Protein AF-0000000080744464 (afdb_homodimer)

Secondary structure (DSSP, 8-state):
----------------------GGGTTTT-SS------EEEEEEETTTEEEEES--HHHHHHHHHHHHHH-TT-EEEEEE-SSEEEEEESS-TTS--TT--HHHHHHHHHHHHHHHHTTEEEEEEE-----SSEE-EEEEEE-SSPPPPEEEEEEEEETTTEEEEES---HHHHHHHHHHTGGGEEEEEEETTEEEEEESS-TTS--GGGHHHHHHHHHHHHHHHHHTT-EEEEEE-EE-TTS-BPPPEEEEEEETT--TT--SSTT-/----------------------GGGTTTT-SS------EEEEEEETTTEEEEES--HHHHHHHHHHHHHH-TT-EEEEEE-SSEEEEEESS-TTS--TT--HHHHHHHHHHHHHHHHTTEEEEEEE-----SSEE-EEEEEE-SSPPPPEEEEEEEEETTTEEEEES---HHHHHHHHHHTTTTEEEEEEETTEEEEEESS-TTS--GGGHHHHHHHHHHHHHHHHHTT-EEEEEE-EE-TTS-BPPPEEEEEEETT--TT--SSTT-

Structure (mmCIF, N/CA/C/O backbone):
data_AF-0000000080744464-model_v1
#
loop_
_entity.id
_entity.type
_entity.pdbx_description
1 polymer 'Uncharacterized protein'
#
loop_
_atom_site.group_PDB
_atom_site.id
_atom_site.type_symbol
_atom_site.label_atom_id
_atom_site.label_alt_id
_atom_site.label_comp_id
_atom_site.label_asym_id
_atom_site.label_entity_id
_atom_site.label_seq_id
_atom_site.pdbx_PDB_ins_code
_atom_site.Cartn_x
_atom_site.Cartn_y
_atom_site.Cartn_z
_atom_site.occupancy
_atom_site.B_iso_or_equiv
_atom_site.auth_seq_id
_atom_site.auth_comp_id
_atom_site.auth_asym_id
_atom_site.auth_atom_id
_atom_site.pdbx_PDB_model_num
ATOM 1 N N . MET A 1 1 ? 51.344 -54.594 0.151 1 25.28 1 MET A N 1
ATOM 2 C CA . MET A 1 1 ? 50.781 -54.812 -1.177 1 25.28 1 MET A CA 1
ATOM 3 C C . MET A 1 1 ? 49.375 -54.25 -1.278 1 25.28 1 MET A C 1
ATOM 5 O O . MET A 1 1 ? 48.406 -54.938 -0.924 1 25.28 1 MET A O 1
ATOM 9 N N . SER A 1 2 ? 49.125 -52.969 -0.901 1 31.73 2 SER A N 1
ATOM 10 C CA . SER A 1 2 ? 47.969 -52.156 -0.573 1 31.73 2 SER A CA 1
ATOM 11 C C . SER A 1 2 ? 47.062 -51.969 -1.785 1 31.73 2 SER A C 1
ATOM 13 O O . SER A 1 2 ? 47.5 -51.469 -2.822 1 31.73 2 SER A O 1
ATOM 15 N N . GLU A 1 3 ? 46.062 -52.844 -2.012 1 27.36 3 GLU A N 1
ATOM 16 C CA . GLU A 1 3 ? 45.156 -53.031 -3.145 1 27.36 3 GLU A CA 1
ATOM 17 C C . GLU A 1 3 ? 44.438 -51.719 -3.475 1 27.36 3 GLU A C 1
ATOM 19 O O . GLU A 1 3 ? 44.062 -50.969 -2.574 1 27.36 3 GLU A O 1
ATOM 24 N N . LYS A 1 4 ? 44.438 -51.25 -4.785 1 28.06 4 LYS A N 1
ATOM 25 C CA . LYS A 1 4 ? 44.094 -50.219 -5.754 1 28.06 4 LYS A CA 1
ATOM 26 C C . LYS A 1 4 ? 42.594 -50.031 -5.855 1 28.06 4 LYS A C 1
ATOM 28 O O . LYS A 1 4 ? 41.969 -50.5 -6.797 1 28.06 4 LYS A O 1
ATOM 33 N N . THR A 1 5 ? 41.719 -50.219 -4.809 1 29.59 5 THR A N 1
ATOM 34 C CA . THR A 1 5 ? 40.375 -50.312 -5.312 1 29.59 5 THR A CA 1
ATOM 35 C C . THR A 1 5 ? 39.969 -49.094 -6.102 1 29.59 5 THR A C 1
ATOM 37 O O . THR A 1 5 ? 40 -47.969 -5.559 1 29.59 5 THR A O 1
ATOM 40 N N . LYS A 1 6 ? 40.062 -49.094 -7.434 1 27.17 6 LYS A N 1
ATOM 41 C CA . LYS A 1 6 ? 39.719 -48.188 -8.516 1 27.17 6 LYS A CA 1
ATOM 42 C C . LYS A 1 6 ? 38.281 -47.719 -8.414 1 27.17 6 LYS A C 1
ATOM 44 O O . LYS A 1 6 ? 37.344 -48.531 -8.539 1 27.17 6 LYS A O 1
ATOM 49 N N . SER A 1 7 ? 37.969 -46.812 -7.508 1 25.84 7 SER A N 1
ATOM 50 C CA . SER A 1 7 ? 36.594 -46.344 -7.375 1 25.84 7 SER A CA 1
ATOM 51 C C . SER A 1 7 ? 36.031 -45.844 -8.711 1 25.84 7 SER A C 1
ATOM 53 O O . SER A 1 7 ? 36.656 -45.031 -9.383 1 25.84 7 SER A O 1
ATOM 55 N N . ALA A 1 8 ? 35.344 -46.656 -9.438 1 26.19 8 ALA A N 1
ATOM 56 C CA . ALA A 1 8 ? 34.656 -46.469 -10.711 1 26.19 8 ALA A CA 1
ATOM 57 C C . ALA A 1 8 ? 33.875 -45.156 -10.719 1 26.19 8 ALA A C 1
ATOM 59 O O . ALA A 1 8 ? 33.031 -44.938 -9.859 1 26.19 8 ALA A O 1
ATOM 60 N N . PHE A 1 9 ? 34.469 -44.062 -11.164 1 24.28 9 PHE A N 1
ATOM 61 C CA . PHE A 1 9 ? 33.938 -42.719 -11.445 1 24.28 9 PHE A CA 1
ATOM 62 C C . PHE A 1 9 ? 32.719 -42.812 -12.367 1 24.28 9 PHE A C 1
ATOM 64 O O . PHE A 1 9 ? 32.844 -43.219 -13.523 1 24.28 9 PHE A O 1
ATOM 71 N N . PHE A 1 10 ? 31.594 -43.438 -11.914 1 23.58 10 PHE A N 1
ATOM 72 C CA . PHE A 1 10 ? 30.422 -43.469 -12.773 1 23.58 10 PHE A CA 1
ATOM 73 C C . PHE A 1 10 ? 30.156 -42.125 -13.422 1 23.58 10 PHE A C 1
ATOM 75 O O . PHE A 1 10 ? 30.172 -41.094 -12.75 1 23.58 10 PHE A O 1
ATOM 82 N N . ASP A 1 11 ? 30.484 -41.938 -14.633 1 24.39 11 ASP A N 1
ATOM 83 C CA . ASP A 1 11 ? 30.203 -40.875 -15.586 1 24.39 11 ASP A CA 1
ATOM 84 C C . ASP A 1 11 ? 28.719 -40.531 -15.609 1 24.39 11 ASP A C 1
ATOM 86 O O . ASP A 1 11 ? 27.922 -41.281 -16.156 1 24.39 11 ASP A O 1
ATOM 90 N N . TYR A 1 12 ? 28.078 -40.156 -14.508 1 24.08 12 TYR A N 1
ATOM 91 C CA . TYR A 1 12 ? 26.688 -39.75 -14.602 1 24.08 12 TYR A CA 1
ATOM 92 C C . TYR A 1 12 ? 26.484 -38.75 -15.734 1 24.08 12 TYR A C 1
ATOM 94 O O . TYR A 1 12 ? 27.109 -37.688 -15.758 1 24.08 12 TYR A O 1
ATOM 102 N N . THR A 1 13 ? 26.375 -39.188 -16.969 1 27.34 13 THR A N 1
ATOM 103 C CA . THR A 1 13 ? 25.922 -38.406 -18.109 1 27.34 13 THR A CA 1
ATOM 104 C C . THR A 1 13 ? 24.719 -37.531 -17.75 1 27.34 13 THR A C 1
ATOM 106 O O . THR A 1 13 ? 23.703 -38.062 -17.297 1 27.34 13 THR A O 1
ATOM 109 N N . GLU A 1 14 ? 24.984 -36.344 -17.406 1 28.06 14 GLU A N 1
ATOM 110 C CA . GLU A 1 14 ? 24.078 -35.25 -17.078 1 28.06 14 GLU A CA 1
ATOM 111 C C . GLU A 1 14 ? 22.969 -35.125 -18.125 1 28.06 14 GLU A C 1
ATOM 113 O O . GLU A 1 14 ? 23.234 -34.812 -19.281 1 28.06 14 GLU A O 1
ATOM 118 N N . ALA A 1 15 ? 22.031 -35.969 -18.141 1 30.44 15 ALA A N 1
ATOM 119 C CA . ALA A 1 15 ? 20.891 -35.844 -19.047 1 30.44 15 ALA A CA 1
ATOM 120 C C . ALA A 1 15 ? 20.406 -34.406 -19.125 1 30.44 15 ALA A C 1
ATOM 122 O O . ALA A 1 15 ? 20.328 -33.719 -18.094 1 30.44 15 ALA A O 1
ATOM 123 N N . SER A 1 16 ? 20.578 -33.719 -20.203 1 28.8 16 SER A N 1
ATOM 124 C CA . SER A 1 16 ? 20.203 -32.375 -20.656 1 28.8 16 SER A CA 1
ATOM 125 C C . SER A 1 16 ? 18.75 -32.094 -20.328 1 28.8 16 SER A C 1
ATOM 127 O O . SER A 1 16 ? 17.844 -32.562 -21.016 1 28.8 16 SER A O 1
ATOM 129 N N . SER A 1 17 ? 18.344 -32.25 -19.156 1 29.8 17 SER A N 1
ATOM 130 C CA . SER A 1 17 ? 16.953 -32.031 -18.844 1 29.8 17 SER A CA 1
ATOM 131 C C . SER A 1 17 ? 16.453 -30.719 -19.469 1 29.8 17 SER A C 1
ATOM 133 O O . SER A 1 17 ? 17.047 -29.672 -19.281 1 29.8 17 SER A O 1
ATOM 135 N N . ALA A 1 18 ? 15.758 -30.766 -20.609 1 32.41 18 ALA A N 1
ATOM 136 C CA . ALA A 1 18 ? 15.047 -29.75 -21.375 1 32.41 18 ALA A CA 1
ATOM 137 C C . ALA A 1 18 ? 14.352 -28.75 -20.453 1 32.41 18 ALA A C 1
ATOM 139 O O . ALA A 1 18 ? 13.617 -29.156 -19.531 1 32.41 18 ALA A O 1
ATOM 140 N N . ALA A 1 19 ? 14.984 -27.672 -20.25 1 34.78 19 ALA A N 1
ATOM 141 C CA . ALA A 1 19 ? 14.445 -26.531 -19.516 1 34.78 19 ALA A CA 1
ATOM 142 C C . ALA A 1 19 ? 12.969 -26.312 -19.828 1 34.78 19 ALA A C 1
ATOM 144 O O . ALA A 1 19 ? 12.562 -26.391 -21 1 34.78 19 ALA A O 1
ATOM 145 N N . PRO A 1 20 ? 12.078 -26.672 -18.938 1 34.06 20 PRO A N 1
ATOM 146 C CA . PRO A 1 20 ? 10.672 -26.469 -19.297 1 34.06 20 PRO A CA 1
ATOM 147 C C . PRO A 1 20 ? 10.438 -25.141 -20.031 1 34.06 20 PRO A C 1
ATOM 149 O O . PRO A 1 20 ? 11.219 -24.203 -19.891 1 34.06 20 PRO A O 1
ATOM 152 N N . PRO A 1 21 ? 9.812 -25.125 -21.266 1 32.78 21 PRO A N 1
ATOM 153 C CA . PRO A 1 21 ? 9.586 -23.938 -22.094 1 32.78 21 PRO A CA 1
ATOM 154 C C . PRO A 1 21 ? 9.172 -22.719 -21.266 1 32.78 21 PRO A C 1
ATOM 156 O O . PRO A 1 21 ? 8.648 -22.859 -20.156 1 32.78 21 PRO A O 1
ATOM 159 N N . PRO A 1 22 ? 9.82 -21.609 -21.484 1 32.72 22 PRO A N 1
ATOM 160 C CA . PRO A 1 22 ? 9.5 -20.344 -20.797 1 32.72 22 PRO A CA 1
ATOM 161 C C . PRO A 1 22 ? 7.996 -20.141 -20.641 1 32.72 22 PRO A C 1
ATOM 163 O O . PRO A 1 22 ? 7.203 -20.672 -21.406 1 32.72 22 PRO A O 1
ATOM 166 N N . PHE A 1 23 ? 7.527 -19.812 -19.5 1 33.34 23 PHE A N 1
ATOM 167 C CA . PHE A 1 23 ? 6.141 -19.516 -19.141 1 33.34 23 PHE A CA 1
ATOM 168 C C . PHE A 1 23 ? 5.438 -18.781 -20.281 1 33.34 23 PHE A C 1
ATOM 170 O O . PHE A 1 23 ? 4.227 -18.922 -20.453 1 33.34 23 PHE A O 1
ATOM 177 N N . SER A 1 24 ? 6.133 -18.062 -21.125 1 36.38 24 SER A N 1
ATOM 178 C CA . SER A 1 24 ? 5.559 -17.359 -22.281 1 36.38 24 SER A CA 1
ATOM 179 C C . SER A 1 24 ? 4.914 -18.328 -23.25 1 36.38 24 SER A C 1
ATOM 181 O O . SER A 1 24 ? 4.09 -17.938 -24.078 1 36.38 24 SER A O 1
ATOM 183 N N . GLN A 1 25 ? 5.457 -19.469 -23.406 1 34.09 25 GLN A N 1
ATOM 184 C CA . GLN A 1 25 ? 5.023 -20.328 -24.5 1 34.09 25 GLN A CA 1
ATOM 185 C C . GLN A 1 25 ? 3.674 -20.969 -24.203 1 34.09 25 GLN A C 1
ATOM 187 O O . GLN A 1 25 ? 3.008 -21.484 -25.094 1 34.09 25 GLN A O 1
ATOM 192 N N . ALA A 1 26 ? 3.365 -21.25 -22.969 1 34.28 26 ALA A N 1
ATOM 193 C CA . ALA A 1 26 ? 2.117 -21.984 -22.766 1 34.28 26 ALA A CA 1
ATOM 194 C C . ALA A 1 26 ? 0.91 -21.109 -23.078 1 34.28 26 ALA A C 1
ATOM 196 O O . ALA A 1 26 ? -0.233 -21.562 -23.016 1 34.28 26 ALA A O 1
ATOM 197 N N . VAL A 1 27 ? 1.039 -19.766 -23.016 1 37.69 27 VAL A N 1
ATOM 198 C CA . VAL A 1 27 ? -0.116 -18.891 -23.234 1 37.69 27 VAL A CA 1
ATOM 199 C C . VAL A 1 27 ? -0.489 -18.891 -24.703 1 37.69 27 VAL A C 1
ATOM 201 O O . VAL A 1 27 ? -1.327 -18.094 -25.141 1 37.69 27 VAL A O 1
ATOM 204 N N . SER A 1 28 ? 0.146 -19.578 -25.562 1 34.25 28 SER A N 1
ATOM 205 C CA . SER A 1 28 ? -0.151 -19.438 -26.984 1 34.25 28 SER A CA 1
ATOM 206 C C . SER A 1 28 ? -1.597 -19.812 -27.281 1 34.25 28 SER A C 1
ATOM 208 O O . SER A 1 28 ? -2.15 -19.406 -28.312 1 34.25 28 SER A O 1
ATOM 210 N N . ASN A 1 29 ? -2.023 -21 -26.953 1 35.06 29 ASN A N 1
ATOM 211 C CA . ASN A 1 29 ? -3.141 -21.578 -27.688 1 35.06 29 ASN A CA 1
ATOM 212 C C . ASN A 1 29 ? -4.469 -20.953 -27.281 1 35.06 29 ASN A C 1
ATOM 214 O O . ASN A 1 29 ? -5.531 -21.547 -27.5 1 35.06 29 ASN A O 1
ATOM 218 N N . ALA A 1 30 ? -4.574 -20.203 -26.172 1 37.25 30 ALA A N 1
ATOM 219 C CA . ALA A 1 30 ? -5.957 -19.875 -25.828 1 37.25 30 ALA A CA 1
ATOM 220 C C . ALA A 1 30 ? -6.582 -18.953 -26.859 1 37.25 30 ALA A C 1
ATOM 222 O O . ALA A 1 30 ? -5.875 -18.188 -27.531 1 37.25 30 ALA A O 1
ATOM 223 N N . GLY A 1 31 ? -7.773 -19.016 -27.344 1 38.12 31 GLY A N 1
ATOM 224 C CA . GLY A 1 31 ? -8.688 -18.297 -28.219 1 38.12 31 GLY A CA 1
ATOM 225 C C . GLY 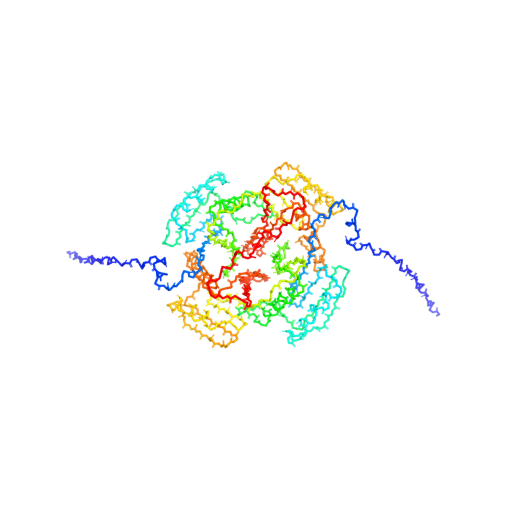A 1 31 ? -8.492 -16.797 -28.172 1 38.12 31 GLY A C 1
ATOM 226 O O . GLY A 1 31 ? -7.539 -16.312 -27.562 1 38.12 31 GLY A O 1
ATOM 227 N N . PRO A 1 32 ? -9.508 -15.922 -28.547 1 41.28 32 PRO A N 1
ATOM 228 C CA . PRO A 1 32 ? -9.43 -14.461 -28.688 1 41.28 32 PRO A CA 1
ATOM 229 C C . PRO A 1 32 ? -8.586 -13.805 -27.609 1 41.28 32 PRO A C 1
ATOM 231 O O . PRO A 1 32 ? -8.43 -14.359 -26.516 1 41.28 32 PRO A O 1
ATOM 234 N N . SER A 1 33 ? -7.59 -12.828 -28 1 45.28 33 SER A N 1
ATOM 235 C CA . SER A 1 33 ? -6.5 -12.094 -27.359 1 45.28 33 SER A CA 1
ATOM 236 C C . SER A 1 33 ? -6.898 -11.609 -25.984 1 45.28 33 SER A C 1
ATOM 238 O O . SER A 1 33 ? -7.648 -10.633 -25.844 1 45.28 33 SER A O 1
ATOM 240 N N . THR A 1 34 ? -7.379 -12.414 -25.078 1 52.81 34 THR A N 1
ATOM 241 C CA . THR A 1 34 ? -7.668 -11.984 -23.719 1 52.81 34 THR A CA 1
ATOM 242 C C . THR A 1 34 ? -6.594 -11.031 -23.203 1 52.81 34 THR A C 1
ATOM 244 O O . THR A 1 34 ? -5.398 -11.297 -23.375 1 52.81 34 THR A O 1
ATOM 247 N N . PHE A 1 35 ? -6.902 -9.828 -23.219 1 55.38 35 PHE A N 1
ATOM 248 C CA . PHE A 1 35 ? -6.039 -8.789 -22.656 1 55.38 35 PHE A CA 1
ATOM 249 C C . PHE A 1 35 ? -5.293 -9.312 -21.438 1 55.38 35 PHE A C 1
ATOM 251 O O . PHE A 1 35 ? -5.898 -9.898 -20.531 1 55.38 35 PHE A O 1
ATOM 258 N N . GLN A 1 36 ? -3.979 -9.68 -21.641 1 71.31 36 GLN A N 1
ATOM 259 C CA . GLN A 1 36 ? -3.186 -10.078 -20.484 1 71.31 36 GLN A CA 1
ATOM 260 C C . GLN A 1 36 ? -1.94 -9.211 -20.344 1 71.31 36 GLN A C 1
ATOM 262 O O . GLN A 1 36 ? -1.141 -9.109 -21.281 1 71.31 36 GLN A O 1
ATOM 267 N N . SER A 1 37 ? -1.991 -8.438 -19.25 1 83.25 37 SER A N 1
ATOM 268 C CA . SER A 1 37 ? -0.782 -7.676 -18.953 1 83.25 37 SER A CA 1
ATOM 269 C C . SER A 1 37 ? 0.344 -8.594 -18.469 1 83.25 37 SER A C 1
ATOM 271 O O . SER A 1 37 ? 0.089 -9.656 -17.906 1 83.25 37 SER A O 1
ATOM 273 N N . ARG A 1 38 ? 1.511 -8.227 -18.875 1 93.19 38 ARG A N 1
ATOM 274 C CA . ARG A 1 38 ? 2.693 -8.828 -18.266 1 93.19 38 ARG A CA 1
ATOM 275 C C . ARG A 1 38 ? 3.043 -8.141 -16.938 1 93.19 38 ARG A C 1
ATOM 277 O O . ARG A 1 38 ? 3.068 -6.906 -16.875 1 93.19 38 ARG A O 1
ATOM 284 N N . PHE A 1 39 ? 3.254 -8.984 -15.945 1 97.19 39 PHE A N 1
ATOM 285 C CA . PHE A 1 39 ? 3.68 -8.469 -14.648 1 97.19 39 PHE A CA 1
ATOM 286 C C . PHE A 1 39 ? 5.133 -8.836 -14.367 1 97.19 39 PHE A C 1
ATOM 288 O O . PHE A 1 39 ? 5.621 -9.859 -14.844 1 97.19 39 PHE A O 1
ATOM 295 N N . ALA A 1 40 ? 5.777 -8 -13.648 1 97.5 40 ALA A N 1
ATOM 296 C CA . ALA A 1 40 ? 7.145 -8.227 -13.18 1 97.5 40 ALA A CA 1
ATOM 297 C C . ALA A 1 40 ? 7.359 -7.586 -11.805 1 97.5 40 ALA A C 1
ATOM 299 O O . ALA A 1 40 ? 6.531 -6.801 -11.344 1 97.5 40 ALA A O 1
ATOM 300 N N . SER A 1 41 ? 8.445 -7.984 -11.172 1 97.31 41 SER A N 1
ATOM 301 C CA . SER A 1 41 ? 8.641 -7.445 -9.836 1 97.31 41 SER A CA 1
ATOM 302 C C . SER A 1 41 ? 10.102 -7.078 -9.594 1 97.31 41 SER A C 1
ATOM 304 O O . SER A 1 41 ? 11 -7.699 -10.156 1 97.31 41 SER A O 1
ATOM 306 N N . ILE A 1 42 ? 10.297 -6.082 -8.836 1 97.06 42 ILE A N 1
ATOM 307 C CA . ILE A 1 42 ? 11.594 -5.688 -8.281 1 97.06 42 ILE A CA 1
ATOM 308 C C . ILE A 1 42 ? 11.523 -5.688 -6.758 1 97.06 42 ILE A C 1
ATOM 310 O O . ILE A 1 42 ? 10.672 -5.02 -6.168 1 97.06 42 ILE A O 1
ATOM 314 N N . THR A 1 43 ? 12.414 -6.41 -6.152 1 94.31 43 THR A N 1
ATOM 315 C CA . THR A 1 43 ? 12.406 -6.516 -4.699 1 94.31 43 THR A CA 1
ATOM 316 C C . THR A 1 43 ? 13.711 -6 -4.105 1 94.31 43 THR A C 1
ATOM 318 O O . THR A 1 43 ? 14.789 -6.297 -4.621 1 94.31 43 THR A O 1
ATOM 321 N N . ARG A 1 44 ? 13.539 -5.145 -3.105 1 93.25 44 ARG A N 1
ATOM 322 C CA . ARG A 1 44 ? 14.664 -4.812 -2.242 1 93.25 44 ARG A CA 1
ATOM 323 C C . ARG A 1 44 ? 14.914 -5.918 -1.218 1 93.25 44 ARG A C 1
ATOM 325 O O . ARG A 1 44 ? 14.133 -6.094 -0.283 1 93.25 44 ARG A O 1
ATOM 332 N N . HIS A 1 45 ? 15.953 -6.621 -1.395 1 88.44 45 HIS A N 1
ATOM 333 C CA . HIS A 1 45 ? 16.156 -7.859 -0.655 1 88.44 45 HIS A CA 1
ATOM 334 C C . HIS A 1 45 ? 17.344 -7.754 0.287 1 88.44 45 HIS A C 1
ATOM 336 O O . HIS A 1 45 ? 18.422 -7.277 -0.108 1 88.44 45 HIS A O 1
ATOM 342 N N . GLY A 1 46 ? 17.094 -8.297 1.513 1 87.62 46 GLY A N 1
ATOM 343 C CA . GLY A 1 46 ? 18.172 -8.203 2.48 1 87.62 46 GLY A CA 1
ATOM 344 C C . GLY A 1 46 ? 18.609 -6.773 2.762 1 87.62 46 GLY A C 1
ATOM 345 O O . GLY A 1 46 ? 17.766 -5.898 2.973 1 87.62 46 GLY A O 1
ATOM 346 N N . LEU A 1 47 ? 19.984 -6.613 2.814 1 90.94 47 LEU A N 1
ATOM 347 C CA . LEU A 1 47 ? 20.516 -5.297 3.152 1 90.94 47 LEU A CA 1
ATOM 348 C C . LEU A 1 47 ? 21.031 -4.582 1.909 1 90.94 47 LEU A C 1
ATOM 350 O O . LEU A 1 47 ? 21.25 -3.371 1.933 1 90.94 47 LEU A O 1
ATOM 354 N N . ASP A 1 48 ? 21.172 -5.383 0.81 1 94.62 48 ASP A N 1
ATOM 355 C CA . ASP A 1 48 ? 21.938 -4.746 -0.265 1 94.62 48 ASP A CA 1
ATOM 356 C C . ASP A 1 48 ? 21.609 -5.379 -1.615 1 94.62 48 ASP A C 1
ATOM 358 O O . ASP A 1 48 ? 22.375 -5.242 -2.572 1 94.62 48 ASP A O 1
ATOM 362 N N . ARG A 1 49 ? 20.469 -6.051 -1.745 1 93.56 49 ARG A N 1
ATOM 363 C CA . ARG A 1 49 ? 20.188 -6.738 -3.002 1 93.56 49 ARG A CA 1
ATOM 364 C C . ARG A 1 49 ? 18.938 -6.168 -3.67 1 93.56 49 ARG A C 1
ATOM 366 O O . ARG A 1 49 ? 17.984 -5.797 -2.992 1 93.56 49 ARG A O 1
ATOM 373 N N . ILE A 1 50 ? 19 -6.129 -4.945 1 95.88 50 ILE A N 1
ATOM 374 C CA . ILE A 1 50 ? 17.828 -5.91 -5.785 1 95.88 50 ILE A CA 1
ATOM 375 C C . ILE A 1 50 ? 17.547 -7.156 -6.621 1 95.88 50 ILE A C 1
ATOM 377 O O . ILE A 1 50 ? 18.422 -7.645 -7.332 1 95.88 50 ILE A O 1
ATOM 381 N N . ARG A 1 51 ? 16.406 -7.652 -6.531 1 94.62 51 ARG A N 1
ATOM 382 C CA . ARG A 1 51 ? 16.031 -8.828 -7.305 1 94.62 51 ARG A CA 1
ATOM 383 C C . ARG A 1 51 ? 14.984 -8.492 -8.352 1 94.62 51 ARG A C 1
ATOM 385 O O . ARG A 1 51 ? 13.961 -7.883 -8.039 1 94.62 51 ARG A O 1
ATOM 392 N N . LEU A 1 52 ? 15.242 -8.875 -9.547 1 97 52 LEU A N 1
ATOM 393 C CA . LEU A 1 52 ? 14.328 -8.672 -10.664 1 97 52 LEU A CA 1
ATOM 394 C C . LEU A 1 52 ? 13.742 -10 -11.133 1 97 52 LEU A C 1
ATOM 396 O O . LEU A 1 52 ? 14.484 -10.945 -11.422 1 97 52 LEU A O 1
ATOM 400 N N . VAL A 1 53 ? 12.461 -10.039 -11.195 1 96.44 53 VAL A N 1
ATOM 401 C CA . VAL A 1 53 ? 11.789 -11.266 -11.594 1 96.44 53 VAL A CA 1
ATOM 402 C C . VAL A 1 53 ? 10.883 -10.992 -12.789 1 96.44 53 VAL A C 1
ATOM 404 O O . VAL A 1 53 ? 10.094 -10.039 -12.773 1 96.44 53 VAL A O 1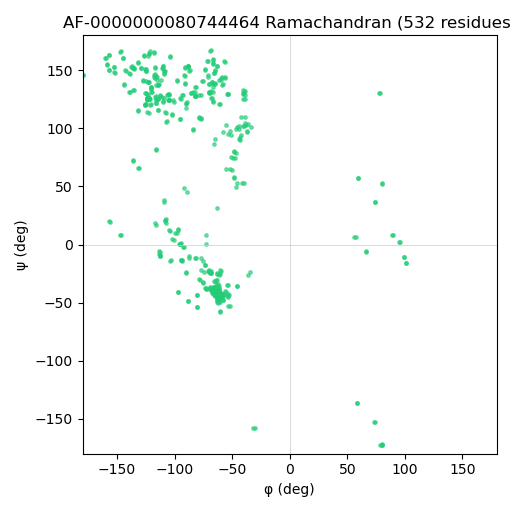
ATOM 407 N N . ASN A 1 54 ? 11.016 -11.82 -13.867 1 96.06 54 ASN A N 1
ATOM 408 C CA . ASN A 1 54 ? 10.125 -11.844 -15.023 1 96.06 54 ASN A CA 1
ATOM 409 C C . ASN A 1 54 ? 10.352 -10.633 -15.922 1 96.06 54 ASN A C 1
ATOM 411 O O . ASN A 1 54 ? 9.391 -10.031 -16.406 1 96.06 54 ASN A O 1
ATOM 415 N N . PHE A 1 55 ? 11.578 -10.211 -16.047 1 96.31 55 PHE A N 1
ATOM 416 C CA . PHE A 1 55 ? 12.008 -9.18 -16.984 1 96.31 55 PHE A CA 1
ATOM 417 C C . PHE A 1 55 ? 12.828 -9.789 -18.109 1 96.31 55 PHE A C 1
ATOM 419 O O . PHE A 1 55 ? 13.484 -10.82 -17.922 1 96.31 55 PHE A O 1
ATOM 426 N N . SER A 1 56 ? 12.711 -9.219 -19.25 1 94.5 56 SER A N 1
ATOM 427 C CA . SER A 1 56 ? 13.625 -9.586 -20.328 1 94.5 56 SER A CA 1
ATOM 428 C C . SER A 1 56 ? 15.047 -9.125 -20.031 1 94.5 56 SER A C 1
ATOM 430 O O . SER A 1 56 ? 15.258 -8.266 -19.188 1 94.5 56 SER A O 1
ATOM 432 N N . GLU A 1 57 ? 15.977 -9.633 -20.812 1 95.06 57 GLU A N 1
ATOM 433 C CA . GLU A 1 57 ? 17.375 -9.242 -20.625 1 95.06 57 GLU A CA 1
ATOM 434 C C . GLU A 1 57 ? 17.562 -7.758 -20.922 1 95.06 57 GLU A C 1
ATOM 436 O O . GLU A 1 57 ? 18.359 -7.09 -20.25 1 95.06 57 GLU A O 1
ATOM 441 N N . ALA A 1 58 ? 16.922 -7.266 -21.875 1 95.94 58 ALA A N 1
ATOM 442 C CA . ALA A 1 58 ? 17.031 -5.848 -22.203 1 95.94 58 ALA A CA 1
ATOM 443 C C . ALA A 1 58 ? 16.5 -4.977 -21.078 1 95.94 58 ALA A C 1
ATOM 445 O O . ALA A 1 58 ? 17.078 -3.934 -20.75 1 95.94 58 ALA A O 1
ATOM 446 N N . GLU A 1 59 ? 15.43 -5.367 -20.484 1 96.44 59 GLU A N 1
ATOM 447 C CA . GLU A 1 59 ? 14.836 -4.629 -19.375 1 96.44 59 GLU A CA 1
ATOM 448 C C . GLU A 1 59 ? 15.719 -4.695 -18.125 1 96.44 59 GLU A C 1
ATOM 450 O O . GLU A 1 59 ? 15.859 -3.703 -17.406 1 96.44 59 GLU A O 1
ATOM 455 N N . ILE A 1 60 ? 16.281 -5.824 -17.922 1 97.44 60 ILE A N 1
ATOM 456 C CA . ILE A 1 60 ? 17.219 -5.988 -16.812 1 97.44 60 ILE A CA 1
ATOM 457 C C . ILE A 1 60 ? 18.422 -5.055 -17 1 97.44 60 ILE A C 1
ATOM 459 O O . ILE A 1 60 ? 18.859 -4.406 -16.047 1 97.44 60 ILE A O 1
ATOM 463 N N . ALA A 1 61 ? 18.906 -4.98 -18.156 1 97.25 61 ALA A N 1
ATOM 464 C CA . ALA A 1 61 ? 20.016 -4.09 -18.469 1 97.25 61 ALA A CA 1
ATOM 465 C C . ALA A 1 61 ? 19.656 -2.633 -18.219 1 97.25 61 ALA A C 1
ATOM 467 O O . ALA A 1 61 ? 20.469 -1.853 -17.734 1 97.25 61 ALA A O 1
ATOM 468 N N . ALA A 1 62 ? 18.453 -2.301 -18.547 1 98.12 62 ALA A N 1
ATOM 469 C CA . ALA A 1 62 ? 17.984 -0.936 -18.312 1 98.12 62 ALA A CA 1
ATOM 470 C C . ALA A 1 62 ? 17.969 -0.604 -16.828 1 98.12 62 ALA A C 1
ATOM 472 O O . ALA A 1 62 ? 18.406 0.474 -16.422 1 98.12 62 ALA A O 1
ATOM 473 N N . VAL A 1 63 ? 17.453 -1.512 -16.031 1 98.31 63 VAL A N 1
ATOM 474 C CA . VAL A 1 63 ? 17.422 -1.299 -14.586 1 98.31 63 VAL A CA 1
ATOM 475 C C . VAL A 1 63 ? 18.844 -1.23 -14.039 1 98.31 63 VAL A C 1
ATOM 477 O O . VAL A 1 63 ? 19.141 -0.417 -13.156 1 98.31 63 VAL A O 1
ATOM 480 N N . HIS A 1 64 ? 19.672 -2.105 -14.539 1 98.31 64 HIS A N 1
ATOM 481 C CA . HIS A 1 64 ? 21.078 -2.092 -14.148 1 98.31 64 HIS A CA 1
ATOM 482 C C . HIS A 1 64 ? 21.688 -0.717 -14.367 1 98.31 64 HIS A C 1
ATOM 484 O O . HIS A 1 64 ? 22.391 -0.202 -13.5 1 98.31 64 HIS A O 1
ATOM 490 N N . GLU A 1 65 ? 21.438 -0.133 -15.438 1 98.38 65 GLU A N 1
ATOM 491 C CA . GLU A 1 65 ? 21.984 1.182 -15.766 1 98.38 65 GLU A CA 1
ATOM 492 C C . GLU A 1 65 ? 21.438 2.256 -14.828 1 98.38 65 GLU A C 1
ATOM 494 O O . GLU A 1 65 ? 22.156 3.174 -14.438 1 98.38 65 GLU A O 1
ATOM 499 N N . ILE A 1 66 ? 20.156 2.152 -14.531 1 98.44 66 ILE A N 1
ATOM 500 C CA . ILE A 1 66 ? 19.547 3.084 -13.586 1 98.44 66 ILE A CA 1
ATOM 501 C C . ILE A 1 66 ? 20.281 3.016 -12.25 1 98.44 66 ILE A C 1
ATOM 503 O O . ILE A 1 66 ? 20.672 4.047 -11.695 1 98.44 66 ILE A O 1
ATOM 507 N N . VAL A 1 67 ? 20.5 1.82 -11.773 1 98.56 67 VAL A N 1
ATOM 508 C CA . VAL A 1 67 ? 21.141 1.62 -10.477 1 98.56 67 VAL A CA 1
ATOM 509 C C . VAL A 1 67 ? 22.578 2.123 -10.523 1 98.56 67 VAL A C 1
ATOM 511 O O . VAL A 1 67 ? 23.031 2.822 -9.617 1 98.56 67 VAL A O 1
ATOM 514 N N . ARG A 1 68 ? 23.234 1.836 -11.555 1 97.75 68 ARG A N 1
ATOM 515 C CA . ARG A 1 68 ? 24.625 2.281 -11.711 1 97.75 68 ARG A CA 1
ATOM 516 C C . ARG A 1 68 ? 24.703 3.805 -11.719 1 97.75 68 ARG A C 1
ATOM 518 O O . ARG A 1 68 ? 25.641 4.379 -11.164 1 97.75 68 ARG A O 1
ATOM 525 N N . THR A 1 69 ? 23.812 4.395 -12.305 1 98.19 69 THR A N 1
ATOM 526 C CA . THR A 1 69 ? 23.797 5.844 -12.461 1 98.19 69 THR A CA 1
ATOM 527 C C . THR A 1 69 ? 23.484 6.535 -11.141 1 98.19 69 THR A C 1
ATOM 529 O O . THR A 1 69 ? 24.094 7.555 -10.805 1 98.19 69 THR A O 1
ATOM 532 N N . TYR A 1 70 ? 22.578 5.949 -10.359 1 98.06 70 TYR A N 1
ATOM 533 C CA . TYR A 1 70 ? 22 6.742 -9.281 1 98.06 70 TYR A CA 1
ATOM 534 C C . TYR A 1 70 ? 22.438 6.207 -7.922 1 98.06 70 TYR A C 1
ATOM 536 O O . TYR A 1 70 ? 22.141 6.805 -6.887 1 98.06 70 TYR A O 1
ATOM 544 N N . TRP A 1 71 ? 23.062 5.066 -7.902 1 98.19 71 TRP A N 1
ATOM 545 C CA . TRP A 1 71 ? 23.641 4.566 -6.66 1 98.19 71 TRP A CA 1
ATOM 546 C C . TRP A 1 71 ? 25.156 4.781 -6.637 1 98.19 71 TRP A C 1
ATOM 548 O O . TRP A 1 71 ? 25.906 4.051 -7.293 1 98.19 71 TRP A O 1
ATOM 558 N N . ASP A 1 72 ? 25.609 5.664 -5.762 1 96.81 72 ASP A N 1
ATOM 559 C CA . ASP A 1 72 ? 26.984 6.156 -5.781 1 96.81 72 ASP A CA 1
ATOM 560 C C . ASP A 1 72 ? 27.969 5.023 -5.516 1 96.81 72 ASP A C 1
ATOM 562 O O . ASP A 1 72 ? 29.094 5.043 -6.031 1 96.81 72 ASP A O 1
ATOM 566 N N . ARG A 1 73 ? 27.609 4.059 -4.785 1 96.69 73 ARG A N 1
ATOM 567 C CA . ARG A 1 73 ? 28.531 2.99 -4.398 1 96.69 73 ARG A CA 1
ATOM 568 C C . ARG A 1 73 ? 28.547 1.879 -5.441 1 96.69 73 ARG A C 1
ATOM 570 O O . ARG A 1 73 ? 29.297 0.908 -5.312 1 96.69 73 ARG A O 1
ATOM 577 N N . GLY A 1 74 ? 27.609 1.953 -6.375 1 96.81 74 GLY A N 1
ATOM 578 C CA . GLY A 1 74 ? 27.625 1.077 -7.535 1 96.81 74 GLY A CA 1
ATOM 579 C C . GLY A 1 74 ? 27.109 -0.315 -7.238 1 96.81 74 GLY A C 1
ATOM 580 O O . GLY A 1 74 ? 26.422 -0.528 -6.234 1 96.81 74 GLY A O 1
ATOM 581 N N . ILE A 1 75 ? 27.281 -1.145 -8.258 1 97.94 75 ILE A N 1
ATOM 582 C CA . ILE A 1 75 ? 26.906 -2.555 -8.188 1 97.94 75 ILE A CA 1
ATOM 583 C C . ILE A 1 75 ? 28.172 -3.408 -8.047 1 97.94 75 ILE A C 1
ATOM 585 O O . ILE A 1 75 ? 29.062 -3.359 -8.898 1 97.94 75 ILE A O 1
ATOM 589 N N . ASP A 1 76 ? 28.219 -4.227 -7.012 1 97.44 76 ASP A N 1
ATOM 590 C CA . ASP A 1 76 ? 29.375 -5.074 -6.738 1 97.44 76 ASP A CA 1
ATOM 591 C C . ASP A 1 76 ? 29.359 -6.332 -7.605 1 97.44 76 ASP A C 1
ATOM 593 O O . ASP A 1 76 ? 30.391 -6.758 -8.117 1 97.44 76 ASP A O 1
ATOM 597 N N . LYS A 1 77 ? 28.219 -6.891 -7.688 1 96.62 77 LYS A N 1
ATOM 598 C CA . LYS A 1 77 ? 28.078 -8.18 -8.359 1 96.62 77 LYS A CA 1
ATOM 599 C C . LYS A 1 77 ? 26.688 -8.359 -8.938 1 96.62 77 LYS A C 1
ATOM 601 O O . LYS A 1 77 ? 25.719 -7.812 -8.406 1 96.62 77 LYS A O 1
ATOM 606 N N . VAL A 1 78 ? 26.562 -9.062 -10.023 1 96 78 VAL A N 1
ATOM 607 C CA . VAL A 1 78 ? 25.297 -9.469 -10.617 1 96 78 VAL A CA 1
ATO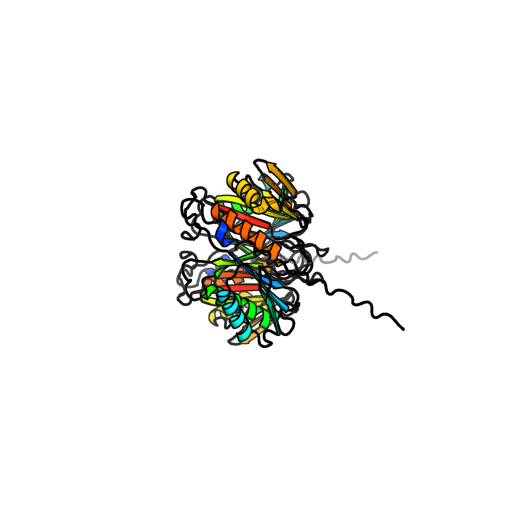M 608 C C . VAL A 1 78 ? 25.188 -10.992 -10.602 1 96 78 VAL A C 1
ATOM 610 O O . VAL A 1 78 ? 26.094 -11.688 -11.07 1 96 78 VAL A O 1
ATOM 613 N N . TYR A 1 79 ? 24.109 -11.453 -10.031 1 91.69 79 TYR A N 1
ATOM 614 C CA . TYR A 1 79 ? 23.891 -12.898 -9.945 1 91.69 79 TYR A CA 1
ATOM 615 C C . TYR A 1 79 ? 22.781 -13.336 -10.883 1 91.69 79 TYR A C 1
ATOM 617 O O . TYR A 1 79 ? 21.625 -12.984 -10.688 1 91.69 79 TYR A O 1
ATOM 625 N N . PRO A 1 80 ? 23.172 -14.125 -11.875 1 87.69 80 PRO A N 1
ATOM 626 C CA . PRO A 1 80 ? 22.109 -14.695 -12.703 1 87.69 80 PRO A CA 1
ATOM 627 C C . PRO A 1 80 ? 21.422 -15.883 -12.047 1 87.69 80 PRO A C 1
ATOM 629 O O . PRO A 1 80 ? 22.062 -16.688 -11.367 1 87.69 80 PRO A O 1
ATOM 632 N N . GLN A 1 81 ? 20.141 -15.781 -12.031 1 80.31 81 GLN A N 1
ATOM 633 C CA . GLN A 1 81 ? 19.344 -16.922 -11.594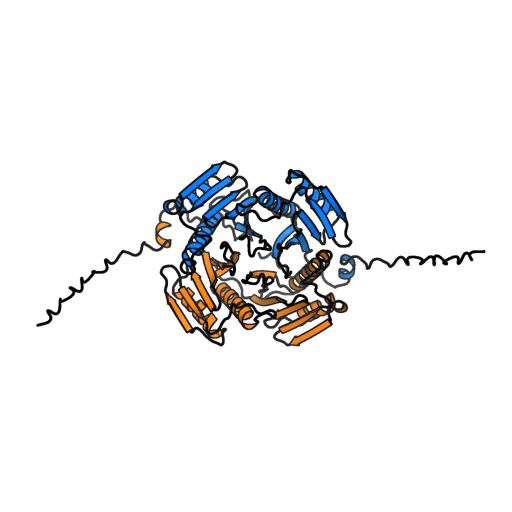 1 80.31 81 GLN A CA 1
ATOM 634 C C . GLN A 1 81 ? 18.359 -17.359 -12.672 1 80.31 81 GLN A C 1
ATOM 636 O O . GLN A 1 81 ? 18.203 -16.672 -13.688 1 80.31 81 GLN A O 1
ATOM 641 N N . GLU A 1 82 ? 17.812 -18.531 -12.57 1 73.75 82 GLU A N 1
ATOM 642 C CA . GLU A 1 82 ? 16.922 -19.078 -13.586 1 73.75 82 GLU A CA 1
ATOM 643 C C . GLU A 1 82 ? 15.781 -18.125 -13.898 1 73.75 82 GLU A C 1
ATOM 645 O O . GLU A 1 82 ? 15.578 -17.75 -15.055 1 73.75 82 GLU A O 1
ATOM 650 N N . ALA A 1 83 ? 15.094 -17.703 -12.969 1 78.75 83 ALA A N 1
ATOM 651 C CA . ALA A 1 83 ? 13.898 -16.906 -13.234 1 78.75 83 ALA A CA 1
ATOM 652 C C . ALA A 1 83 ? 14.047 -15.484 -12.68 1 78.75 83 ALA A C 1
ATOM 654 O O . ALA A 1 83 ? 13.047 -14.797 -12.445 1 78.75 83 ALA A O 1
ATOM 655 N N . SER A 1 84 ? 15.344 -15.133 -12.391 1 90.69 84 SER A N 1
ATOM 656 C CA . SER A 1 84 ? 15.547 -13.828 -11.773 1 90.69 84 SER A CA 1
ATOM 657 C C . SER A 1 84 ? 16.984 -13.344 -11.969 1 90.69 84 SER A C 1
ATOM 659 O O . SER A 1 84 ? 17.844 -14.102 -12.438 1 90.69 84 SER A O 1
ATOM 661 N N . ARG A 1 85 ? 17.125 -12.109 -11.812 1 95.19 85 ARG A N 1
ATOM 662 C CA . ARG A 1 85 ? 18.438 -11.477 -11.727 1 95.19 85 ARG A CA 1
ATOM 663 C C . ARG A 1 85 ? 18.594 -10.703 -10.414 1 95.19 85 ARG A C 1
ATOM 665 O O . ARG A 1 85 ? 17.656 -10.039 -9.969 1 95.19 85 ARG A O 1
ATOM 672 N N . GLU A 1 86 ? 19.766 -10.828 -9.867 1 95.12 86 GLU A N 1
ATOM 673 C CA . GLU A 1 86 ? 20 -10.133 -8.602 1 95.12 86 GLU A CA 1
ATOM 674 C C . GLU A 1 86 ? 21.234 -9.227 -8.688 1 95.12 86 GLU A C 1
ATOM 676 O O . GLU A 1 86 ? 22.281 -9.648 -9.18 1 95.12 86 GLU A O 1
ATOM 681 N N . PHE A 1 87 ? 21.094 -8.008 -8.289 1 97.19 87 PHE A N 1
ATOM 682 C CA . PHE A 1 87 ? 22.188 -7.059 -8.148 1 97.19 87 PHE A CA 1
ATOM 683 C C . PHE A 1 87 ? 22.625 -6.938 -6.688 1 97.19 87 PHE A C 1
ATOM 685 O O . PHE A 1 87 ? 21.797 -6.645 -5.82 1 97.19 87 PHE A O 1
ATOM 692 N N . LYS A 1 88 ? 23.828 -7.184 -6.441 1 97.31 88 LYS A N 1
ATOM 693 C CA . LYS A 1 88 ? 24.391 -6.828 -5.145 1 97.31 88 LYS A CA 1
ATOM 694 C C . LYS A 1 88 ? 24.969 -5.414 -5.16 1 97.31 88 LYS A C 1
ATOM 696 O O . LYS A 1 88 ? 25.891 -5.117 -5.922 1 97.31 88 LYS A O 1
ATOM 701 N N . LEU A 1 89 ? 24.469 -4.602 -4.309 1 98 89 LEU A N 1
ATOM 702 C CA . LEU A 1 89 ? 24.875 -3.203 -4.262 1 98 89 LEU A CA 1
ATOM 703 C C . LEU A 1 89 ? 26.094 -3.025 -3.365 1 98 89 LEU A C 1
ATOM 705 O O . LEU A 1 89 ? 26.312 -3.807 -2.436 1 98 89 LEU A O 1
ATOM 709 N N . GLY A 1 90 ? 26.859 -2.016 -3.77 1 98 90 GLY A N 1
ATOM 710 C CA . GLY A 1 90 ? 27.828 -1.566 -2.791 1 98 90 GLY A CA 1
ATOM 711 C C . GLY A 1 90 ? 27.203 -0.919 -1.572 1 98 90 GLY A C 1
ATOM 712 O O . GLY A 1 90 ? 26.312 -0.075 -1.701 1 98 90 GLY A O 1
ATOM 713 N N . GLY A 1 91 ? 27.688 -1.395 -0.388 1 96.44 91 GLY A N 1
ATOM 714 C CA . GLY A 1 91 ? 27.094 -0.867 0.827 1 96.44 91 GLY A CA 1
ATOM 715 C C . GLY A 1 91 ? 25.766 -1.516 1.168 1 96.44 91 GLY A C 1
ATOM 716 O O . GLY A 1 91 ? 25.359 -2.486 0.526 1 96.44 91 GLY A O 1
ATOM 717 N N . TYR A 1 92 ? 25.109 -0.93 2.211 1 94.56 92 TYR A N 1
ATOM 718 C CA . TYR A 1 92 ? 23.844 -1.488 2.709 1 94.56 92 TYR A CA 1
ATOM 719 C C . TYR A 1 92 ? 22.703 -0.509 2.512 1 94.56 92 TYR A C 1
ATOM 721 O O . TYR A 1 92 ? 22.25 0.127 3.467 1 94.56 92 TYR A O 1
ATOM 729 N N . ALA A 1 93 ? 22.188 -0.519 1.313 1 94.62 93 ALA A N 1
ATOM 730 C CA . ALA A 1 93 ? 21.188 0.46 0.899 1 94.62 93 ALA A CA 1
ATOM 731 C C . ALA A 1 93 ? 19.891 0.289 1.689 1 94.62 93 ALA A C 1
ATOM 733 O O . ALA A 1 93 ? 19.203 1.268 1.986 1 94.62 93 ALA A O 1
ATOM 734 N N . TRP A 1 94 ? 19.609 -0.948 2.064 1 93.38 94 TRP A N 1
ATOM 735 C CA . TRP A 1 94 ? 18.281 -1.247 2.568 1 93.38 94 TRP A CA 1
ATOM 736 C C . TRP A 1 94 ? 18.281 -1.418 4.082 1 93.38 94 TRP A C 1
ATOM 738 O O . TRP A 1 94 ? 17.312 -1.905 4.668 1 93.38 94 TRP A O 1
ATOM 748 N N . GLY A 1 95 ? 19.344 -1.05 4.734 1 88.94 95 GLY A N 1
ATOM 749 C CA . GLY A 1 95 ? 19.406 -1.104 6.188 1 88.94 95 GLY A CA 1
ATOM 750 C C . GLY A 1 95 ? 18.547 -0.044 6.859 1 88.94 95 GLY A C 1
ATOM 751 O O . GLY A 1 95 ? 18.219 0.977 6.25 1 88.94 95 GLY A O 1
ATOM 752 N N . TYR A 1 96 ? 18.234 -0.364 8.086 1 88.06 96 TYR A N 1
ATOM 753 C CA . TYR A 1 96 ? 17.422 0.577 8.844 1 88.06 96 TYR A CA 1
ATOM 754 C C . TYR A 1 96 ? 18.219 1.833 9.188 1 88.06 96 TYR A C 1
ATOM 756 O O . TYR A 1 96 ? 19.359 1.75 9.625 1 88.06 96 TYR A O 1
ATOM 764 N N . ASP A 1 97 ? 17.641 2.898 8.938 1 88.56 97 ASP A N 1
ATOM 765 C CA . ASP A 1 97 ? 18.125 4.215 9.328 1 88.56 97 ASP A CA 1
ATOM 766 C C . ASP A 1 97 ? 17.031 5.043 9.977 1 88.56 97 ASP A C 1
ATOM 768 O O . ASP A 1 97 ? 16.047 5.414 9.328 1 88.56 97 ASP A O 1
ATOM 772 N N . PRO A 1 98 ? 17.172 5.367 11.25 1 84.12 98 PRO A N 1
ATOM 773 C CA . PRO A 1 98 ? 16.109 6.094 11.961 1 84.12 98 PRO A CA 1
ATOM 774 C C . PRO A 1 98 ? 15.812 7.457 11.336 1 84.12 98 PRO A C 1
ATOM 776 O O . PRO A 1 98 ? 14.719 7.996 11.516 1 84.12 98 PRO A O 1
ATOM 779 N N . ASN A 1 99 ? 16.766 7.941 10.633 1 89.25 99 ASN A N 1
ATOM 780 C CA . ASN A 1 99 ? 16.562 9.227 9.977 1 89.25 99 ASN A CA 1
ATOM 781 C C . ASN A 1 99 ? 16.234 9.055 8.492 1 89.25 99 ASN A C 1
ATOM 783 O O . ASN A 1 99 ? 16.109 10.039 7.766 1 89.25 99 ASN A O 1
ATOM 787 N N . GLY A 1 100 ? 16.109 7.891 8.094 1 89.5 100 GLY A N 1
ATOM 788 C CA . GLY A 1 100 ? 15.859 7.602 6.688 1 89.5 100 GLY A CA 1
ATOM 789 C C . GLY A 1 100 ? 17.109 7.699 5.828 1 89.5 100 GLY A C 1
ATOM 790 O O . GLY A 1 100 ? 17.875 8.648 5.953 1 89.5 100 GLY A O 1
ATOM 791 N N . ASN A 1 101 ? 17.328 6.738 5.09 1 93.31 101 ASN A N 1
ATOM 792 C CA . ASN A 1 101 ? 18.406 6.758 4.098 1 93.31 101 ASN A CA 1
ATOM 793 C C . ASN A 1 101 ? 17.953 7.438 2.805 1 93.31 101 ASN A C 1
ATOM 795 O O . ASN A 1 101 ? 17.344 6.805 1.945 1 93.31 101 ASN A O 1
ATOM 799 N N . GLU A 1 102 ? 18.328 8.672 2.701 1 96.19 102 GLU A N 1
ATOM 800 C CA . GLU A 1 102 ? 17.844 9.484 1.589 1 96.19 102 GLU A CA 1
ATOM 801 C C . GLU A 1 102 ? 18.328 8.93 0.251 1 96.19 102 GLU A C 1
ATOM 803 O O . GLU A 1 102 ? 17.578 8.922 -0.73 1 96.19 102 GLU A O 1
ATOM 808 N N . GLN A 1 103 ? 19.547 8.477 0.232 1 96.44 103 GLN A N 1
ATOM 809 C CA . GLN A 1 103 ? 20.078 7.93 -1.011 1 96.44 103 GLN A CA 1
ATOM 810 C C . GLN A 1 103 ? 19.297 6.691 -1.442 1 96.44 103 GLN A C 1
ATOM 812 O O . GLN A 1 103 ? 19 6.523 -2.627 1 96.44 103 GLN A O 1
ATOM 817 N N . ALA A 1 104 ? 18.969 5.895 -0.515 1 96.19 104 ALA A N 1
ATOM 818 C CA . ALA A 1 104 ? 18.203 4.688 -0.81 1 96.19 104 ALA A CA 1
ATOM 819 C C . ALA A 1 104 ? 16.797 5.035 -1.279 1 96.19 104 ALA A C 1
ATOM 821 O O . ALA A 1 104 ? 16.281 4.422 -2.215 1 96.19 104 ALA A O 1
ATOM 822 N N . MET A 1 105 ? 16.203 6.004 -0.616 1 96.69 105 MET A N 1
ATOM 823 C CA . MET A 1 105 ? 14.875 6.457 -1.017 1 96.69 105 MET A CA 1
ATOM 824 C C . MET A 1 105 ? 14.898 7.02 -2.434 1 96.69 105 MET A C 1
ATOM 826 O O . MET A 1 105 ? 14.016 6.723 -3.238 1 96.69 105 MET A O 1
ATOM 830 N N . MET A 1 106 ? 15.93 7.742 -2.727 1 98.06 106 MET A N 1
ATOM 831 C CA . MET A 1 106 ? 16.062 8.32 -4.059 1 98.06 106 MET A CA 1
ATOM 832 C C . MET A 1 106 ? 16.328 7.238 -5.098 1 98.06 106 MET A C 1
ATOM 834 O O . MET A 1 106 ? 15.836 7.32 -6.227 1 98.06 106 MET A O 1
ATOM 838 N N . LEU A 1 107 ? 17.078 6.258 -4.734 1 98.19 107 LEU A N 1
ATOM 839 C CA . LEU A 1 107 ? 17.312 5.152 -5.656 1 98.19 107 LEU A CA 1
ATOM 840 C C . LEU A 1 107 ? 15.992 4.469 -6.016 1 98.19 107 LEU A C 1
ATOM 842 O O . LEU A 1 107 ? 15.734 4.18 -7.188 1 98.19 107 LEU A O 1
ATOM 846 N N . THR A 1 108 ? 15.18 4.219 -5 1 98 108 THR A N 1
ATOM 847 C CA . THR A 1 108 ? 13.875 3.609 -5.234 1 98 108 THR A CA 1
ATOM 848 C C . THR A 1 108 ? 13.031 4.48 -6.156 1 98 108 THR A C 1
ATOM 850 O O . THR A 1 108 ? 12.398 3.98 -7.086 1 98 108 THR A O 1
ATOM 853 N N . LEU A 1 109 ? 13.07 5.762 -5.906 1 98.69 109 LEU A N 1
ATOM 854 C CA . LEU A 1 109 ? 12.336 6.699 -6.754 1 98.69 109 LEU A CA 1
ATOM 855 C C . LEU A 1 109 ? 12.836 6.633 -8.195 1 98.69 109 LEU A C 1
ATOM 857 O O . LEU A 1 109 ? 12.039 6.594 -9.133 1 98.69 109 LEU A O 1
ATOM 861 N N . ARG A 1 110 ? 14.125 6.566 -8.383 1 98.75 110 ARG A N 1
ATOM 862 C CA . ARG A 1 110 ? 14.703 6.535 -9.727 1 98.75 110 ARG A CA 1
ATOM 863 C C . ARG A 1 110 ? 14.344 5.246 -10.445 1 98.75 110 ARG A C 1
ATOM 865 O O . ARG A 1 110 ? 14.125 5.246 -11.664 1 98.75 110 ARG A O 1
ATOM 872 N N . ILE A 1 111 ? 14.305 4.195 -9.734 1 98.69 111 ILE A N 1
ATOM 873 C CA . ILE A 1 111 ? 13.875 2.934 -10.32 1 98.69 111 ILE A CA 1
ATOM 874 C C . ILE A 1 111 ? 12.422 3.047 -10.781 1 98.69 111 ILE A C 1
ATOM 876 O O . ILE A 1 111 ? 12.102 2.678 -11.914 1 98.69 111 ILE A O 1
ATOM 880 N N . LEU A 1 112 ? 11.57 3.568 -9.922 1 98.75 112 LEU A N 1
ATOM 881 C CA . LEU A 1 112 ? 10.164 3.746 -10.273 1 98.75 112 LEU A CA 1
ATOM 882 C C . LEU A 1 112 ? 10.016 4.633 -11.5 1 98.75 112 LEU A C 1
ATOM 884 O O . LEU A 1 112 ? 9.266 4.305 -12.422 1 98.75 112 LEU A O 1
ATOM 888 N N . GLU A 1 113 ? 10.727 5.68 -11.508 1 98.56 113 GLU A N 1
ATOM 889 C CA . GLU A 1 113 ? 10.711 6.613 -12.633 1 98.56 113 GLU A CA 1
ATOM 890 C C . GLU A 1 113 ? 11.211 5.945 -13.914 1 98.56 113 GLU A C 1
ATOM 892 O O . GLU A 1 113 ? 10.594 6.086 -14.969 1 98.56 113 GLU A O 1
ATOM 897 N N . GLY A 1 114 ? 12.312 5.27 -13.812 1 98.38 114 GLY A N 1
ATOM 898 C CA . GLY A 1 114 ? 12.852 4.57 -14.961 1 98.38 114 GLY A CA 1
ATOM 899 C C . GLY A 1 114 ? 11.906 3.527 -15.531 1 98.38 114 GLY A C 1
ATOM 900 O O . GLY A 1 114 ? 11.734 3.43 -16.75 1 98.38 114 GLY A O 1
ATOM 901 N N . MET A 1 115 ? 11.328 2.75 -14.656 1 98.5 115 MET A N 1
ATOM 902 C CA . MET A 1 115 ? 10.367 1.737 -15.086 1 98.5 115 MET A CA 1
ATOM 903 C C . MET A 1 115 ? 9.18 2.379 -15.797 1 98.5 115 MET A C 1
ATOM 905 O O . MET A 1 115 ? 8.711 1.874 -16.812 1 98.5 115 MET A O 1
ATOM 909 N N . HIS A 1 116 ? 8.719 3.473 -15.234 1 98.25 116 HIS A N 1
ATOM 910 C CA . HIS A 1 116 ? 7.641 4.238 -15.852 1 98.25 116 HIS A CA 1
ATOM 911 C C . HIS A 1 116 ? 8 4.637 -17.281 1 98.25 116 HIS A C 1
ATOM 913 O O . HIS A 1 116 ? 7.176 4.504 -18.188 1 98.25 116 HIS A O 1
ATOM 919 N N . SER A 1 117 ? 9.195 5.02 -17.5 1 97 117 SER A N 1
ATOM 920 C CA . SER A 1 117 ? 9.648 5.465 -18.812 1 97 117 SER A CA 1
ATOM 921 C C . SER A 1 117 ? 9.805 4.289 -19.781 1 97 117 SER A C 1
ATOM 923 O O . SER A 1 117 ? 9.867 4.48 -20.984 1 97 117 SER A O 1
ATOM 925 N N . LEU A 1 118 ? 9.867 3.1 -19.219 1 96.69 118 LEU A N 1
ATOM 926 C CA . LEU A 1 118 ? 10.008 1.891 -20.016 1 96.69 118 LEU A CA 1
ATOM 927 C C . LEU A 1 118 ? 8.648 1.254 -20.281 1 96.69 118 LEU A C 1
ATOM 929 O O . LEU A 1 118 ? 8.57 0.169 -20.875 1 96.69 118 LEU A O 1
ATOM 933 N N . GLY A 1 119 ? 7.648 1.866 -19.797 1 96.5 119 GLY A N 1
ATOM 934 C CA . GLY A 1 119 ? 6.309 1.345 -20 1 96.5 119 GLY A CA 1
ATOM 935 C C . GLY A 1 119 ? 5.887 0.353 -18.922 1 96.5 119 GLY A C 1
ATOM 936 O O . GLY A 1 119 ? 4.91 -0.378 -19.094 1 96.5 119 GLY A O 1
ATOM 937 N N . TRP A 1 120 ? 6.66 0.225 -17.906 1 97.81 120 TRP A N 1
ATOM 938 C CA . TRP A 1 120 ? 6.273 -0.545 -16.734 1 97.81 120 TRP A CA 1
ATOM 939 C C . TRP A 1 120 ? 5.684 0.363 -15.656 1 97.81 120 TRP A C 1
ATOM 941 O O . TRP A 1 120 ? 6.414 1.109 -15 1 97.81 120 TRP A O 1
ATOM 951 N N . VAL A 1 121 ? 4.395 0.276 -15.469 1 97.44 121 VAL A N 1
ATOM 952 C CA . VAL A 1 121 ? 3.73 1.126 -14.484 1 97.44 121 VAL A CA 1
ATOM 953 C C . VAL A 1 121 ? 3.537 0.353 -13.18 1 97.44 121 VAL A C 1
ATOM 955 O O . VAL A 1 121 ? 3.232 -0.843 -13.203 1 97.44 121 VAL A O 1
ATOM 958 N N . ILE A 1 122 ? 3.719 1.04 -12.086 1 98.19 122 ILE A N 1
ATOM 959 C CA . ILE A 1 122 ? 3.555 0.394 -10.789 1 98.19 122 ILE A CA 1
ATOM 960 C C . ILE A 1 122 ? 2.121 -0.113 -10.641 1 98.19 122 ILE A C 1
ATOM 962 O O . ILE A 1 122 ? 1.167 0.619 -10.914 1 98.19 122 ILE A O 1
ATOM 966 N N . TYR A 1 123 ? 2.025 -1.348 -10.453 1 97.31 123 TYR A N 1
ATOM 967 C CA . TYR A 1 123 ? 0.747 -1.934 -10.062 1 97.31 123 TYR A CA 1
ATOM 968 C C . TYR A 1 123 ? 0.5 -1.759 -8.57 1 97.31 123 TYR A C 1
ATOM 970 O O . TYR A 1 123 ? -0.501 -1.162 -8.164 1 97.31 123 TYR A O 1
ATOM 978 N N . SER A 1 124 ? 1.444 -2.189 -7.738 1 97.12 124 SER A N 1
ATOM 979 C CA . SER A 1 124 ? 1.456 -1.972 -6.297 1 97.12 124 SER A CA 1
ATOM 980 C C . SER A 1 124 ? 2.689 -2.598 -5.652 1 97.12 124 SER A C 1
ATOM 982 O O . SER A 1 124 ? 3.156 -3.65 -6.09 1 97.12 124 SER A O 1
ATOM 984 N N . PRO A 1 125 ? 3.203 -1.976 -4.621 1 96.5 125 PRO A N 1
ATOM 985 C CA . PRO A 1 125 ? 4.055 -2.766 -3.729 1 96.5 125 PRO A CA 1
ATOM 986 C C . PRO A 1 125 ? 3.27 -3.803 -2.928 1 96.5 125 PRO A C 1
ATOM 988 O O . PRO A 1 125 ? 2.215 -3.488 -2.371 1 96.5 125 PRO A O 1
ATOM 991 N N . ILE A 1 126 ? 3.697 -5 -2.91 1 95.44 126 ILE A N 1
ATOM 992 C CA . ILE A 1 126 ? 2.969 -6.062 -2.225 1 95.44 126 ILE A CA 1
ATOM 993 C C . ILE A 1 126 ? 3.941 -6.922 -1.424 1 95.44 126 ILE A C 1
ATOM 995 O O . ILE A 1 126 ? 5.02 -7.273 -1.913 1 95.44 126 ILE A O 1
ATOM 999 N N . GLU A 1 127 ? 3.609 -7.18 -0.243 1 90.12 127 GLU A N 1
ATOM 1000 C CA . GLU A 1 127 ? 4.367 -8.109 0.595 1 90.12 127 GLU A CA 1
ATOM 1001 C C . GLU A 1 127 ? 3.543 -9.344 0.931 1 90.12 127 GLU A C 1
ATOM 1003 O O . GLU A 1 127 ? 2.537 -9.258 1.64 1 90.12 127 GLU A O 1
ATOM 1008 N N . VAL A 1 128 ? 4.016 -10.469 0.456 1 88.19 128 VAL A N 1
ATOM 1009 C CA . VAL A 1 128 ? 3.27 -11.695 0.735 1 88.19 128 VAL A CA 1
ATOM 1010 C C . VAL A 1 128 ? 4.09 -12.602 1.644 1 88.19 128 VAL A C 1
ATOM 1012 O O . VAL A 1 128 ? 3.617 -13.664 2.061 1 88.19 128 VAL A O 1
ATOM 1015 N N . THR A 1 129 ? 5.305 -12.188 1.899 1 83.31 129 THR A N 1
ATOM 1016 C CA . THR A 1 129 ? 6.184 -13.047 2.678 1 83.31 129 THR A CA 1
ATOM 1017 C C . THR A 1 129 ? 6.027 -12.773 4.172 1 83.31 129 THR A C 1
ATOM 1019 O O . THR A 1 129 ? 5.66 -11.664 4.57 1 83.31 129 THR A O 1
ATOM 1022 N N . LYS A 1 130 ? 6.309 -13.734 4.984 1 74.06 130 LYS A N 1
ATOM 1023 C CA . LYS A 1 130 ? 6.168 -13.656 6.438 1 74.06 130 LYS A CA 1
ATOM 1024 C C . LYS A 1 130 ? 7.531 -13.617 7.117 1 74.06 130 LYS A C 1
ATOM 1026 O O . LYS A 1 130 ? 7.652 -13.945 8.297 1 74.06 130 LYS A O 1
ATOM 1031 N N . ARG A 1 131 ? 8.43 -12.992 6.562 1 71.94 131 ARG A N 1
ATOM 1032 C CA . ARG A 1 131 ? 9.734 -12.859 7.199 1 71.94 131 ARG A CA 1
ATOM 1033 C C . ARG A 1 131 ? 9.781 -11.648 8.117 1 71.94 131 ARG A C 1
ATOM 1035 O O . ARG A 1 131 ? 9 -10.703 7.949 1 71.94 131 ARG A O 1
ATOM 1042 N N . VAL A 1 132 ? 10.656 -11.758 9.117 1 66.62 132 VAL A N 1
ATOM 1043 C CA . VAL A 1 132 ? 10.82 -10.68 10.094 1 66.62 132 VAL A CA 1
ATOM 1044 C C . VAL A 1 132 ? 11.281 -9.406 9.383 1 66.62 132 VAL A C 1
ATOM 1046 O O . VAL A 1 132 ? 10.758 -8.32 9.648 1 66.62 132 VAL A O 1
ATOM 1049 N N . SER A 1 133 ? 12.289 -9.602 8.594 1 71 133 SER A N 1
ATOM 1050 C CA . SER A 1 133 ? 12.781 -8.477 7.801 1 71 133 SER A CA 1
ATOM 1051 C C . SER A 1 133 ? 12.391 -8.625 6.336 1 71 133 SER A C 1
ATOM 1053 O O . SER A 1 133 ? 12.75 -9.602 5.684 1 71 133 SER A O 1
ATOM 1055 N N . THR A 1 134 ? 11.406 -7.766 6 1 73.75 134 THR A N 1
ATOM 1056 C CA . THR A 1 134 ? 10.969 -7.859 4.613 1 73.75 134 THR A CA 1
ATOM 1057 C C . THR A 1 134 ? 10.633 -6.477 4.055 1 73.75 134 THR A C 1
ATOM 1059 O O . THR A 1 134 ? 10.359 -5.547 4.816 1 73.75 134 THR A O 1
ATOM 1062 N N . LYS A 1 135 ? 10.859 -6.434 2.789 1 81.44 135 LYS A N 1
ATOM 1063 C CA . LYS A 1 135 ? 10.422 -5.277 2.016 1 81.44 135 LYS A CA 1
ATOM 1064 C C . LYS A 1 135 ? 9.406 -5.68 0.951 1 81.44 135 LYS A C 1
ATOM 1066 O O . LYS A 1 135 ? 9.414 -6.82 0.477 1 81.44 135 LYS A O 1
ATOM 1071 N N . ASP A 1 136 ? 8.523 -4.773 0.739 1 87.25 136 ASP A N 1
ATOM 1072 C CA . ASP A 1 136 ? 7.52 -5.098 -0.267 1 87.25 136 ASP A CA 1
ATOM 1073 C C . ASP A 1 136 ? 8.148 -5.215 -1.653 1 87.25 136 ASP A C 1
ATOM 1075 O O . ASP A 1 136 ? 9.211 -4.645 -1.913 1 87.25 136 ASP A O 1
ATOM 1079 N N . ALA A 1 137 ? 7.586 -6.062 -2.41 1 93.38 137 ALA A N 1
ATOM 1080 C CA . ALA A 1 137 ? 7.938 -6.188 -3.822 1 93.38 137 ALA A CA 1
ATOM 1081 C C . ALA A 1 137 ? 7.203 -5.145 -4.664 1 93.38 137 ALA A C 1
ATOM 1083 O O . ALA A 1 137 ? 5.984 -4.996 -4.555 1 93.38 137 ALA A O 1
ATOM 1084 N N . LEU A 1 138 ? 7.98 -4.453 -5.426 1 97.44 138 LEU A N 1
ATOM 1085 C CA . LEU A 1 138 ? 7.363 -3.551 -6.391 1 97.44 138 LEU A CA 1
ATOM 1086 C C . LEU A 1 138 ? 6.824 -4.324 -7.59 1 97.44 138 LEU A C 1
ATOM 1088 O O . LEU A 1 138 ? 7.598 -4.797 -8.43 1 97.44 138 LEU A O 1
ATOM 1092 N N . ILE A 1 139 ? 5.543 -4.406 -7.676 1 98.19 139 ILE A N 1
ATOM 1093 C CA . ILE A 1 139 ? 4.914 -5.113 -8.781 1 98.19 139 ILE A CA 1
ATOM 1094 C C . ILE A 1 139 ? 4.582 -4.129 -9.906 1 98.19 139 ILE A C 1
ATOM 1096 O O . ILE A 1 139 ? 3.93 -3.107 -9.664 1 98.19 139 ILE A O 1
ATOM 1100 N N . PHE A 1 140 ? 5.023 -4.5 -11.078 1 98.12 140 PHE A N 1
ATOM 1101 C CA . PHE A 1 140 ? 4.789 -3.65 -12.234 1 98.12 140 PHE A CA 1
ATOM 1102 C C . PHE A 1 140 ? 3.922 -4.363 -13.266 1 98.12 140 PHE A C 1
ATOM 1104 O O . PHE A 1 140 ? 3.951 -5.594 -13.367 1 98.12 140 PHE A O 1
ATOM 1111 N N . ARG A 1 141 ? 3.258 -3.545 -13.961 1 96.88 141 ARG A N 1
ATOM 1112 C CA . ARG A 1 141 ? 2.492 -4.004 -15.117 1 96.88 141 ARG A CA 1
ATOM 1113 C C . ARG A 1 141 ? 2.959 -3.311 -16.391 1 96.88 141 ARG A C 1
ATOM 1115 O O . ARG A 1 141 ? 3.125 -2.09 -16.422 1 96.88 141 ARG A O 1
ATOM 1122 N N . LYS A 1 142 ? 3.1 -4.102 -17.406 1 95.44 142 LYS A N 1
ATOM 1123 C CA . LYS A 1 142 ? 3.506 -3.539 -18.688 1 95.44 142 LYS A CA 1
ATOM 1124 C C . LYS A 1 142 ? 2.312 -2.943 -19.438 1 95.44 142 LYS A C 1
ATOM 1126 O O . LYS A 1 142 ? 1.275 -3.594 -19.578 1 95.44 142 LYS A O 1
ATOM 1131 N N . VAL A 1 143 ? 2.486 -1.701 -19.844 1 93.5 143 VAL A N 1
ATOM 1132 C CA . VAL A 1 143 ? 1.417 -1.048 -20.594 1 93.5 143 VAL A CA 1
ATOM 1133 C C . VAL A 1 143 ? 1.781 -0.987 -22.078 1 93.5 143 VAL A C 1
ATOM 1135 O O . VAL A 1 143 ? 2.953 -1.122 -22.438 1 93.5 143 VAL A O 1
ATOM 1138 N N . ASN A 1 144 ? 0.759 -0.777 -22.844 1 87.56 144 ASN A N 1
ATOM 1139 C CA . ASN A 1 144 ? 0.949 -0.787 -24.297 1 87.56 144 ASN A CA 1
ATOM 1140 C C . ASN A 1 144 ? 1.577 0.514 -24.781 1 87.56 144 ASN A C 1
ATOM 1142 O O . ASN A 1 144 ? 2.275 0.526 -25.797 1 87.56 144 ASN A O 1
ATOM 1146 N N . HIS A 1 145 ? 1.258 1.587 -24.047 1 90.75 145 HIS A N 1
ATOM 1147 C CA . HIS A 1 145 ? 1.813 2.885 -24.406 1 90.75 145 HIS A CA 1
ATOM 1148 C C . HIS A 1 145 ? 2.584 3.5 -23.234 1 90.75 145 HIS A C 1
ATOM 1150 O O . HIS A 1 145 ? 2.154 3.404 -22.094 1 90.75 145 HIS A O 1
ATOM 1156 N N . ILE A 1 146 ? 3.643 4.066 -23.625 1 92.75 146 ILE A N 1
ATOM 1157 C CA . ILE A 1 146 ? 4.453 4.719 -22.609 1 92.75 146 ILE A CA 1
ATOM 1158 C C . ILE A 1 146 ? 3.711 5.934 -22.062 1 92.75 146 ILE A C 1
ATOM 1160 O O . ILE A 1 146 ? 3.299 6.812 -22.812 1 92.75 146 ILE A O 1
ATOM 1164 N N . PRO A 1 147 ? 3.545 6 -20.797 1 93.75 147 PRO A N 1
ATOM 1165 C CA . PRO A 1 147 ? 2.846 7.141 -20.188 1 93.75 147 PRO A CA 1
ATOM 1166 C C . PRO A 1 147 ? 3.619 8.445 -20.344 1 93.75 147 PRO A C 1
ATOM 1168 O O . PRO A 1 147 ? 4.836 8.43 -20.547 1 93.75 147 PRO A O 1
ATOM 1171 N N . PRO A 1 148 ? 2.869 9.523 -20.219 1 93.69 148 PRO A N 1
ATOM 1172 C CA . PRO A 1 148 ? 3.545 10.82 -20.297 1 93.69 148 PRO A CA 1
ATOM 1173 C C . PRO A 1 148 ? 4.547 11.031 -19.172 1 93.69 148 PRO A C 1
ATOM 1175 O O . PRO A 1 148 ? 4.398 10.453 -18.094 1 93.69 148 PRO A O 1
ATOM 1178 N N . PRO A 1 149 ? 5.531 11.844 -19.438 1 95.19 149 PRO A N 1
ATOM 1179 C CA . PRO A 1 149 ? 6.547 12.102 -18.406 1 95.19 149 PRO A CA 1
ATOM 1180 C C . PRO A 1 149 ? 5.98 12.812 -17.188 1 95.19 149 PRO A C 1
ATOM 1182 O O . PRO A 1 149 ? 5.066 13.633 -17.312 1 95.19 149 PRO A O 1
ATOM 1185 N N . CYS A 1 150 ? 6.586 12.531 -16.062 1 97.5 150 CYS A N 1
ATOM 1186 C CA . CYS A 1 150 ? 6.133 13.086 -14.789 1 97.5 150 CYS A CA 1
ATOM 1187 C C . CYS A 1 150 ? 7.305 13.656 -14 1 97.5 150 CYS A C 1
ATOM 1189 O O . CYS A 1 150 ? 8.461 13.344 -14.281 1 97.5 150 CYS A O 1
ATOM 1191 N N . GLU A 1 151 ? 6.914 14.562 -13.141 1 97.69 151 GLU A N 1
ATOM 1192 C CA . GLU A 1 151 ? 7.777 14.961 -12.031 1 97.69 151 GLU A CA 1
ATOM 1193 C C . GLU A 1 151 ? 7.512 14.109 -10.789 1 97.69 151 GLU A C 1
ATOM 1195 O O . GLU A 1 151 ? 6.375 13.695 -10.547 1 97.69 151 GLU A O 1
ATOM 1200 N N . TRP A 1 152 ? 8.594 13.867 -10.062 1 98.62 152 TRP A N 1
ATOM 1201 C CA . TRP A 1 152 ? 8.484 12.93 -8.953 1 98.62 152 TRP A CA 1
ATOM 1202 C C . TRP A 1 152 ? 9.008 13.547 -7.66 1 98.62 152 TRP A C 1
ATOM 1204 O O . TRP A 1 152 ? 10.016 14.266 -7.668 1 98.62 152 TRP A O 1
ATOM 1214 N N . ILE A 1 153 ? 8.328 13.273 -6.574 1 98.81 153 ILE A N 1
ATOM 1215 C CA . ILE A 1 153 ? 8.867 13.641 -5.27 1 98.81 153 ILE A CA 1
ATOM 1216 C C . ILE A 1 153 ? 8.68 12.492 -4.289 1 98.81 153 ILE A C 1
ATOM 1218 O O . ILE A 1 153 ? 7.812 11.633 -4.484 1 98.81 153 ILE A O 1
ATOM 1222 N N . ASN A 1 154 ? 9.578 12.484 -3.363 1 98.5 154 ASN A N 1
ATOM 1223 C CA . ASN A 1 154 ? 9.531 11.539 -2.258 1 98.5 154 ASN A CA 1
ATOM 1224 C C . ASN A 1 154 ? 9.094 12.203 -0.959 1 98.5 154 ASN A C 1
ATOM 1226 O O . ASN A 1 154 ? 9.602 13.266 -0.599 1 98.5 154 ASN A O 1
ATOM 1230 N N . VAL A 1 155 ? 8.109 11.625 -0.273 1 98.56 155 VAL A N 1
ATOM 1231 C CA . VAL A 1 155 ? 7.629 12.102 1.018 1 98.56 155 VAL A CA 1
ATOM 1232 C C . VAL A 1 155 ? 7.754 11 2.062 1 98.56 155 VAL A C 1
ATOM 1234 O O . VAL A 1 155 ? 7.238 9.891 1.869 1 98.56 155 VAL A O 1
ATOM 1237 N N . SER A 1 156 ? 8.43 11.328 3.168 1 97.06 156 SER A N 1
ATOM 1238 C CA . SER A 1 156 ? 8.664 10.281 4.16 1 97.06 156 SER A CA 1
ATOM 1239 C C . SER A 1 156 ? 8.609 10.844 5.578 1 97.06 156 SER A C 1
ATOM 1241 O O . SER A 1 156 ? 8.734 12.055 5.773 1 97.06 156 SER A O 1
ATOM 1243 N N . PHE A 1 157 ? 8.406 9.961 6.531 1 95.31 157 PHE A N 1
ATOM 1244 C CA . PHE A 1 157 ? 8.195 10.289 7.938 1 95.31 157 PHE A CA 1
ATOM 1245 C C . PHE A 1 157 ? 9.203 9.57 8.82 1 95.31 157 PHE A C 1
ATOM 1247 O O . PHE A 1 157 ? 9.328 8.344 8.766 1 95.31 157 PHE A O 1
ATOM 1254 N N . HIS A 1 158 ? 9.922 10.336 9.633 1 92.06 158 HIS A N 1
ATOM 1255 C CA . HIS A 1 158 ? 11.023 9.703 10.359 1 92.06 158 HIS A CA 1
ATOM 1256 C C . HIS A 1 158 ? 11.062 10.164 11.812 1 92.06 158 HIS A C 1
ATOM 1258 O O . HIS A 1 158 ? 10.547 11.234 12.148 1 92.06 158 HIS A O 1
ATOM 1264 N N . GLY A 1 159 ? 11.609 9.328 12.711 1 88.25 159 GLY A N 1
ATOM 1265 C CA . GLY A 1 159 ? 11.938 9.688 14.086 1 88.25 159 GLY A CA 1
ATOM 1266 C C . GLY A 1 159 ? 10.719 9.992 14.93 1 88.25 159 GLY A C 1
ATOM 1267 O O . GLY A 1 159 ? 10.844 10.305 16.125 1 88.25 159 GLY A O 1
ATOM 1268 N N . GLY A 1 160 ? 9.648 10.031 14.398 1 90.31 160 GLY A N 1
ATOM 1269 C CA . GLY A 1 160 ? 8.414 10.344 15.094 1 90.31 160 GLY A CA 1
ATOM 1270 C C . GLY A 1 160 ? 7.973 11.781 14.914 1 90.31 160 GLY A C 1
ATOM 1271 O O . GLY A 1 160 ? 6.84 12.133 15.25 1 90.31 160 GLY A O 1
ATOM 1272 N N . ASP A 1 161 ? 8.883 12.617 14.328 1 94.44 161 ASP A N 1
ATOM 1273 C CA . ASP A 1 161 ? 8.508 14.031 14.273 1 94.44 161 ASP A CA 1
ATOM 1274 C C . ASP A 1 161 ? 9.062 14.695 13.016 1 94.44 161 ASP A C 1
ATOM 1276 O O . ASP A 1 161 ? 8.977 15.914 12.859 1 94.44 161 ASP A O 1
ATOM 1280 N N . LYS A 1 162 ? 9.617 13.93 12.109 1 96.25 162 LYS A N 1
ATOM 1281 C CA . LYS A 1 162 ? 10.258 14.539 10.945 1 96.25 162 LYS A CA 1
ATOM 1282 C C . LYS A 1 162 ? 9.508 14.195 9.664 1 96.25 162 LYS A C 1
ATOM 1284 O O . LYS A 1 162 ? 9.086 13.055 9.477 1 96.25 162 LYS A O 1
ATOM 1289 N N . LEU A 1 163 ? 9.375 15.172 8.859 1 97.69 163 LEU A N 1
ATOM 1290 C CA . LEU A 1 163 ? 8.859 15.055 7.504 1 97.69 163 LEU A CA 1
ATOM 1291 C C . LEU A 1 163 ? 9.914 15.453 6.48 1 97.69 163 LEU A C 1
ATOM 1293 O O . LEU A 1 163 ? 10.523 16.516 6.594 1 97.69 163 LEU A O 1
ATOM 1297 N N . LYS A 1 164 ? 10.156 14.602 5.551 1 98.06 164 LYS A N 1
ATOM 1298 C CA . LYS A 1 164 ? 11.102 14.914 4.488 1 98.06 164 LYS A CA 1
ATOM 1299 C C . LYS A 1 164 ? 10.43 14.867 3.119 1 98.06 164 LYS A C 1
ATOM 1301 O O . LYS A 1 164 ? 9.648 13.961 2.834 1 98.06 164 LYS A O 1
ATOM 1306 N N . ILE A 1 165 ? 10.672 15.812 2.342 1 98.75 165 ILE A N 1
ATOM 1307 C CA . ILE A 1 165 ? 10.289 15.867 0.935 1 98.75 165 ILE A CA 1
ATOM 1308 C C . ILE A 1 165 ? 11.539 16.016 0.067 1 98.75 165 ILE A C 1
ATOM 1310 O O . ILE A 1 165 ? 12.289 17 0.209 1 98.75 165 ILE A O 1
ATOM 1314 N N . LEU A 1 166 ? 11.727 15.055 -0.805 1 98.69 166 LEU A N 1
ATOM 1315 C CA . LEU A 1 166 ? 12.969 15.016 -1.574 1 98.69 166 LEU A CA 1
ATOM 1316 C C . LEU A 1 166 ? 12.688 15.164 -3.066 1 98.69 166 LEU A C 1
ATOM 1318 O O . LEU A 1 166 ? 11.547 14.992 -3.508 1 98.69 166 LEU A O 1
ATOM 1322 N N . ASN A 1 167 ? 13.758 15.453 -3.857 1 98.62 167 ASN A N 1
ATOM 1323 C CA . ASN A 1 167 ? 13.805 15.461 -5.316 1 98.62 167 ASN A CA 1
ATOM 1324 C C . ASN A 1 167 ? 13.227 16.75 -5.887 1 98.62 167 ASN A C 1
ATOM 1326 O O . ASN A 1 167 ? 12.344 16.719 -6.742 1 98.62 167 ASN A O 1
ATOM 1330 N N . PHE A 1 168 ? 13.711 17.859 -5.422 1 98.25 168 PHE A N 1
ATOM 1331 C CA . PHE A 1 168 ? 13.453 19.203 -5.922 1 98.25 168 PHE A CA 1
ATOM 1332 C C . PHE A 1 168 ? 11.969 19.531 -5.871 1 98.25 168 PHE A C 1
ATOM 1334 O O . PHE A 1 168 ? 11.367 19.875 -6.891 1 98.25 168 PHE A O 1
ATOM 1341 N N . PRO A 1 169 ? 11.367 19.438 -4.648 1 98.5 169 PRO A N 1
ATOM 1342 C CA . PRO A 1 169 ? 9.953 19.828 -4.559 1 98.5 169 PRO A CA 1
ATOM 1343 C C . PRO A 1 169 ? 9.727 21.297 -4.938 1 98.5 169 PRO A C 1
ATOM 1345 O O . PRO A 1 169 ? 10.539 22.156 -4.598 1 98.5 169 PRO A O 1
ATOM 1348 N N . PRO A 1 170 ? 8.641 21.547 -5.633 1 97.56 170 PRO A N 1
ATOM 1349 C CA . PRO A 1 170 ? 8.352 22.938 -5.965 1 97.56 170 PRO A CA 1
ATOM 1350 C C . PRO A 1 170 ? 8.273 23.844 -4.73 1 97.56 170 PRO A C 1
ATOM 1352 O O . PRO A 1 170 ? 7.711 23.438 -3.705 1 97.56 170 PRO A O 1
ATOM 1355 N N . SER A 1 171 ? 8.727 25.031 -4.906 1 97.56 171 SER A N 1
ATOM 1356 C CA . SER A 1 171 ? 8.789 25.953 -3.768 1 97.56 171 SER A CA 1
ATOM 1357 C C . SER A 1 171 ? 7.391 26.312 -3.277 1 97.56 171 SER A C 1
ATOM 1359 O O . SER A 1 171 ? 7.176 26.5 -2.078 1 97.56 171 SER A O 1
ATOM 1361 N N . ASP A 1 172 ? 6.48 26.469 -4.184 1 96.56 172 ASP A N 1
ATOM 1362 C CA . ASP A 1 172 ? 5.121 26.812 -3.789 1 96.56 172 ASP A CA 1
ATOM 1363 C C . ASP A 1 172 ? 4.477 25.703 -2.975 1 96.56 172 ASP A C 1
ATOM 1365 O O . ASP A 1 172 ? 3.721 25.969 -2.037 1 96.56 172 ASP A O 1
ATOM 1369 N N . LEU A 1 173 ? 4.77 24.484 -3.312 1 97.56 173 LEU A N 1
ATOM 1370 C CA . LEU A 1 173 ? 4.297 23.359 -2.527 1 97.56 173 LEU A CA 1
ATOM 1371 C C . LEU A 1 173 ? 4.863 23.406 -1.112 1 97.56 173 LEU A C 1
ATOM 1373 O O . LEU A 1 173 ? 4.117 23.297 -0.137 1 97.56 173 LEU A O 1
ATOM 1377 N N . VAL A 1 174 ? 6.152 23.562 -1.016 1 98.5 174 VAL A N 1
ATOM 1378 C CA . VAL A 1 174 ? 6.828 23.594 0.277 1 98.5 174 VAL A CA 1
ATOM 1379 C C . VAL A 1 174 ? 6.285 24.75 1.115 1 98.5 174 VAL A C 1
ATOM 1381 O O . VAL A 1 174 ? 6.016 24.594 2.309 1 98.5 174 VAL A O 1
ATOM 1384 N N . ASN A 1 175 ? 6.082 25.875 0.492 1 98.06 175 ASN A N 1
ATOM 1385 C CA . ASN A 1 175 ? 5.551 27.031 1.189 1 98.06 175 ASN A CA 1
ATOM 1386 C C . ASN A 1 175 ? 4.152 26.766 1.742 1 98.06 175 ASN A C 1
ATOM 1388 O O . ASN A 1 175 ? 3.844 27.156 2.871 1 98.06 175 ASN A O 1
ATOM 1392 N N . ASP A 1 176 ? 3.326 26.156 0.944 1 97.81 176 ASP A N 1
ATOM 1393 C CA . ASP A 1 176 ? 1.969 25.844 1.388 1 97.81 176 ASP A CA 1
ATOM 1394 C C . ASP A 1 176 ? 1.979 24.875 2.557 1 97.81 176 ASP A C 1
ATOM 1396 O O . ASP A 1 176 ? 1.162 24.984 3.473 1 97.81 176 ASP A O 1
ATOM 1400 N N . ILE A 1 177 ? 2.869 23.938 2.506 1 98.38 177 ILE A N 1
ATOM 1401 C CA . ILE A 1 177 ? 2.996 22.984 3.602 1 98.38 177 ILE A CA 1
ATOM 1402 C C . ILE A 1 177 ? 3.439 23.719 4.871 1 98.38 177 ILE A C 1
ATOM 1404 O O . ILE A 1 177 ? 2.861 23.516 5.941 1 98.38 177 ILE A O 1
ATOM 1408 N N . MET A 1 178 ? 4.387 24.578 4.734 1 97.88 178 MET A N 1
ATOM 1409 C CA . MET A 1 178 ? 4.879 25.359 5.863 1 97.88 178 MET A CA 1
ATOM 1410 C C . MET A 1 178 ? 3.77 26.219 6.457 1 97.88 178 MET A C 1
ATOM 1412 O O . MET A 1 178 ? 3.623 26.297 7.676 1 97.88 178 MET A O 1
ATOM 1416 N N . ALA A 1 179 ? 3.029 26.797 5.617 1 97.94 179 ALA A N 1
ATOM 1417 C CA . ALA A 1 179 ? 1.942 27.672 6.059 1 97.94 179 ALA A CA 1
ATOM 1418 C C . ALA A 1 179 ? 0.865 26.875 6.789 1 97.94 179 ALA A C 1
ATOM 1420 O O . ALA A 1 179 ? 0.347 27.312 7.816 1 97.94 179 ALA A O 1
ATOM 1421 N N . THR A 1 180 ? 0.553 25.766 6.258 1 97.19 180 THR A N 1
ATOM 1422 C CA . THR A 1 180 ? -0.502 24.938 6.816 1 97.19 180 THR A CA 1
ATOM 1423 C C . THR A 1 180 ? -0.119 24.438 8.211 1 97.19 180 THR A C 1
ATOM 1425 O O . THR A 1 180 ? -0.963 24.391 9.102 1 97.19 180 THR A O 1
ATOM 1428 N N . PHE A 1 181 ? 1.176 24.125 8.367 1 97.94 181 PHE A N 1
ATOM 1429 C CA . PHE A 1 181 ? 1.591 23.5 9.625 1 97.94 181 PHE A CA 1
ATOM 1430 C C . PHE A 1 181 ? 2.393 24.484 10.469 1 97.94 181 PHE A C 1
ATOM 1432 O O . PHE A 1 181 ? 3.152 24.078 11.352 1 97.94 181 PHE A O 1
ATOM 1439 N N . MET A 1 182 ? 2.283 25.703 10.258 1 96.25 182 MET A N 1
ATOM 1440 C CA . MET A 1 182 ? 3.113 26.75 10.852 1 96.25 182 MET A CA 1
ATOM 1441 C C . MET A 1 182 ? 3.131 26.625 12.367 1 96.25 182 MET A C 1
ATOM 1443 O O . MET A 1 182 ? 4.191 26.703 12.992 1 96.25 182 MET A O 1
ATOM 1447 N N . ILE A 1 183 ? 2.014 26.391 12.984 1 96.69 183 ILE A N 1
ATOM 1448 C CA . ILE A 1 183 ? 1.901 26.359 14.438 1 96.69 183 ILE A CA 1
ATOM 1449 C C . ILE A 1 183 ? 2.512 25.078 14.977 1 96.69 183 ILE A C 1
ATOM 1451 O O . ILE A 1 183 ? 2.975 25.031 16.125 1 96.69 183 ILE A O 1
ATOM 1455 N N . ASP A 1 184 ? 2.576 24.078 14.156 1 97.19 184 ASP A N 1
ATOM 1456 C CA . ASP A 1 184 ? 3.012 22.75 14.586 1 97.19 184 ASP A CA 1
ATOM 1457 C C . ASP A 1 184 ? 4.508 22.562 14.359 1 97.19 184 ASP A C 1
ATOM 1459 O O . ASP A 1 184 ? 5.105 21.609 14.875 1 97.19 184 ASP A O 1
ATOM 1463 N N . ILE A 1 185 ? 5.129 23.406 13.602 1 98 185 ILE A N 1
ATOM 1464 C CA . ILE A 1 185 ? 6.512 23.219 13.188 1 98 185 ILE A CA 1
ATOM 1465 C C . ILE A 1 185 ? 7.453 23.766 14.258 1 98 185 ILE A C 1
ATOM 1467 O O . ILE A 1 185 ? 7.258 24.875 14.766 1 98 185 ILE A O 1
ATOM 1471 N N . GLN A 1 186 ? 8.422 23 14.648 1 98.12 186 GLN A N 1
ATOM 1472 C CA . GLN A 1 186 ? 9.477 23.391 15.578 1 98.12 186 GLN A CA 1
ATOM 1473 C C . GLN A 1 186 ?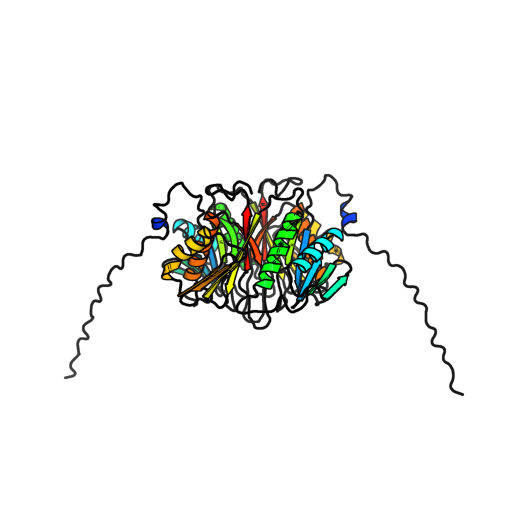 10.648 24.031 14.836 1 98.12 186 GLN A C 1
ATOM 1475 O O . GLN A 1 186 ? 11.117 25.109 15.219 1 98.12 186 GLN A O 1
ATOM 1480 N N . ARG A 1 187 ? 11.125 23.391 13.773 1 97.69 187 ARG A N 1
ATOM 1481 C CA . ARG A 1 187 ? 12.195 23.891 12.922 1 97.69 187 ARG A CA 1
ATOM 1482 C C . ARG A 1 187 ? 12.125 23.266 11.531 1 97.69 187 ARG A C 1
ATOM 1484 O O . ARG A 1 187 ? 11.422 22.266 11.328 1 97.69 187 ARG A O 1
ATOM 1491 N N . HIS A 1 188 ? 12.805 23.875 10.578 1 97.69 188 HIS A N 1
ATOM 1492 C CA . HIS A 1 188 ? 12.805 23.328 9.219 1 97.69 188 HIS A CA 1
ATOM 1493 C C . HIS A 1 188 ? 14.086 23.703 8.484 1 97.69 188 HIS A C 1
ATOM 1495 O O . HIS A 1 188 ? 14.781 24.656 8.867 1 97.69 188 HIS A O 1
ATOM 1501 N N . GLU A 1 189 ? 14.461 22.891 7.566 1 97.75 189 GLU A N 1
ATOM 1502 C CA . GLU A 1 189 ? 15.531 23.109 6.594 1 97.75 189 GLU A CA 1
ATOM 1503 C C . GLU A 1 189 ? 15.023 22.922 5.168 1 97.75 189 GLU A C 1
ATOM 1505 O O . GLU A 1 189 ? 14.539 21.859 4.805 1 97.75 189 GLU A O 1
ATOM 1510 N N . VAL A 1 190 ? 15.164 24.016 4.41 1 97.5 190 VAL A N 1
ATOM 1511 C CA . VAL A 1 190 ? 14.68 23.969 3.035 1 97.5 190 VAL A CA 1
ATOM 1512 C C . VAL A 1 190 ? 15.805 24.359 2.078 1 97.5 190 VAL A C 1
ATOM 1514 O O . VAL A 1 190 ? 16.406 25.422 2.215 1 97.5 190 VAL A O 1
ATOM 1517 N N . THR A 1 191 ? 16.109 23.469 1.207 1 97.38 191 THR A N 1
ATOM 1518 C CA . THR A 1 191 ? 17 23.672 0.06 1 97.38 191 THR A CA 1
ATOM 1519 C C . THR A 1 191 ? 16.266 23.359 -1.243 1 97.38 191 THR A C 1
ATOM 1521 O O . THR A 1 191 ? 15.148 22.844 -1.225 1 97.38 191 THR A O 1
ATOM 1524 N N . PRO A 1 192 ? 16.781 23.75 -2.359 1 96.31 192 PRO A N 1
ATOM 1525 C CA . PRO A 1 192 ? 16.094 23.469 -3.621 1 96.31 192 PRO A CA 1
ATOM 1526 C C . PRO A 1 192 ? 15.766 21.984 -3.809 1 96.31 192 PRO A C 1
ATOM 1528 O O . PRO A 1 192 ? 14.711 21.656 -4.352 1 96.31 192 PRO A O 1
ATOM 1531 N N . ASP A 1 193 ? 16.609 21.172 -3.35 1 96.5 193 ASP A N 1
ATOM 1532 C CA . ASP A 1 193 ? 16.453 19.75 -3.686 1 96.5 193 ASP A CA 1
ATOM 1533 C C . ASP A 1 193 ? 15.672 19.016 -2.604 1 96.5 193 ASP A C 1
ATOM 1535 O O . ASP A 1 193 ? 15.258 17.875 -2.803 1 96.5 193 ASP A O 1
ATOM 1539 N N . ARG A 1 194 ? 15.492 19.719 -1.35 1 97.75 194 ARG A N 1
ATOM 1540 C CA . ARG A 1 194 ? 14.797 18.984 -0.304 1 97.75 194 ARG A CA 1
ATOM 1541 C C . ARG A 1 194 ? 14.203 19.938 0.738 1 97.75 194 ARG A C 1
ATOM 1543 O O . ARG A 1 194 ? 14.672 21.062 0.885 1 97.75 194 ARG A O 1
ATOM 1550 N N . ALA A 1 195 ? 13.18 19.484 1.4 1 98.56 195 ALA A N 1
ATOM 1551 C CA . ALA A 1 195 ? 12.602 20.094 2.59 1 98.56 195 ALA A CA 1
ATOM 1552 C C . ALA A 1 195 ? 12.57 19.125 3.76 1 98.56 195 ALA A C 1
ATOM 1554 O O . ALA A 1 195 ? 12.062 18 3.625 1 98.56 195 ALA A O 1
ATOM 1555 N N . LYS A 1 196 ? 13.141 19.531 4.824 1 98.06 196 LYS A N 1
ATOM 1556 C CA . LYS A 1 196 ? 13.094 18.797 6.086 1 98.06 196 LYS A CA 1
ATOM 1557 C C . LYS A 1 196 ? 12.367 19.594 7.16 1 98.06 196 LYS A C 1
ATOM 1559 O O . LYS A 1 196 ? 12.781 20.703 7.508 1 98.06 196 LYS A O 1
ATOM 1564 N N . ILE A 1 197 ? 11.336 19 7.68 1 98.38 197 ILE A N 1
ATOM 1565 C CA . ILE A 1 197 ? 10.484 19.703 8.641 1 98.38 197 ILE A CA 1
ATOM 1566 C C . ILE A 1 197 ? 10.406 18.891 9.938 1 98.38 197 ILE A C 1
ATOM 1568 O O . ILE A 1 197 ? 10.094 17.688 9.914 1 98.38 197 ILE A O 1
ATOM 1572 N N . LYS A 1 198 ? 10.711 19.516 11.016 1 98.06 198 LYS A N 1
ATOM 1573 C CA . LYS A 1 198 ? 10.57 18.922 12.344 1 98.06 198 LYS A CA 1
ATOM 1574 C C . LYS A 1 198 ? 9.359 19.484 13.078 1 98.06 198 LYS A C 1
ATOM 1576 O O . LYS A 1 198 ? 9.266 20.703 13.281 1 98.06 198 LYS A O 1
ATOM 1581 N N . PHE A 1 199 ? 8.484 18.625 13.5 1 97.62 199 PHE A N 1
ATOM 1582 C CA . PHE A 1 199 ? 7.262 19.031 14.18 1 97.62 199 PHE A CA 1
ATOM 1583 C C . PHE A 1 199 ? 7.473 19.078 15.688 1 97.62 199 PHE A C 1
ATOM 1585 O O . PHE A 1 199 ? 8.344 18.391 16.219 1 97.62 199 PHE A O 1
ATOM 1592 N N . LYS A 1 200 ? 6.609 19.984 16.266 1 96.94 200 LYS A N 1
ATOM 1593 C CA . LYS A 1 200 ? 6.484 19.922 17.719 1 96.94 200 LYS A CA 1
ATOM 1594 C C . LYS A 1 200 ? 5.809 18.625 18.156 1 96.94 200 LYS A C 1
ATOM 1596 O O . LYS A 1 200 ? 4.855 18.172 17.531 1 96.94 200 LYS A O 1
ATOM 1601 N N . GLY A 1 201 ? 6.391 18.125 19.266 1 94.31 201 GLY A N 1
ATOM 1602 C CA . GLY A 1 201 ? 5.859 16.844 19.703 1 94.31 201 GLY A CA 1
ATOM 1603 C C . GLY A 1 201 ? 6.293 15.688 18.828 1 94.31 201 GLY A C 1
ATOM 1604 O O . GLY A 1 201 ? 7.414 15.672 18.328 1 94.31 201 GLY A O 1
ATOM 1605 N N . TYR A 1 202 ? 5.363 14.578 18.812 1 92.88 202 TYR A N 1
ATOM 1606 C CA . TYR A 1 202 ? 5.672 13.367 18.062 1 92.88 202 TYR A CA 1
ATOM 1607 C C . TYR A 1 202 ? 4.453 12.875 17.281 1 92.88 202 TYR A C 1
ATOM 1609 O O . TYR A 1 202 ? 3.926 11.797 17.562 1 92.88 202 TYR A O 1
ATOM 1617 N N . PRO A 1 203 ? 4.188 13.672 16.25 1 93.25 203 PRO A N 1
ATOM 1618 C CA . PRO A 1 203 ? 2.949 13.336 15.539 1 93.25 203 PRO A CA 1
ATOM 1619 C C . PRO A 1 203 ? 2.996 11.945 14.898 1 93.25 203 PRO A C 1
ATOM 1621 O O . PRO A 1 203 ? 1.953 11.328 14.688 1 93.25 203 PRO A O 1
ATOM 1624 N N . TRP A 1 204 ? 4.23 11.445 14.594 1 92.5 204 TRP A N 1
ATOM 1625 C CA . TRP A 1 204 ? 4.332 10.148 13.945 1 92.5 204 TRP A CA 1
ATOM 1626 C C . TRP A 1 204 ? 4.484 9.031 14.977 1 92.5 204 TRP A C 1
ATOM 1628 O O . TRP A 1 204 ? 4.629 7.863 14.617 1 92.5 204 TRP A O 1
ATOM 1638 N N . ARG A 1 205 ? 4.543 9.391 16.188 1 88.12 205 ARG A N 1
ATOM 1639 C CA . ARG A 1 205 ? 4.527 8.461 17.312 1 88.12 205 ARG A CA 1
ATOM 1640 C C . ARG A 1 205 ? 3.514 8.898 18.359 1 88.12 205 ARG A C 1
ATOM 1642 O O . ARG A 1 205 ? 3.883 9.203 19.5 1 88.12 205 ARG A O 1
ATOM 1649 N N . PRO A 1 206 ? 2.32 8.836 17.906 1 81.81 206 PRO A N 1
ATOM 1650 C CA . PRO A 1 206 ? 1.307 9.375 18.828 1 81.81 206 PRO A CA 1
ATOM 1651 C C . PRO A 1 206 ? 1.042 8.461 20.016 1 81.81 206 PRO A C 1
ATOM 1653 O O . PRO A 1 206 ? 1.231 7.242 19.922 1 81.81 206 PRO A O 1
ATOM 1656 N N . LEU A 1 207 ? 0.676 9.219 21.031 1 77.19 207 LEU A N 1
ATOM 1657 C CA . LEU A 1 207 ? 0.06 8.445 22.109 1 77.19 207 LEU A CA 1
ATOM 1658 C C . LEU A 1 207 ? -1.272 7.855 21.656 1 77.19 207 LEU A C 1
ATOM 1660 O O . LEU A 1 207 ? -1.825 8.266 20.641 1 77.19 207 LEU A O 1
ATOM 1664 N N . GLU A 1 208 ? -1.68 6.828 22.266 1 67.38 208 GLU A N 1
ATOM 1665 C CA . GLU A 1 208 ? -2.896 6.117 21.891 1 67.38 208 GLU A CA 1
ATOM 1666 C C . GLU A 1 208 ? -4.051 7.086 21.656 1 67.38 208 GLU A C 1
ATOM 1668 O O . GLU A 1 208 ? -4.828 6.918 20.703 1 67.38 208 GLU A O 1
ATOM 1673 N N . SER A 1 209 ? -4.074 8.094 22.406 1 64.69 209 SER A N 1
ATOM 1674 C CA . SER A 1 209 ? -5.176 9.055 22.359 1 64.69 209 SER A CA 1
ATOM 1675 C C . SER A 1 209 ? -4.992 10.047 21.219 1 64.69 209 SER A C 1
ATOM 1677 O O . SER A 1 209 ? -5.957 10.68 20.766 1 64.69 209 SER A O 1
ATOM 1679 N N . ASP A 1 210 ? -3.881 10.039 20.688 1 65.69 210 ASP A N 1
ATOM 1680 C CA . ASP A 1 210 ? -3.547 11.141 19.797 1 65.69 210 ASP A CA 1
ATOM 1681 C C . ASP A 1 210 ? -3.527 10.672 18.344 1 65.69 210 ASP A C 1
ATOM 1683 O O . ASP A 1 210 ? -3.059 11.391 17.453 1 65.69 210 ASP A O 1
ATOM 1687 N N . GLY A 1 211 ? -4.148 9.602 18.078 1 82.12 211 GLY A N 1
ATOM 1688 C CA . GLY A 1 211 ? -4.09 9.039 16.75 1 82.12 211 GLY A CA 1
ATOM 1689 C C . GLY A 1 211 ? -4.855 9.859 15.719 1 82.12 211 GLY A C 1
ATOM 1690 O O . GLY A 1 211 ? -4.473 9.922 14.555 1 82.12 211 GLY A O 1
ATOM 1691 N N . ALA A 1 212 ? -5.777 10.609 16.172 1 87.38 212 ALA A N 1
ATOM 1692 C CA . ALA A 1 212 ? -6.602 11.414 15.273 1 87.38 212 ALA A CA 1
ATOM 1693 C C . ALA A 1 212 ? -5.812 12.602 14.727 1 87.38 212 ALA A C 1
ATOM 1695 O O . ALA A 1 212 ? -5.941 12.953 13.547 1 87.38 212 ALA A O 1
ATOM 1696 N N . GLU A 1 213 ? -5.008 13.156 15.555 1 90.38 213 GLU A N 1
ATOM 1697 C CA . GLU A 1 213 ? -4.215 14.305 15.133 1 90.38 213 GLU A CA 1
ATOM 1698 C C . GLU A 1 213 ? -3.211 13.922 14.055 1 90.38 213 GLU A C 1
ATOM 1700 O O . GLU A 1 213 ? -2.979 14.68 13.109 1 90.38 213 GLU A O 1
ATOM 1705 N N . THR A 1 214 ? -2.609 12.82 14.203 1 92.38 214 THR A N 1
ATOM 1706 C CA . THR A 1 214 ? -1.688 12.305 13.195 1 92.38 214 THR A CA 1
ATOM 1707 C C . THR A 1 214 ? -2.385 12.156 11.852 1 92.38 214 THR A C 1
ATOM 1709 O O . THR A 1 214 ? -1.86 12.602 10.82 1 92.38 214 THR A O 1
ATOM 1712 N N . GLN A 1 215 ? -3.578 11.648 11.938 1 93.62 215 GLN A N 1
ATOM 1713 C CA . GLN A 1 215 ? -4.336 11.445 10.711 1 93.62 215 GLN A CA 1
ATOM 1714 C C . GLN A 1 215 ? -4.727 12.773 10.078 1 93.62 215 GLN A C 1
ATOM 1716 O O . GLN A 1 215 ? -4.668 12.93 8.852 1 93.62 215 GLN A O 1
ATOM 1721 N N . LEU A 1 216 ? -5.078 13.672 10.906 1 94.88 216 LEU A N 1
ATOM 1722 C CA . LEU A 1 216 ? -5.453 14.984 10.391 1 94.88 216 LEU A CA 1
ATOM 1723 C C . LEU A 1 216 ? -4.273 15.648 9.688 1 94.88 216 LEU A C 1
ATOM 1725 O O . LEU A 1 216 ? -4.441 16.266 8.633 1 94.88 216 LEU A O 1
ATOM 1729 N N . LYS A 1 217 ? -3.15 15.547 10.234 1 96.19 217 LYS A N 1
ATOM 1730 C CA . LYS A 1 217 ? -1.96 16.109 9.602 1 96.19 217 LYS A CA 1
ATOM 1731 C C . LYS A 1 217 ? -1.669 15.43 8.266 1 96.19 217 LYS A C 1
ATOM 1733 O O . LYS A 1 217 ? -1.327 16.094 7.289 1 96.19 217 LYS A O 1
ATOM 1738 N N . LEU A 1 218 ? -1.81 14.125 8.242 1 96.56 218 LEU A N 1
ATOM 1739 C CA . LEU A 1 218 ? -1.602 13.383 7.004 1 96.56 218 LEU A CA 1
ATOM 1740 C C . LEU A 1 218 ? -2.609 13.812 5.941 1 96.56 218 LEU A C 1
ATOM 1742 O O . LEU A 1 218 ? -2.24 14.047 4.789 1 96.56 218 LEU A O 1
ATOM 1746 N N . LEU A 1 219 ? -3.838 13.906 6.32 1 97.06 219 LEU A N 1
ATOM 1747 C CA . LEU A 1 219 ? -4.883 14.297 5.379 1 97.06 219 LEU A CA 1
ATOM 1748 C C . LEU A 1 219 ? -4.629 15.695 4.828 1 97.06 219 LEU A C 1
ATOM 1750 O O . LEU A 1 219 ? -4.785 15.93 3.629 1 97.06 219 LEU A O 1
ATOM 1754 N N . ALA A 1 220 ? -4.23 16.578 5.691 1 97.06 220 ALA A N 1
ATOM 1755 C CA . ALA A 1 220 ? -3.904 17.938 5.262 1 97.06 220 ALA A CA 1
ATOM 1756 C C . ALA A 1 220 ? -2.75 17.922 4.262 1 97.06 220 ALA A C 1
ATOM 1758 O O . ALA A 1 220 ? -2.793 18.641 3.25 1 97.06 220 ALA A O 1
ATOM 1759 N N . LEU A 1 221 ? -1.783 17.172 4.562 1 97.94 221 LEU A N 1
ATOM 1760 C CA . LEU A 1 221 ? -0.632 17.062 3.672 1 97.94 221 LEU A CA 1
ATOM 1761 C C . LEU A 1 221 ? -1.056 16.547 2.299 1 97.94 221 LEU A C 1
ATOM 1763 O O . LEU A 1 221 ? -0.637 17.094 1.274 1 97.94 221 LEU A O 1
ATOM 1767 N N . LEU A 1 222 ? -1.882 15.547 2.264 1 97.62 222 LEU A N 1
ATOM 1768 C CA . LEU A 1 222 ? -2.35 14.961 1.012 1 97.62 222 LEU A CA 1
ATOM 1769 C C . LEU A 1 222 ? -3.158 15.969 0.207 1 97.62 222 LEU A C 1
ATOM 1771 O O . LEU A 1 222 ? -3.039 16.031 -1.019 1 97.62 222 LEU A O 1
ATOM 1775 N N . GLU A 1 223 ? -3.908 16.719 0.873 1 96.12 223 GLU A N 1
ATOM 1776 C CA . GLU A 1 223 ? -4.695 17.75 0.194 1 96.12 223 GLU A CA 1
ATOM 1777 C C . GLU A 1 223 ? -3.795 18.797 -0.452 1 96.12 223 GLU A C 1
ATOM 1779 O O . GLU A 1 223 ? -4.051 19.234 -1.575 1 96.12 223 GLU A O 1
ATOM 1784 N N . ILE A 1 224 ? -2.773 19.188 0.249 1 96.75 224 ILE A N 1
ATOM 1785 C CA . ILE A 1 224 ? -1.845 20.188 -0.288 1 96.75 224 ILE A CA 1
ATOM 1786 C C . ILE A 1 224 ? -1.146 19.625 -1.522 1 96.75 224 ILE A C 1
ATOM 1788 O O . ILE A 1 224 ? -1.033 20.297 -2.545 1 96.75 224 ILE A O 1
ATOM 1792 N N . LEU A 1 225 ? -0.696 18.375 -1.426 1 97.5 225 LEU A N 1
ATOM 1793 C CA . LEU A 1 225 ? -0.031 17.734 -2.553 1 97.5 225 LEU A CA 1
ATOM 1794 C C . LEU A 1 225 ? -0.951 17.688 -3.77 1 97.5 225 LEU A C 1
ATOM 1796 O O . LEU A 1 225 ? -0.528 17.984 -4.887 1 97.5 225 LEU A O 1
ATOM 1800 N N . GLU A 1 226 ? -2.158 17.359 -3.52 1 95.81 226 GLU A N 1
ATOM 1801 C CA . GLU A 1 226 ? -3.127 17.281 -4.609 1 95.81 226 GLU A CA 1
ATOM 1802 C C . GLU A 1 226 ? -3.35 18.656 -5.246 1 95.81 226 GLU A C 1
ATOM 1804 O O . GLU A 1 226 ? -3.416 18.766 -6.473 1 95.81 226 GLU A O 1
ATOM 1809 N N . ARG A 1 227 ? -3.443 19.641 -4.445 1 93.81 227 ARG A N 1
ATOM 1810 C CA . ARG A 1 227 ? -3.656 21 -4.949 1 93.81 227 ARG A CA 1
ATOM 1811 C C . ARG A 1 227 ? -2.506 21.438 -5.852 1 93.81 227 ARG A C 1
ATOM 1813 O O . ARG A 1 227 ? -2.691 22.25 -6.75 1 93.81 227 ARG A O 1
ATOM 1820 N N . HIS A 1 228 ? -1.428 20.844 -5.621 1 95.81 228 HIS A N 1
ATOM 1821 C CA . HIS A 1 228 ? -0.254 21.188 -6.418 1 95.81 228 HIS A CA 1
ATOM 1822 C C . HIS A 1 228 ? -0.033 20.172 -7.535 1 95.81 228 HIS A C 1
ATOM 1824 O O . HIS A 1 228 ? 1.05 20.109 -8.117 1 95.81 228 HIS A O 1
ATOM 1830 N N . GLY A 1 229 ? -0.982 19.281 -7.758 1 95.38 229 GLY A N 1
ATOM 1831 C CA . GLY A 1 229 ? -0.981 18.422 -8.93 1 95.38 229 GLY A CA 1
ATOM 1832 C C . GLY A 1 229 ? -0.361 17.062 -8.664 1 95.38 229 GLY A C 1
ATOM 1833 O O . GLY A 1 229 ? -0.26 16.234 -9.57 1 95.38 229 GLY A O 1
ATOM 1834 N N . PHE A 1 230 ? 0.03 16.812 -7.469 1 97.06 230 PHE A N 1
ATOM 1835 C CA . PHE A 1 230 ? 0.69 15.555 -7.164 1 97.06 230 PHE A CA 1
ATOM 1836 C C . PHE A 1 230 ? -0.327 14.5 -6.742 1 97.06 230 PHE A C 1
ATOM 1838 O O . PHE A 1 230 ? -1.271 14.805 -6.008 1 97.06 230 PHE A O 1
ATOM 1845 N N . THR A 1 231 ? -0.135 13.305 -7.23 1 96.31 231 THR A N 1
ATOM 1846 C CA . THR A 1 231 ? -0.903 12.141 -6.801 1 96.31 231 THR A CA 1
ATOM 1847 C C . THR A 1 231 ? 0.026 11.023 -6.336 1 96.31 231 THR A C 1
ATOM 1849 O O . THR A 1 231 ? 1.166 10.93 -6.797 1 96.31 231 THR A O 1
ATOM 1852 N N . LEU A 1 232 ? -0.445 10.258 -5.465 1 97.81 232 LEU A N 1
ATOM 1853 C CA . LEU A 1 232 ? 0.346 9.133 -4.969 1 97.81 232 LEU A CA 1
ATOM 1854 C C . LEU A 1 232 ? 0.566 8.102 -6.062 1 97.81 232 LEU A C 1
ATOM 1856 O O . LEU A 1 232 ? -0.391 7.637 -6.688 1 97.81 232 LEU A O 1
ATOM 1860 N N . TYR A 1 233 ? 1.798 7.816 -6.324 1 98.12 233 TYR A N 1
ATOM 1861 C CA . TYR A 1 233 ? 2.156 6.816 -7.324 1 98.12 233 TYR A CA 1
ATOM 1862 C C . TYR A 1 233 ? 2.443 5.469 -6.672 1 98.12 233 TYR A C 1
ATOM 1864 O O . TYR A 1 233 ? 2.027 4.426 -7.18 1 98.12 233 TYR A O 1
ATOM 1872 N N . ALA A 1 234 ? 3.15 5.531 -5.508 1 97.75 234 ALA A N 1
ATOM 1873 C CA . ALA A 1 234 ? 3.484 4.309 -4.785 1 97.75 234 ALA A CA 1
ATOM 1874 C C . ALA A 1 234 ? 3.74 4.594 -3.309 1 97.75 234 ALA A C 1
ATOM 1876 O O . ALA A 1 234 ? 4.184 5.688 -2.949 1 97.75 234 ALA A O 1
ATOM 1877 N N . ARG A 1 235 ? 3.463 3.641 -2.529 1 96.31 235 ARG A N 1
ATOM 1878 C CA . ARG A 1 235 ? 3.869 3.625 -1.128 1 96.31 235 ARG A CA 1
ATOM 1879 C C . ARG A 1 235 ? 4.684 2.375 -0.809 1 96.31 235 ARG A C 1
ATOM 1881 O O . ARG A 1 235 ? 4.23 1.254 -1.043 1 96.31 235 ARG A O 1
ATOM 1888 N N . THR A 1 236 ? 5.812 2.553 -0.306 1 93.88 236 THR A N 1
ATOM 1889 C CA . THR A 1 236 ? 6.676 1.411 -0.022 1 93.88 236 THR A CA 1
ATOM 1890 C C . THR A 1 236 ? 6.805 1.192 1.483 1 93.88 236 THR A C 1
ATOM 1892 O O . THR A 1 236 ? 6.621 2.123 2.27 1 93.88 236 THR A O 1
ATOM 1895 N N . SER A 1 237 ? 7.059 0.01 1.81 1 88.56 237 SER A N 1
ATOM 1896 C CA . SER A 1 237 ? 7.223 -0.358 3.213 1 88.56 237 SER A CA 1
ATOM 1897 C C . SER A 1 237 ? 8.43 -1.264 3.41 1 88.56 237 SER A C 1
ATOM 1899 O O . SER A 1 237 ? 8.859 -1.949 2.479 1 88.56 237 SER A O 1
ATOM 1901 N N . ALA A 1 238 ? 8.984 -1.162 4.578 1 85.12 238 ALA A N 1
ATOM 1902 C CA . ALA A 1 238 ? 10.078 -2.035 5 1 85.12 238 ALA A CA 1
ATOM 1903 C C . ALA A 1 238 ? 9.969 -2.371 6.484 1 85.12 238 ALA A C 1
ATOM 1905 O O . ALA A 1 238 ? 9.625 -1.511 7.297 1 85.12 238 ALA A O 1
ATOM 1906 N N . ARG A 1 239 ? 10.219 -3.596 6.715 1 81 239 ARG A N 1
ATOM 1907 C CA . ARG A 1 239 ? 10.273 -4.07 8.094 1 81 239 ARG A CA 1
ATOM 1908 C C . ARG A 1 239 ? 11.672 -4.566 8.445 1 81 239 ARG A C 1
ATOM 1910 O O . ARG A 1 239 ? 12.328 -5.223 7.633 1 81 239 ARG A O 1
ATOM 1917 N N . PHE A 1 240 ? 11.938 -4.262 9.742 1 78.19 240 PHE A N 1
ATOM 1918 C CA . PHE A 1 240 ? 13.273 -4.637 10.195 1 78.19 240 PHE A CA 1
ATOM 1919 C C . PHE A 1 240 ? 13.195 -5.492 11.453 1 78.19 240 PHE A C 1
ATOM 1921 O O . PHE A 1 240 ? 12.109 -5.711 12 1 78.19 240 PHE A O 1
ATOM 1928 N N . SER A 1 241 ? 14.242 -6.234 11.883 1 65.94 241 SER A N 1
ATOM 1929 C CA . SER A 1 241 ? 14.281 -7.246 12.938 1 65.94 241 SER A CA 1
ATOM 1930 C C . SER A 1 241 ? 13.984 -6.629 14.305 1 65.94 241 SER A C 1
ATOM 1932 O O . SER A 1 241 ? 13.469 -7.305 15.195 1 65.94 241 SER A O 1
ATOM 1934 N N . ASP A 1 242 ? 14.32 -5.559 14.68 1 60.97 242 ASP A N 1
ATOM 1935 C CA . ASP A 1 242 ? 14.172 -5.043 16.031 1 60.97 242 ASP A CA 1
ATOM 1936 C C . ASP A 1 242 ? 12.828 -4.336 16.219 1 60.97 242 ASP A C 1
ATOM 1938 O O . ASP A 1 242 ? 12.734 -3.348 16.938 1 60.97 242 ASP A O 1
ATOM 1942 N N . GLU A 1 243 ? 11.758 -4.988 15.711 1 58.31 243 GLU A N 1
ATOM 1943 C CA . GLU A 1 243 ? 10.406 -4.457 15.859 1 58.31 243 GLU A CA 1
ATOM 1944 C C . GLU A 1 243 ? 10.297 -3.059 15.258 1 58.31 243 GLU A C 1
ATOM 1946 O O . GLU A 1 243 ? 9.289 -2.373 15.445 1 58.31 243 GLU A O 1
ATOM 1951 N N . THR A 1 244 ? 11.43 -2.852 14.68 1 62.44 244 THR A N 1
ATOM 1952 C CA . THR A 1 244 ? 11.391 -1.52 14.086 1 62.44 244 THR A CA 1
ATOM 1953 C C . THR A 1 244 ? 10.852 -1.578 12.656 1 62.44 244 THR A C 1
ATOM 1955 O O . THR A 1 244 ? 11.062 -2.561 11.945 1 62.44 244 THR A O 1
ATOM 1958 N N . SER A 1 245 ? 9.797 -0.834 12.477 1 63.25 245 SER A N 1
ATOM 1959 C CA . SER A 1 245 ? 9.273 -0.678 11.125 1 63.25 245 SER A CA 1
ATOM 1960 C C . SER A 1 245 ? 9.391 0.767 10.648 1 63.25 245 SER A C 1
ATOM 1962 O O . SER A 1 245 ? 9.5 1.686 11.469 1 63.25 245 SER A O 1
ATOM 1964 N N . GLU A 1 246 ? 9.711 0.733 9.375 1 66.19 246 GLU A N 1
ATOM 1965 C CA . GLU A 1 246 ? 9.672 2.047 8.742 1 66.19 246 GLU A CA 1
ATOM 1966 C C . GLU A 1 246 ? 8.25 2.428 8.344 1 66.19 246 GLU A C 1
ATOM 1968 O O . GLU A 1 246 ? 7.457 1.566 7.953 1 66.19 246 GLU A O 1
ATOM 1973 N N . SER A 1 247 ? 7.977 3.676 8.664 1 77.19 247 SER A N 1
ATOM 1974 C CA . SER A 1 247 ? 6.777 4.23 8.047 1 77.19 247 SER A CA 1
ATOM 1975 C C . SER A 1 247 ? 6.848 4.145 6.523 1 77.19 247 SER A C 1
ATOM 1977 O O . SER A 1 247 ? 7.926 3.963 5.957 1 77.19 247 SER A O 1
ATOM 1979 N N . ASN A 1 248 ? 5.664 4.195 5.973 1 88.56 248 ASN A N 1
ATOM 1980 C CA . ASN A 1 248 ? 5.629 4.156 4.512 1 88.56 248 ASN A CA 1
ATOM 1981 C C . ASN A 1 248 ? 6.418 5.312 3.904 1 88.56 248 ASN A C 1
ATOM 1983 O O . ASN A 1 248 ? 6.418 6.422 4.438 1 88.56 248 ASN A O 1
ATOM 1987 N N . VAL A 1 249 ? 7.141 4.996 2.914 1 95.25 249 VAL A N 1
ATOM 1988 C CA . VAL A 1 249 ? 7.719 6.016 2.043 1 95.25 249 VAL A CA 1
ATOM 1989 C C . VAL A 1 249 ? 6.809 6.242 0.838 1 95.25 249 VAL A C 1
ATOM 1991 O O . VAL A 1 249 ? 6.457 5.293 0.133 1 95.25 249 VAL A O 1
ATOM 1994 N N . LEU A 1 250 ? 6.43 7.5 0.651 1 98.31 250 LEU A N 1
ATOM 1995 C CA . LEU A 1 250 ? 5.457 7.832 -0.385 1 98.31 250 LEU A CA 1
ATOM 1996 C C . LEU A 1 250 ? 6.141 8.484 -1.584 1 98.31 250 LEU A C 1
ATOM 1998 O O . LEU A 1 250 ? 6.926 9.422 -1.424 1 98.31 250 LEU A O 1
ATOM 2002 N N . VAL A 1 251 ? 5.855 7.953 -2.744 1 98.75 251 VAL A N 1
ATOM 2003 C CA . VAL A 1 251 ? 6.324 8.547 -3.992 1 98.75 251 VAL A CA 1
ATOM 2004 C C . VAL A 1 251 ? 5.145 9.156 -4.75 1 98.75 251 VAL A C 1
ATOM 2006 O O . VAL A 1 251 ? 4.164 8.469 -5.043 1 98.75 251 VAL A O 1
ATOM 2009 N N . PHE A 1 252 ? 5.324 10.438 -5.004 1 98.69 252 PHE A N 1
ATOM 2010 C CA . PHE A 1 252 ? 4.277 11.172 -5.707 1 98.69 252 PHE A CA 1
ATOM 2011 C C . PHE A 1 252 ? 4.73 11.547 -7.113 1 98.69 252 PHE A C 1
ATOM 2013 O O . PHE A 1 252 ? 5.926 11.711 -7.363 1 98.69 252 PHE A O 1
ATOM 2020 N N . GLN A 1 253 ? 3.711 11.648 -7.988 1 98.25 253 GLN A N 1
ATOM 2021 C CA . GLN A 1 253 ? 3.988 12.078 -9.359 1 98.25 253 GLN A CA 1
ATOM 2022 C C . GLN A 1 253 ? 3.068 13.219 -9.773 1 98.25 253 GLN A C 1
ATOM 2024 O O . GLN A 1 253 ? 1.957 13.352 -9.258 1 98.25 253 GLN A O 1
ATOM 2029 N N . ARG A 1 254 ? 3.549 13.992 -10.625 1 97.06 254 ARG A N 1
ATOM 2030 C CA . ARG A 1 254 ? 2.805 15.047 -11.312 1 97.06 254 ARG A CA 1
ATOM 2031 C C . ARG A 1 254 ? 3.188 15.109 -12.789 1 97.06 254 ARG A C 1
ATOM 2033 O O . ARG A 1 254 ? 4.371 15.109 -13.125 1 97.06 254 ARG A O 1
ATOM 2040 N N . ARG A 1 255 ? 2.156 15.148 -13.602 1 95.19 255 ARG A N 1
ATOM 2041 C CA . ARG A 1 255 ? 2.469 15.312 -15.023 1 95.19 255 ARG A CA 1
ATOM 2042 C C . ARG A 1 255 ? 3.24 16.609 -15.266 1 95.19 255 ARG A C 1
ATOM 2044 O O . ARG A 1 255 ? 2.928 17.641 -14.672 1 95.19 255 ARG A O 1
ATOM 2051 N N . ARG A 1 256 ? 4.102 16.484 -16.156 1 94.19 256 ARG A N 1
ATOM 2052 C CA . ARG A 1 256 ? 4.918 17.656 -16.422 1 94.19 256 ARG A CA 1
ATOM 2053 C C . ARG A 1 256 ? 4.086 18.766 -17.062 1 94.19 256 ARG A C 1
ATOM 2055 O O . ARG A 1 256 ? 4.41 19.953 -16.938 1 94.19 256 ARG A O 1
ATOM 2062 N N . ASP A 1 257 ? 3.016 18.391 -17.703 1 91.44 257 ASP A N 1
ATOM 2063 C CA . ASP A 1 257 ? 2.188 19.375 -18.391 1 91.44 257 ASP A CA 1
ATOM 2064 C C . ASP A 1 257 ? 1.003 19.797 -17.531 1 91.44 257 ASP A C 1
ATOM 2066 O O . ASP A 1 257 ? 0.076 20.453 -18.016 1 91.44 257 ASP A O 1
ATOM 2070 N N . TRP A 1 258 ? 1.104 19.422 -16.281 1 91.75 258 TRP A N 1
ATOM 2071 C CA . TRP A 1 258 ? 0.024 19.797 -15.383 1 91.75 258 TRP A CA 1
ATOM 2072 C C . TRP A 1 258 ? 0.039 21.297 -15.125 1 91.75 258 TRP A C 1
ATOM 2074 O O . TRP A 1 258 ? 1.104 21.891 -14.93 1 91.75 258 TRP A O 1
ATOM 2084 N N . VAL A 1 259 ? -1.204 21.812 -15.133 1 89.5 259 VAL A N 1
ATOM 2085 C CA . VAL A 1 259 ? -1.365 23.219 -14.773 1 89.5 259 VAL A CA 1
ATOM 2086 C C . VAL A 1 259 ? -2.369 23.344 -13.625 1 89.5 259 VAL A C 1
ATOM 2088 O O . VAL A 1 259 ? -3.33 22.578 -13.555 1 89.5 259 VAL A O 1
ATOM 2091 N N . ALA A 1 260 ? -2.092 24.328 -12.914 1 84.44 260 ALA A N 1
ATOM 2092 C CA . ALA A 1 260 ? -2.959 24.562 -11.758 1 84.44 260 ALA A CA 1
ATOM 2093 C C . ALA A 1 260 ? -4.426 24.625 -12.18 1 84.44 260 ALA A C 1
ATOM 2095 O O . ALA A 1 260 ? -4.762 25.281 -13.172 1 84.44 260 ALA A O 1
ATOM 2096 N N . GLY A 1 261 ? -5.281 23.859 -11.484 1 78.38 261 GLY A N 1
ATOM 2097 C CA . GLY A 1 261 ? -6.707 23.875 -11.773 1 78.38 261 GLY A CA 1
ATOM 2098 C C . GLY A 1 261 ? -7.168 22.703 -12.602 1 78.38 261 GLY A C 1
ATOM 2099 O O . GLY A 1 261 ? -8.367 22.422 -12.68 1 78.38 261 GLY A O 1
ATOM 2100 N N . LYS A 1 262 ? -6.25 22.031 -13.211 1 79.75 262 LYS A N 1
ATOM 2101 C CA . LYS A 1 262 ? -6.621 20.859 -13.992 1 79.75 262 LYS A CA 1
ATOM 2102 C C . LYS A 1 262 ? -6.941 19.672 -13.094 1 79.75 262 LYS A C 1
ATOM 2104 O O . LYS A 1 262 ? -6.258 19.453 -12.086 1 79.75 262 LYS A O 1
ATOM 2109 N N . SER A 1 263 ? -7.949 19 -13.539 1 78.81 263 SER A N 1
ATOM 2110 C CA . SER A 1 263 ? -8.344 17.828 -12.781 1 78.81 263 SER A CA 1
ATOM 2111 C C . SER A 1 263 ? -7.25 16.766 -12.82 1 78.81 263 SER A C 1
ATOM 2113 O O . SER A 1 263 ? -6.621 16.547 -13.852 1 78.81 263 SER A O 1
ATOM 2115 N N . LEU A 1 264 ? -7.043 16.172 -11.695 1 84.56 264 LEU A N 1
ATOM 2116 C CA . LEU A 1 264 ? -5.988 15.18 -11.586 1 84.56 264 LEU A CA 1
ATOM 2117 C C . LEU A 1 264 ? -6.52 13.789 -11.914 1 84.56 264 LEU A C 1
ATOM 2119 O O . LEU A 1 264 ? -5.75 12.898 -12.289 1 84.56 264 LEU A O 1
ATOM 2123 N N . TYR A 1 265 ? -7.773 13.562 -11.781 1 77.5 265 TYR A N 1
ATOM 2124 C CA . TYR A 1 265 ? -8.297 12.203 -11.82 1 77.5 265 TYR A CA 1
ATOM 2125 C C . TYR A 1 265 ? -9.164 11.984 -13.047 1 77.5 265 TYR A C 1
ATOM 2127 O O . TYR A 1 265 ? -9.688 10.883 -13.266 1 77.5 265 TYR A O 1
ATOM 2135 N N . ASP A 1 266 ? -9.484 12.945 -13.805 1 61.78 266 ASP A N 1
ATOM 2136 C CA . ASP A 1 266 ? -10.289 12.781 -15.016 1 61.78 266 ASP A CA 1
ATOM 2137 C C . ASP A 1 266 ? -9.516 12.016 -16.094 1 61.78 266 ASP A C 1
ATOM 2139 O O . ASP A 1 266 ? -10.117 11.367 -16.938 1 61.78 266 ASP A O 1
ATOM 2143 N N . GLN A 1 267 ? -8.227 12.102 -15.984 1 49.78 267 GLN A N 1
ATOM 2144 C CA . GLN A 1 267 ? -7.473 11.438 -17.047 1 49.78 267 GLN A CA 1
ATOM 2145 C C . GLN A 1 267 ? -7.082 10.023 -16.641 1 49.78 267 GLN A C 1
ATOM 2147 O O . GLN A 1 267 ? -6.395 9.328 -17.391 1 49.78 267 GLN A O 1
ATOM 2152 N N . LEU A 1 268 ? -7.473 9.648 -15.516 1 44.62 268 LEU A N 1
ATOM 2153 C CA . LEU A 1 268 ? -7.105 8.281 -15.164 1 44.62 268 LEU A CA 1
ATOM 2154 C C . LEU A 1 268 ? -8.125 7.285 -15.719 1 44.62 268 LEU A C 1
ATOM 2156 O O . LEU A 1 268 ? -9.32 7.574 -15.75 1 44.62 268 LEU A O 1
ATOM 2160 N N . MET B 1 1 ? -16.812 19.484 68.5 1 25.69 1 MET B N 1
ATOM 2161 C CA . MET B 1 1 ? -17.438 20.562 67.75 1 25.69 1 MET B CA 1
ATOM 2162 C C . MET B 1 1 ? -16.781 20.734 66.375 1 25.69 1 MET B C 1
ATOM 2164 O O . MET B 1 1 ? -15.82 21.484 66.25 1 25.69 1 MET B O 1
ATOM 2168 N N . SER B 1 2 ? -16.516 19.672 65.625 1 30.45 2 SER B N 1
ATOM 2169 C CA . SER B 1 2 ? -15.672 19.406 64.5 1 30.45 2 SER B CA 1
ATOM 2170 C C . SER B 1 2 ? -16.141 20.188 63.25 1 30.45 2 SER B C 1
ATOM 2172 O O . SER B 1 2 ? -17.281 20.031 62.812 1 30.45 2 SER B O 1
ATOM 2174 N N . GLU B 1 3 ? -15.688 21.469 63.062 1 27.59 3 GLU B N 1
ATOM 2175 C CA . GLU B 1 3 ? -16.062 22.484 62.094 1 27.59 3 GLU B CA 1
ATOM 2176 C C . GLU B 1 3 ? -15.922 21.953 60.656 1 27.59 3 GLU B C 1
ATOM 2178 O O . GLU B 1 3 ? -14.867 21.438 60.281 1 27.59 3 GLU B O 1
ATOM 2183 N N . LYS B 1 4 ? -17.047 21.594 60 1 29.06 4 LYS B N 1
ATOM 2184 C CA . LYS B 1 4 ? -17.406 21.141 58.656 1 29.06 4 LYS B CA 1
ATOM 2185 C C . LYS B 1 4 ? -16.922 22.125 57.594 1 29.06 4 LYS B C 1
ATOM 2187 O O . LYS B 1 4 ? -17.484 23.219 57.469 1 29.06 4 LYS B O 1
ATOM 2192 N N . THR B 1 5 ? -15.586 22.297 57.438 1 29.33 5 THR B N 1
ATOM 2193 C CA . THR B 1 5 ? -15.102 23.281 56.5 1 29.33 5 THR B CA 1
ATOM 2194 C C . THR B 1 5 ? -15.766 23.078 55.125 1 29.33 5 THR B C 1
ATOM 2196 O O . THR B 1 5 ? -15.664 22 54.531 1 29.33 5 THR B O 1
ATOM 2199 N N . LYS B 1 6 ? -16.812 23.828 54.812 1 27.34 6 LYS B N 1
ATOM 2200 C CA . LYS B 1 6 ? -17.609 23.984 53.594 1 27.34 6 LYS B CA 1
ATOM 2201 C C . LYS B 1 6 ? -16.719 24.203 52.375 1 27.34 6 LYS B C 1
ATOM 2203 O O . LYS B 1 6 ? -16 25.203 52.281 1 27.34 6 LYS B O 1
ATOM 2208 N N . SER B 1 7 ? -16.062 23.172 51.875 1 25.72 7 SER B N 1
ATOM 2209 C CA . SER B 1 7 ? -15.219 23.312 50.688 1 25.72 7 SER B CA 1
ATOM 2210 C C . SER B 1 7 ? -15.969 23.984 49.562 1 25.72 7 SER B C 1
ATOM 2212 O O . SER B 1 7 ? -17.078 23.562 49.188 1 25.72 7 SER B O 1
ATOM 2214 N N . ALA B 1 8 ? -15.867 25.281 49.406 1 25.39 8 ALA B N 1
ATOM 2215 C CA . ALA B 1 8 ? -16.422 26.156 48.375 1 25.39 8 ALA B CA 1
ATOM 2216 C C . ALA B 1 8 ? -16.266 25.531 46.969 1 25.39 8 ALA B C 1
ATOM 2218 O O . ALA B 1 8 ? -15.156 25.141 46.594 1 25.39 8 ALA B O 1
ATOM 2219 N N . PHE B 1 9 ? -17.25 24.812 46.5 1 25.17 9 PHE B N 1
ATOM 2220 C CA . PHE B 1 9 ? -17.484 24.25 45.156 1 25.17 9 PHE B CA 1
ATOM 2221 C C . PHE B 1 9 ? -17.312 25.297 44.094 1 25.17 9 PHE B C 1
ATOM 2223 O O . PHE B 1 9 ? -18.125 26.219 43.969 1 25.17 9 PHE B O 1
ATOM 2230 N N . PHE B 1 10 ? -16.062 25.859 43.938 1 24.64 10 PHE B N 1
ATOM 2231 C CA . PHE B 1 10 ? -15.875 26.859 42.906 1 24.64 10 PHE B CA 1
ATOM 2232 C C . PHE B 1 10 ? -16.516 26.391 41.594 1 24.64 10 PHE B C 1
ATOM 2234 O O . PHE B 1 10 ? -16.297 25.266 41.156 1 24.64 10 PHE B O 1
ATOM 2241 N N . ASP B 1 11 ? -17.656 26.875 41.281 1 25.34 11 ASP B N 1
ATOM 2242 C CA . ASP B 1 11 ? -18.422 26.812 40.031 1 25.34 11 ASP B CA 1
ATOM 2243 C C . ASP B 1 11 ? -17.547 27.172 38.844 1 25.34 11 ASP B C 1
ATOM 2245 O O . ASP B 1 11 ? -17.25 28.344 38.594 1 25.34 11 ASP B O 1
ATOM 2249 N N . TYR B 1 12 ? -16.438 26.469 38.594 1 24.45 12 TYR B N 1
ATOM 2250 C CA . TYR B 1 12 ? -15.68 26.781 37.375 1 24.45 12 TYR B CA 1
ATOM 2251 C C . TYR B 1 12 ? -16.609 26.844 36.156 1 24.45 12 TYR B C 1
ATOM 2253 O O . TYR B 1 12 ? -17.25 25.859 35.812 1 24.45 12 TYR B O 1
ATOM 2261 N N . THR B 1 13 ? -17.328 27.953 35.969 1 27.75 13 THR B N 1
ATOM 2262 C CA . THR B 1 13 ? -18.031 28.266 34.75 1 27.75 13 THR B CA 1
ATOM 2263 C C . THR B 1 13 ? -17.172 27.953 33.531 1 27.75 13 THR B C 1
ATOM 2265 O O . THR B 1 13 ? -16.062 28.484 33.375 1 27.75 13 THR B O 1
ATOM 2268 N N . GLU B 1 14 ? -17.281 26.781 33.062 1 27.98 14 GLU B N 1
ATOM 2269 C CA . GLU B 1 14 ? -16.656 26.219 31.891 1 27.98 14 GLU B CA 1
ATOM 2270 C C . GLU B 1 14 ? -16.766 27.156 30.703 1 27.98 14 GLU B C 1
ATOM 2272 O O . GLU B 1 14 ? -17.875 27.5 30.266 1 27.98 14 GLU B O 1
ATOM 2277 N N . ALA B 1 15 ? -15.953 28.141 30.641 1 31.38 15 ALA B N 1
ATOM 2278 C CA . ALA B 1 15 ? -15.883 29.031 29.484 1 31.38 15 ALA B CA 1
ATOM 2279 C C . ALA B 1 15 ? -16.031 28.266 28.188 1 31.38 15 ALA B C 1
ATOM 2281 O O . ALA B 1 15 ? -15.414 27.203 28.016 1 31.38 15 ALA B O 1
ATOM 2282 N N . SER B 1 16 ? -17.125 28.391 27.469 1 28.39 16 SER B N 1
ATOM 2283 C CA . SER B 1 16 ? -17.578 27.906 26.172 1 28.39 16 SER B CA 1
ATOM 2284 C C . SER B 1 16 ? -16.5 28.094 25.109 1 28.39 16 SER B C 1
ATOM 2286 O O . SER B 1 16 ? -16.297 29.188 24.609 1 28.39 16 SER B O 1
ATOM 2288 N N . SER B 1 17 ? -15.336 27.688 25.375 1 29.88 17 SER B N 1
ATOM 2289 C CA . SER B 1 17 ? -14.289 27.891 24.375 1 29.88 17 SER B CA 1
ATOM 2290 C C . SER B 1 17 ? -14.797 27.531 22.984 1 29.88 17 SER B C 1
ATOM 2292 O O . SER B 1 17 ? -15.336 26.438 22.766 1 29.88 17 SER B O 1
ATOM 2294 N N . ALA B 1 18 ? -15.203 28.5 22.172 1 31.25 18 ALA B N 1
ATOM 2295 C CA . ALA B 1 18 ? -15.594 28.469 20.766 1 31.25 18 ALA B CA 1
ATOM 2296 C C . ALA B 1 18 ? -14.734 27.484 19.969 1 31.25 18 ALA B C 1
ATOM 2298 O O . ALA B 1 18 ? -13.508 27.5 20.078 1 31.25 18 ALA B O 1
ATOM 2299 N N . ALA B 1 19 ? -15.234 26.344 19.797 1 34.25 19 ALA B N 1
ATOM 2300 C CA . ALA B 1 19 ? -14.656 25.297 18.953 1 34.25 19 ALA B CA 1
ATOM 2301 C C . ALA B 1 19 ? -14.039 25.891 17.688 1 34.25 19 ALA B C 1
ATOM 2303 O O . ALA B 1 19 ? -14.625 26.766 17.062 1 34.25 19 ALA B O 1
ATOM 2304 N N . PRO B 1 20 ? -12.734 26 17.641 1 34.03 20 PRO B N 1
ATOM 2305 C CA . PRO B 1 20 ? -12.188 26.594 16.406 1 34.03 20 PRO B CA 1
ATOM 2306 C C . PRO B 1 20 ? -12.938 26.141 15.156 1 34.03 20 PRO B C 1
ATOM 2308 O O . PRO B 1 20 ? -13.555 25.078 15.148 1 34.03 20 PRO B O 1
ATOM 2311 N N . PRO B 1 21 ? -13.477 27.062 14.297 1 32.38 21 PRO B N 1
ATOM 2312 C CA . PRO B 1 21 ? -14.266 26.75 13.102 1 32.38 21 PRO B CA 1
ATOM 2313 C C . PRO B 1 21 ? -13.719 25.562 12.328 1 32.38 21 PRO B C 1
ATOM 2315 O O . PRO B 1 21 ? -12.531 25.234 12.445 1 32.38 21 PRO B O 1
ATOM 2318 N N . PRO B 1 22 ? -14.562 24.609 12.008 1 33.06 22 PRO B N 1
ATOM 2319 C CA . PRO B 1 22 ? -14.18 23.438 11.227 1 33.06 22 PRO B CA 1
ATOM 2320 C C . PRO B 1 22 ? -13.195 23.766 10.109 1 33.06 22 PRO B C 1
ATOM 2322 O O . PRO B 1 22 ? -13.156 24.906 9.633 1 33.06 22 PRO B O 1
ATOM 2325 N N . PHE B 1 23 ? -12.125 23.094 9.992 1 32.97 23 PHE B N 1
ATOM 2326 C CA . PHE B 1 23 ? -11.102 23.219 8.961 1 32.97 23 PHE B CA 1
ATOM 2327 C C . PHE B 1 23 ? -11.727 23.578 7.613 1 32.97 23 PHE B C 1
ATOM 2329 O O . PHE B 1 23 ? -11.078 24.172 6.762 1 32.97 23 PHE B O 1
ATOM 2336 N N . SER B 1 24 ? -12.992 23.281 7.371 1 36.5 24 SER B N 1
ATOM 2337 C CA . SER B 1 24 ? -13.688 23.609 6.133 1 36.5 24 SER B CA 1
ATOM 2338 C C . SER B 1 24 ? -13.758 25.109 5.922 1 36.5 24 SER B C 1
ATOM 2340 O O . SER B 1 24 ? -14 25.578 4.805 1 36.5 24 SER B O 1
ATOM 2342 N N . GLN B 1 25 ? -13.875 25.875 6.969 1 34.03 25 GLN B N 1
ATOM 2343 C CA . GLN B 1 25 ? -14.211 27.281 6.785 1 34.03 25 GLN B CA 1
ATOM 2344 C C . GLN B 1 25 ? -13.008 28.062 6.277 1 34.03 25 GLN B C 1
ATOM 2346 O O . GLN B 1 25 ? -13.148 29.203 5.801 1 34.03 25 GLN B O 1
ATOM 2351 N N . ALA B 1 26 ? -11.812 27.719 6.648 1 33.84 26 ALA B N 1
ATOM 2352 C CA . ALA B 1 26 ? -10.734 28.625 6.266 1 33.84 26 ALA B CA 1
ATOM 2353 C C . ALA B 1 26 ? -10.484 28.594 4.762 1 33.84 26 ALA B C 1
ATOM 2355 O O . ALA B 1 26 ? -9.625 29.297 4.246 1 33.84 26 ALA B O 1
ATOM 2356 N N . VAL B 1 27 ? -10.898 27.484 4.062 1 37.66 27 VAL B N 1
ATOM 2357 C CA . VAL B 1 27 ? -10.602 27.406 2.637 1 37.66 27 VAL B CA 1
ATOM 2358 C C . VAL B 1 27 ? -11.5 28.375 1.868 1 37.66 27 VAL B C 1
ATOM 2360 O O . VAL B 1 27 ? -11.586 28.312 0.639 1 37.66 27 VAL B O 1
ATOM 2363 N N . SER B 1 28 ? -12.25 29.219 2.467 1 34.16 28 SER B N 1
ATOM 2364 C CA . SER B 1 28 ? -13.18 30.031 1.698 1 34.16 28 SER B CA 1
ATOM 2365 C C . SER B 1 28 ? -12.445 30.906 0.683 1 34.16 28 SER B C 1
ATOM 2367 O O . SER B 1 28 ? -13.016 31.297 -0.338 1 34.16 28 SER B O 1
ATOM 2369 N N . ASN B 1 29 ? -11.539 31.75 1.091 1 35.19 29 ASN B N 1
ATOM 2370 C CA . ASN B 1 29 ? -11.242 32.938 0.296 1 35.19 29 ASN B CA 1
ATOM 2371 C C . ASN B 1 29 ? -10.367 32.594 -0.91 1 35.19 29 ASN B C 1
ATOM 2373 O O . ASN B 1 29 ? -9.68 33.469 -1.445 1 35.19 29 ASN B O 1
ATOM 2377 N N . ALA B 1 30 ? -9.781 31.422 -1.022 1 36.97 30 ALA B N 1
ATOM 2378 C CA . ALA B 1 30 ? -8.805 31.344 -2.109 1 36.97 30 ALA B CA 1
ATOM 2379 C C . ALA B 1 30 ? -9.492 31.469 -3.467 1 36.97 30 ALA B C 1
ATOM 2381 O O . ALA B 1 30 ? -10.664 31.125 -3.611 1 36.97 30 ALA B O 1
ATOM 2382 N N . GLY B 1 31 ? -9.086 32.188 -4.465 1 38.19 31 GLY B N 1
ATOM 2383 C CA . GLY B 1 31 ? -9.406 32.438 -5.859 1 38.19 31 GLY B CA 1
ATOM 2384 C C . GLY B 1 31 ? -10 31.219 -6.562 1 38.19 31 GLY B C 1
ATOM 2385 O O . GLY B 1 31 ? -10.281 30.203 -5.926 1 38.19 31 GLY B O 1
ATOM 2386 N N . PRO B 1 32 ? -9.945 31.094 -7.941 1 41.28 32 PRO B N 1
ATOM 2387 C CA . PRO B 1 32 ? -10.578 30.062 -8.773 1 41.28 32 PRO B CA 1
ATOM 2388 C C . PRO B 1 32 ? -10.5 28.672 -8.164 1 41.28 32 PRO B C 1
ATOM 2390 O O . PRO B 1 32 ? -9.609 28.391 -7.355 1 41.28 32 PRO B O 1
ATOM 2393 N N . SER B 1 33 ? -11.703 27.875 -8.133 1 45.44 33 SER B N 1
ATOM 2394 C CA . SER B 1 33 ? -12.125 26.609 -7.543 1 45.44 33 SER B CA 1
ATOM 2395 C C . SER B 1 33 ? -11.023 25.562 -7.633 1 45.44 33 SER B C 1
ATOM 2397 O O . SER B 1 33 ? -10.789 24.984 -8.703 1 45.44 33 SER B O 1
ATOM 2399 N N . THR B 1 34 ? -9.82 25.797 -7.195 1 53.16 34 THR B N 1
ATOM 2400 C CA . THR B 1 34 ? -8.781 24.781 -7.191 1 53.16 34 THR B CA 1
ATOM 2401 C C . THR B 1 34 ? -9.352 23.422 -6.77 1 53.16 34 THR B C 1
ATOM 2403 O O . THR B 1 34 ? -10.086 23.344 -5.781 1 53.16 34 THR B O 1
ATOM 2406 N N . PHE B 1 35 ? -9.562 22.609 -7.703 1 55.44 35 PHE B N 1
ATOM 2407 C CA . PHE B 1 35 ? -10 21.25 -7.461 1 55.44 35 PHE B CA 1
ATOM 2408 C C . PHE B 1 35 ? -9.359 20.688 -6.191 1 55.44 35 PHE B C 1
ATOM 2410 O O . PHE B 1 35 ? -8.148 20.812 -5.996 1 55.44 35 PHE B O 1
ATOM 2417 N N . GLN B 1 36 ? -10.188 20.641 -5.09 1 71.88 36 GLN B N 1
ATOM 2418 C CA . GLN B 1 36 ? -9.656 20.016 -3.883 1 71.88 36 GLN B CA 1
ATOM 2419 C C . GLN B 1 36 ? -10.555 18.875 -3.41 1 71.88 36 GLN B C 1
ATOM 2421 O O . GLN B 1 36 ? -11.75 19.078 -3.184 1 71.88 36 GLN B O 1
ATOM 2426 N N . SER B 1 37 ? -9.945 17.688 -3.514 1 83.31 37 SER B N 1
ATOM 2427 C CA . SER B 1 37 ? -10.672 16.547 -2.953 1 83.31 37 SER B CA 1
ATOM 2428 C C . SER B 1 37 ? -10.688 16.609 -1.429 1 83.31 37 SER B C 1
ATOM 2430 O O . SER B 1 37 ? -9.773 17.156 -0.814 1 83.31 37 SER B O 1
ATOM 2432 N N . ARG B 1 38 ? -11.773 16.156 -0.907 1 93.19 38 ARG B N 1
ATOM 2433 C CA . ARG B 1 38 ? -11.812 15.883 0.525 1 93.19 38 ARG B CA 1
ATOM 2434 C C . ARG B 1 38 ? -11.25 14.492 0.828 1 93.19 38 ARG B C 1
ATOM 2436 O O . ARG B 1 38 ? -11.617 13.516 0.169 1 93.19 38 ARG B O 1
ATOM 2443 N N . PHE B 1 39 ? -10.352 14.484 1.798 1 97.19 39 PHE B N 1
ATOM 2444 C CA . PHE B 1 39 ? -9.805 13.211 2.248 1 97.19 39 PHE B CA 1
ATOM 2445 C C . PHE B 1 39 ? -10.328 12.852 3.635 1 97.19 39 PHE B C 1
ATOM 2447 O O . PHE B 1 39 ? -10.633 13.742 4.438 1 97.19 39 PHE B O 1
ATOM 2454 N N . ALA B 1 40 ? -10.438 11.609 3.879 1 97.5 40 ALA B N 1
ATOM 2455 C CA . ALA B 1 40 ? -10.812 11.062 5.18 1 97.5 40 ALA B CA 1
ATOM 2456 C C . ALA B 1 40 ? -10.125 9.727 5.438 1 97.5 40 ALA B C 1
ATOM 2458 O O . ALA B 1 40 ? -9.547 9.133 4.523 1 97.5 40 ALA B O 1
ATOM 2459 N N . SER B 1 41 ? -10.18 9.305 6.688 1 97.31 41 SER B N 1
ATOM 2460 C CA . SER B 1 41 ? -9.461 8.062 6.973 1 97.31 41 SER B CA 1
ATOM 2461 C C . SER B 1 41 ? -10.258 7.18 7.926 1 97.31 41 SER B C 1
ATOM 2463 O O . SER B 1 41 ? -11.008 7.68 8.766 1 97.31 41 SER B O 1
ATOM 2465 N N . ILE B 1 42 ? -10.117 5.941 7.758 1 97.06 42 ILE B N 1
ATOM 2466 C CA . ILE B 1 42 ? -10.594 4.91 8.672 1 97.06 42 ILE B CA 1
ATOM 2467 C C . ILE B 1 42 ? -9.414 4.051 9.133 1 97.06 42 ILE B C 1
ATOM 2469 O O . ILE B 1 42 ? -8.695 3.479 8.312 1 97.06 42 ILE B O 1
ATOM 2473 N N . THR B 1 43 ? -9.258 3.953 10.414 1 94.19 43 THR B N 1
ATOM 2474 C CA . THR B 1 43 ? -8.133 3.197 10.953 1 94.19 43 THR B CA 1
ATOM 2475 C C . THR B 1 43 ? -8.617 2.049 11.836 1 94.19 43 THR B C 1
ATOM 2477 O O . THR B 1 43 ? -9.539 2.221 12.641 1 94.19 43 THR B O 1
ATOM 2480 N N . ARG B 1 44 ? -8.039 0.888 11.547 1 93.12 44 ARG B N 1
ATOM 2481 C CA . ARG B 1 44 ? -8.156 -0.219 12.492 1 93.12 44 ARG B CA 1
ATOM 2482 C C . ARG B 1 44 ? -7.184 -0.055 13.656 1 93.12 44 ARG B C 1
ATOM 2484 O O . ARG B 1 44 ? -5.969 -0.176 13.469 1 93.12 44 ARG B O 1
ATOM 2491 N N . HIS B 1 45 ? -7.707 0.216 14.773 1 88.5 45 HIS B N 1
ATOM 2492 C CA . HIS B 1 45 ? -6.871 0.652 15.883 1 88.5 45 HIS B CA 1
ATOM 2493 C C . HIS B 1 45 ? -6.906 -0.355 17.031 1 88.5 45 HIS B C 1
ATOM 2495 O O . HIS B 1 45 ? -7.98 -0.829 17.406 1 88.5 45 HIS B O 1
ATOM 2501 N N . GLY B 1 46 ? -5.672 -0.573 17.562 1 87.56 46 GLY B N 1
ATOM 2502 C CA . GLY B 1 46 ? -5.617 -1.55 18.641 1 87.56 46 GLY B CA 1
ATOM 2503 C C . GLY B 1 46 ? -6.117 -2.922 18.234 1 87.56 46 GL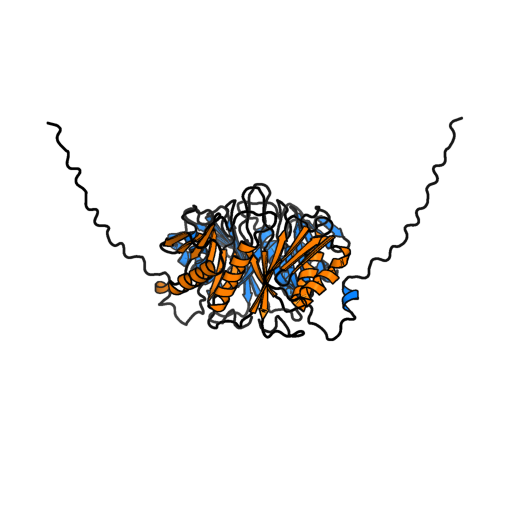Y B C 1
ATOM 2504 O O . GLY B 1 46 ? -5.75 -3.428 17.172 1 87.56 46 GLY B O 1
ATOM 2505 N N . LEU B 1 47 ? -6.941 -3.514 19.172 1 90.88 47 LEU B N 1
ATOM 2506 C CA . LEU B 1 47 ? -7.418 -4.867 18.922 1 90.88 47 LEU B CA 1
ATOM 2507 C C . LEU B 1 47 ? -8.875 -4.855 18.469 1 90.88 47 LEU B C 1
ATOM 2509 O O . LEU B 1 47 ? -9.375 -5.852 17.953 1 90.88 47 LEU B O 1
ATOM 2513 N N . ASP B 1 48 ? -9.523 -3.666 18.672 1 94.56 48 ASP B N 1
ATOM 2514 C CA . ASP B 1 48 ? -10.969 -3.766 18.516 1 94.56 48 ASP B CA 1
ATOM 2515 C C . ASP B 1 48 ? -11.578 -2.406 18.172 1 94.56 48 ASP B C 1
ATOM 2517 O O . ASP B 1 48 ? -12.789 -2.207 18.328 1 94.56 48 ASP B O 1
ATOM 2521 N N . ARG B 1 49 ? -10.797 -1.448 17.688 1 93.5 49 ARG B N 1
ATOM 2522 C CA . ARG B 1 49 ? -11.344 -0.117 17.453 1 93.5 49 ARG B CA 1
ATOM 2523 C C . ARG B 1 49 ? -11.297 0.241 15.969 1 93.5 49 ARG B C 1
ATOM 2525 O O . ARG B 1 49 ? -10.352 -0.117 15.273 1 93.5 49 ARG B O 1
ATOM 2532 N N . ILE B 1 50 ? -12.297 0.926 15.555 1 95.88 50 ILE B N 1
ATOM 2533 C CA . ILE B 1 50 ? -12.305 1.624 14.273 1 95.88 50 ILE B CA 1
ATOM 2534 C C . ILE B 1 50 ? -12.367 3.133 14.508 1 95.88 50 ILE B C 1
ATOM 2536 O O . ILE B 1 50 ? -13.25 3.623 15.219 1 95.88 50 ILE B O 1
ATOM 2540 N N . ARG B 1 51 ? -11.469 3.824 13.977 1 94.62 51 ARG B N 1
ATOM 2541 C CA . ARG B 1 51 ? -11.445 5.277 14.125 1 94.62 51 ARG B CA 1
ATOM 2542 C C . ARG B 1 51 ? -11.719 5.965 12.789 1 94.62 51 ARG B C 1
ATOM 2544 O O . ARG B 1 51 ? -11.078 5.664 11.781 1 94.62 51 ARG B O 1
ATOM 2551 N N . LEU B 1 52 ? -12.648 6.848 12.805 1 97 52 LEU B N 1
ATOM 2552 C CA . LEU B 1 52 ? -13.016 7.641 11.633 1 97 52 LEU B CA 1
ATOM 2553 C C . LEU B 1 52 ? -12.594 9.094 11.805 1 97 52 LEU B C 1
ATOM 2555 O O . LEU B 1 52 ? -12.93 9.727 12.805 1 97 52 LEU B O 1
ATOM 2559 N N . VAL B 1 53 ? -11.867 9.57 10.859 1 96.44 53 VAL B N 1
ATOM 2560 C CA . VAL B 1 53 ? -11.375 10.945 10.93 1 96.44 53 VAL B CA 1
ATOM 2561 C C . VAL B 1 53 ? -11.82 11.719 9.695 1 96.44 53 VAL B C 1
ATOM 2563 O O . VAL B 1 53 ? -11.648 11.25 8.57 1 96.44 53 VAL B O 1
ATOM 2566 N N . ASN B 1 54 ? -12.438 12.914 9.914 1 96.12 54 ASN B N 1
ATOM 2567 C CA . ASN B 1 54 ? -12.773 13.891 8.875 1 96.12 54 ASN B CA 1
ATOM 2568 C C . ASN B 1 54 ? -13.969 13.43 8.039 1 96.12 54 ASN B C 1
ATOM 2570 O O . ASN B 1 54 ? -13.969 13.578 6.82 1 96.12 54 ASN B O 1
ATOM 2574 N N . PHE B 1 55 ? -14.914 12.789 8.672 1 96.31 55 PHE B N 1
ATOM 2575 C CA . PHE B 1 55 ? -16.203 12.422 8.078 1 96.31 55 PHE B CA 1
ATOM 2576 C C . PHE B 1 55 ? -17.328 13.266 8.664 1 96.31 55 PHE B C 1
ATOM 2578 O O . PHE B 1 55 ? -17.234 13.719 9.812 1 96.31 55 PHE B O 1
ATOM 2585 N N . SER B 1 56 ? -18.281 13.516 7.867 1 94.5 56 SER B N 1
ATOM 2586 C CA . SER B 1 56 ? -19.5 14.125 8.398 1 94.5 56 SER B CA 1
ATOM 2587 C C . SER B 1 56 ? -20.266 13.148 9.289 1 94.5 56 SER B C 1
ATOM 2589 O O . SER B 1 56 ? -20.031 11.938 9.234 1 94.5 56 SER B O 1
ATOM 2591 N N . GLU B 1 57 ? -21.219 13.672 10.023 1 95.06 57 GLU B N 1
ATOM 2592 C CA . GLU B 1 57 ? -22.031 12.828 10.898 1 95.06 57 GLU B CA 1
ATOM 2593 C C . GLU B 1 57 ? -22.844 11.82 10.086 1 95.06 57 GLU B C 1
ATOM 2595 O O . GLU B 1 57 ? -23.016 10.68 10.516 1 95.06 57 GLU B O 1
ATOM 2600 N N . ALA B 1 58 ? -23.328 12.219 9 1 95.81 58 ALA B N 1
ATOM 2601 C CA . ALA B 1 58 ? -24.094 11.312 8.148 1 95.81 58 ALA B CA 1
ATOM 2602 C C . ALA B 1 58 ? -23.219 10.172 7.629 1 95.81 58 ALA B C 1
ATOM 2604 O O . ALA B 1 58 ? -23.672 9.023 7.566 1 95.81 58 ALA B O 1
ATOM 2605 N N . GLU B 1 59 ? -22.016 10.461 7.262 1 96.38 59 GLU B N 1
ATOM 2606 C CA . GLU B 1 59 ? -21.094 9.461 6.766 1 96.38 59 GLU B CA 1
ATOM 2607 C C . GLU B 1 59 ? -20.656 8.5 7.875 1 96.38 59 GLU B C 1
ATOM 2609 O O . GLU B 1 59 ? -20.531 7.301 7.648 1 96.38 59 GLU B O 1
ATOM 2614 N N . ILE B 1 60 ? -20.484 9.055 9.016 1 97.44 60 ILE B N 1
ATOM 2615 C CA . ILE B 1 60 ? -20.141 8.234 10.18 1 97.44 60 ILE B CA 1
ATOM 2616 C C . ILE B 1 60 ? -21.281 7.262 10.469 1 97.44 60 ILE B C 1
ATOM 2618 O O . ILE B 1 60 ? -21.047 6.082 10.75 1 97.44 60 ILE B O 1
ATOM 2622 N N . ALA B 1 61 ? -22.453 7.727 10.398 1 97.25 61 ALA B N 1
ATOM 2623 C CA . ALA B 1 61 ? -23.625 6.879 10.617 1 97.25 61 ALA B CA 1
ATOM 2624 C C . ALA B 1 61 ? -23.688 5.754 9.586 1 97.25 61 ALA B C 1
ATOM 2626 O O . ALA B 1 61 ? -24.062 4.625 9.906 1 97.25 61 ALA B O 1
ATOM 2627 N N . ALA B 1 62 ? -23.344 6.078 8.391 1 98.06 62 ALA B N 1
ATOM 2628 C CA . ALA B 1 62 ? -23.344 5.07 7.332 1 98.06 62 ALA B CA 1
ATOM 2629 C C . ALA B 1 62 ? -22.328 3.971 7.625 1 98.06 62 ALA B C 1
ATOM 2631 O O . ALA B 1 62 ? -22.625 2.785 7.465 1 98.06 62 ALA B O 1
ATOM 2632 N N . VAL B 1 63 ? -21.141 4.352 8.031 1 98.31 63 VAL B N 1
ATOM 2633 C CA . VAL B 1 63 ? -20.109 3.369 8.367 1 98.31 63 VAL B CA 1
ATOM 2634 C C . VAL B 1 63 ? -20.562 2.545 9.57 1 98.31 63 VAL B C 1
ATOM 2636 O O . VAL B 1 63 ? -20.344 1.332 9.617 1 98.31 63 VAL B O 1
ATOM 2639 N N . HIS B 1 64 ? -21.141 3.227 10.523 1 98.31 64 HIS B N 1
ATOM 2640 C CA . HIS B 1 64 ? -21.672 2.541 11.688 1 98.31 64 HIS B CA 1
ATOM 2641 C C . HIS B 1 64 ? -22.641 1.436 11.281 1 98.31 64 HIS B C 1
ATOM 2643 O O . HIS B 1 64 ? -22.562 0.32 11.805 1 98.31 64 HIS B O 1
ATOM 2649 N N . GLU B 1 65 ? -23.469 1.697 10.398 1 98.38 65 GLU B N 1
ATOM 2650 C CA . GLU B 1 65 ? -24.453 0.726 9.93 1 98.38 65 GLU B CA 1
ATOM 2651 C C . GLU B 1 65 ? -23.781 -0.441 9.211 1 98.38 65 GLU B C 1
ATOM 2653 O O . GLU B 1 65 ? -24.203 -1.591 9.359 1 98.38 65 GLU B O 1
ATOM 2658 N N . ILE B 1 66 ? -22.781 -0.132 8.438 1 98.44 66 ILE B N 1
ATOM 2659 C CA . ILE B 1 66 ? -22.016 -1.182 7.762 1 98.44 66 ILE B CA 1
ATOM 2660 C C . ILE B 1 66 ? -21.438 -2.139 8.797 1 98.44 66 ILE B C 1
ATOM 2662 O O . ILE B 1 66 ? -21.578 -3.357 8.672 1 98.44 66 ILE B O 1
ATOM 2666 N N . VAL B 1 67 ? -20.828 -1.593 9.812 1 98.56 67 VAL B N 1
ATOM 2667 C CA . VAL B 1 67 ? -20.172 -2.396 10.836 1 98.56 67 VAL B CA 1
ATOM 2668 C C . VAL B 1 67 ? -21.203 -3.213 11.602 1 98.56 67 VAL B C 1
ATOM 2670 O O . VAL B 1 67 ? -21.016 -4.41 11.828 1 98.56 67 VAL B O 1
ATOM 2673 N N . ARG B 1 68 ? -22.266 -2.613 11.914 1 97.81 68 ARG B N 1
ATOM 2674 C CA . ARG B 1 68 ? -23.328 -3.305 12.633 1 97.81 68 ARG B CA 1
ATOM 2675 C C . ARG B 1 68 ? -23.875 -4.469 11.82 1 97.81 68 ARG B C 1
ATOM 2677 O O . ARG B 1 68 ? -24.203 -5.523 12.375 1 97.81 68 ARG B O 1
ATOM 2684 N N . THR B 1 69 ? -23.969 -4.289 10.609 1 98.12 69 THR B N 1
ATOM 2685 C CA . THR B 1 69 ? -24.547 -5.281 9.719 1 98.12 69 THR B CA 1
ATOM 2686 C C . THR B 1 69 ? -23.609 -6.461 9.523 1 98.12 69 THR B C 1
ATOM 2688 O O . THR B 1 69 ? -24.031 -7.613 9.5 1 98.12 69 THR B O 1
ATOM 2691 N N . TYR B 1 70 ? -22.312 -6.18 9.453 1 98.06 70 TYR B N 1
ATOM 2692 C CA . TYR B 1 70 ? -21.422 -7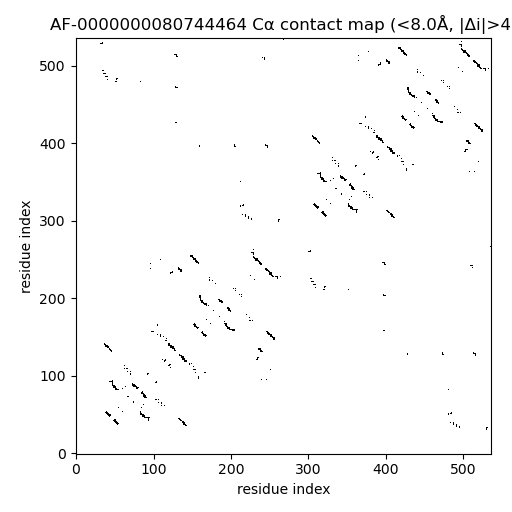.215 8.93 1 98.06 70 TYR B CA 1
ATOM 2693 C C . TYR B 1 70 ? -20.5 -7.738 10.016 1 98.06 70 TYR B C 1
ATOM 2695 O O . TYR B 1 70 ? -19.75 -8.688 9.789 1 98.06 70 TYR B O 1
ATOM 2703 N N . TRP B 1 71 ? -20.469 -7.094 11.148 1 98.12 71 TRP B N 1
ATOM 2704 C CA . TRP B 1 71 ? -19.719 -7.621 12.281 1 98.12 71 TRP B CA 1
ATOM 2705 C C . TRP B 1 71 ? -20.656 -8.281 13.289 1 98.12 71 TRP B C 1
ATOM 2707 O O . TRP B 1 71 ? -21.359 -7.598 14.047 1 98.12 71 TRP B O 1
ATOM 2717 N N . ASP B 1 72 ? -20.562 -9.586 13.422 1 96.69 72 ASP B N 1
ATOM 2718 C CA . ASP B 1 72 ? -21.531 -10.391 14.148 1 96.69 72 ASP B CA 1
ATOM 2719 C C . ASP B 1 72 ? -21.547 -10.016 15.633 1 96.69 72 ASP B C 1
ATOM 2721 O O . ASP B 1 72 ? -22.594 -10.094 16.281 1 96.69 72 ASP B O 1
ATOM 2725 N N . ARG B 1 73 ? -20.484 -9.594 16.156 1 96.69 73 ARG B N 1
ATOM 2726 C CA . ARG B 1 73 ? -20.391 -9.305 17.578 1 96.69 73 ARG B CA 1
ATOM 2727 C C . ARG B 1 73 ? -20.828 -7.875 17.891 1 96.69 73 ARG B C 1
ATOM 2729 O O . ARG B 1 73 ? -20.844 -7.461 19.047 1 96.69 73 ARG B O 1
ATOM 2736 N N . GLY B 1 74 ? -20.984 -7.086 16.844 1 96.88 74 GLY B N 1
ATOM 2737 C CA . GLY B 1 74 ? -21.578 -5.766 16.969 1 96.88 74 GLY B CA 1
ATOM 2738 C C . GLY B 1 74 ? -20.609 -4.723 17.484 1 96.88 74 GLY B C 1
ATOM 2739 O O . GLY B 1 74 ? -19.391 -4.93 17.453 1 96.88 74 GLY B O 1
ATOM 2740 N N . ILE B 1 75 ? -21.203 -3.576 17.75 1 97.94 75 ILE B N 1
ATOM 2741 C CA . ILE B 1 75 ? -20.484 -2.439 18.312 1 97.94 75 ILE B CA 1
ATOM 2742 C C . ILE B 1 75 ? -20.844 -2.289 19.797 1 97.94 75 ILE B C 1
ATOM 2744 O O . ILE B 1 75 ? -22.016 -2.125 20.141 1 97.94 75 ILE B O 1
ATOM 2748 N N . ASP B 1 76 ? -19.844 -2.299 20.641 1 97.44 76 ASP B N 1
ATOM 2749 C CA . ASP B 1 76 ? -20.047 -2.193 22.078 1 97.44 76 ASP B CA 1
ATOM 2750 C C . ASP B 1 76 ? -20.266 -0.744 22.5 1 97.44 76 ASP B C 1
ATOM 2752 O O . ASP B 1 76 ? -21.109 -0.463 23.359 1 97.44 76 ASP B O 1
ATOM 2756 N N . LYS B 1 77 ? -19.469 0.11 21.953 1 96.69 77 LYS B N 1
ATOM 2757 C CA . LYS B 1 77 ? -19.469 1.509 22.375 1 96.69 77 LYS B CA 1
ATOM 2758 C C . LYS B 1 77 ? -19.031 2.426 21.234 1 96.69 77 LYS B C 1
ATOM 2760 O O . LYS B 1 77 ? -18.25 2.02 20.375 1 96.69 77 LYS B O 1
ATOM 2765 N N . VAL B 1 78 ? -19.547 3.615 21.188 1 96 78 VAL B N 1
ATOM 2766 C CA . VAL B 1 78 ? -19.125 4.672 20.281 1 96 78 VAL B CA 1
ATOM 2767 C C . VAL B 1 78 ? -18.547 5.844 21.078 1 96 78 VAL B C 1
ATOM 2769 O O . VAL B 1 78 ? -19.203 6.348 22 1 96 78 VAL B O 1
ATOM 2772 N N . TYR B 1 79 ? -17.359 6.203 20.75 1 91.81 79 TYR B N 1
ATOM 2773 C CA . TYR B 1 79 ? -16.703 7.301 21.438 1 91.81 79 TYR B CA 1
ATOM 2774 C C . TYR B 1 79 ? -16.609 8.531 20.562 1 91.81 79 TYR B C 1
ATOM 2776 O O . TYR B 1 79 ? -15.891 8.531 19.547 1 91.81 79 TYR B O 1
ATOM 2784 N N . PRO B 1 80 ? -17.328 9.57 20.953 1 87.56 80 PRO B N 1
ATOM 2785 C CA . PRO B 1 80 ? -17.141 10.82 20.219 1 87.56 80 PRO B CA 1
ATOM 2786 C C . PRO B 1 80 ? -15.859 11.555 20.609 1 87.56 80 PRO B C 1
ATOM 2788 O O . PRO B 1 80 ? -15.477 11.547 21.781 1 87.56 80 PRO B O 1
ATOM 2791 N N . GLN B 1 81 ? -15.133 11.883 19.625 1 80.25 81 GLN B N 1
ATOM 2792 C CA . GLN B 1 81 ? -13.961 12.734 19.844 1 80.25 81 GLN B CA 1
ATOM 2793 C C . GLN B 1 81 ? -14.031 14 19 1 80.25 81 GLN B C 1
ATOM 2795 O O . GLN B 1 81 ? -14.898 14.125 18.125 1 80.25 81 GLN B O 1
ATOM 2800 N N . GLU B 1 82 ? -13.281 15 19.328 1 73.81 82 GLU B N 1
ATOM 2801 C CA . GLU B 1 82 ? -13.328 16.281 18.641 1 73.81 82 GLU B CA 1
ATOM 2802 C C . GLU B 1 82 ? -13.195 16.125 17.141 1 73.81 82 GLU B C 1
ATOM 2804 O O . GLU B 1 82 ? -14.055 16.578 16.375 1 73.81 82 GLU B O 1
ATOM 2809 N N . ALA B 1 83 ? -12.227 15.484 16.688 1 78.88 83 ALA B N 1
ATOM 2810 C CA . ALA B 1 83 ? -11.984 15.438 15.242 1 78.88 83 ALA B CA 1
ATOM 2811 C C . ALA B 1 83 ? -12.109 14.008 14.711 1 78.88 83 ALA B C 1
ATOM 2813 O O . ALA B 1 83 ? -11.578 13.68 13.648 1 78.88 83 ALA B O 1
ATOM 2814 N N . SER B 1 84 ? -12.789 13.156 15.555 1 90.69 84 SER B N 1
ATOM 2815 C CA . SER B 1 84 ? -12.883 11.75 15.156 1 90.69 84 SER B CA 1
ATOM 2816 C C . SER B 1 84 ? -14.023 11.039 15.875 1 90.69 84 SER B C 1
ATOM 2818 O O . SER B 1 84 ? -14.633 11.602 16.781 1 90.69 84 SER B O 1
ATOM 2820 N N . ARG B 1 85 ? -14.383 9.977 15.305 1 95.19 85 ARG B N 1
ATOM 2821 C CA . ARG B 1 85 ? -15.289 9.031 15.945 1 95.19 85 ARG B CA 1
ATOM 2822 C C . ARG B 1 85 ? -14.664 7.645 16.047 1 95.19 85 ARG B C 1
ATOM 2824 O O . ARG B 1 85 ? -14.008 7.184 15.117 1 95.19 85 ARG B O 1
ATOM 2831 N N . GLU B 1 86 ? -14.906 7.039 17.188 1 95.06 86 GLU B N 1
ATOM 2832 C CA . GLU B 1 86 ? -14.328 5.715 17.391 1 95.06 86 GLU B CA 1
ATOM 2833 C C . GLU B 1 86 ? -15.398 4.691 17.75 1 95.06 86 GLU B C 1
ATOM 2835 O O . GLU B 1 86 ? -16.25 4.953 18.609 1 95.06 86 GLU B O 1
ATOM 2840 N N . PHE B 1 87 ? -15.398 3.576 17.078 1 97.19 87 PHE B N 1
ATOM 2841 C CA . PHE B 1 87 ? -16.25 2.432 17.406 1 97.19 87 PHE B CA 1
ATOM 2842 C C . PHE B 1 87 ? -15.445 1.362 18.141 1 97.19 87 PHE B C 1
ATOM 2844 O O . PHE B 1 87 ? -14.406 0.913 17.656 1 97.19 87 PHE B O 1
ATOM 2851 N N . LYS B 1 88 ? -15.891 1.012 19.266 1 97.25 88 LYS B N 1
ATOM 2852 C CA . LYS B 1 88 ? -15.367 -0.185 19.922 1 97.25 88 LYS B CA 1
ATOM 2853 C C . LYS B 1 88 ? -16.172 -1.423 19.531 1 97.25 88 LYS B C 1
ATOM 2855 O O . LYS B 1 88 ? -17.375 -1.499 19.781 1 97.25 88 LYS B O 1
ATOM 2860 N N . LEU B 1 89 ? -15.508 -2.355 18.969 1 98 89 LEU B N 1
ATOM 2861 C CA . LEU B 1 89 ? -16.156 -3.564 18.484 1 98 89 LEU B CA 1
ATOM 2862 C C . LEU B 1 89 ? -16.266 -4.609 19.594 1 98 89 LEU B C 1
ATOM 2864 O O . LEU B 1 89 ? -15.438 -4.625 20.5 1 98 89 LEU B O 1
ATOM 2868 N N . GLY B 1 90 ? -17.328 -5.391 19.438 1 97.94 90 GLY B N 1
ATOM 2869 C CA . GLY B 1 90 ? -17.297 -6.605 20.234 1 97.94 90 GLY B CA 1
ATOM 2870 C C . GLY B 1 90 ? -16.234 -7.586 19.797 1 97.94 90 GLY B C 1
ATOM 2871 O O . GLY B 1 90 ? -16.078 -7.852 18.609 1 97.94 90 GLY B O 1
ATOM 2872 N N . GLY B 1 91 ? -15.484 -8.078 20.828 1 96.44 91 GLY B N 1
ATOM 2873 C CA . GLY B 1 91 ? -14.398 -8.984 20.484 1 96.44 91 GLY B CA 1
ATOM 2874 C C . GLY B 1 91 ? -13.156 -8.266 20 1 96.44 91 GLY B C 1
ATOM 2875 O O . GLY B 1 91 ? -13.086 -7.035 20.047 1 96.44 91 GLY B O 1
ATOM 2876 N N . TYR B 1 92 ? -12.188 -9.094 19.516 1 94.56 92 TYR B N 1
ATOM 2877 C CA . TYR B 1 92 ? -10.906 -8.562 19.062 1 94.56 92 TYR B CA 1
ATOM 2878 C C . TYR B 1 92 ? -10.695 -8.805 17.578 1 94.56 92 TYR B C 1
ATOM 2880 O O . TYR B 1 92 ? -9.922 -9.688 17.188 1 94.56 92 TYR B O 1
ATOM 2888 N N . ALA B 1 93 ? -11.297 -7.941 16.812 1 94.5 93 ALA B N 1
ATOM 2889 C CA . ALA B 1 93 ? -11.344 -8.109 15.359 1 94.5 93 ALA B CA 1
ATOM 2890 C C . ALA B 1 93 ? -9.945 -8.023 14.75 1 94.5 93 ALA B C 1
ATOM 2892 O O . ALA B 1 93 ? -9.648 -8.703 13.766 1 94.5 93 ALA B O 1
ATOM 2893 N N . TRP B 1 94 ? -9.109 -7.219 15.367 1 93.31 94 TRP B N 1
ATOM 2894 C CA . TRP B 1 94 ? -7.855 -6.859 14.711 1 93.31 94 TRP B CA 1
ATOM 2895 C C . TRP B 1 94 ? -6.68 -7.617 15.32 1 93.31 94 TRP B C 1
ATOM 2897 O O . TRP B 1 94 ? -5.52 -7.285 15.07 1 93.31 94 TRP B O 1
ATOM 2907 N N . GLY B 1 95 ? -6.926 -8.609 16.125 1 88.94 95 GLY B N 1
ATOM 2908 C CA . GLY B 1 95 ? -5.863 -9.43 16.672 1 88.94 95 GLY B CA 1
ATOM 2909 C C . GLY B 1 95 ? -5.207 -10.344 15.656 1 88.94 95 GLY B C 1
ATOM 2910 O O . GLY B 1 95 ? -5.809 -10.656 14.625 1 88.94 95 GLY B O 1
ATOM 2911 N N . TYR B 1 96 ? -4.012 -10.711 16.016 1 87.88 96 TYR B N 1
ATOM 2912 C CA . TYR B 1 96 ? -3.273 -11.594 15.117 1 87.88 96 TYR B CA 1
ATOM 2913 C C . TYR B 1 96 ? -3.887 -12.984 15.102 1 87.88 96 TYR B C 1
ATOM 2915 O O . TYR B 1 96 ? -4.207 -13.547 16.156 1 87.88 96 TYR B O 1
ATOM 2923 N N . ASP B 1 97 ? -4.082 -13.445 13.977 1 88.31 97 ASP B N 1
ATOM 2924 C CA . ASP B 1 97 ? -4.504 -14.82 13.719 1 88.31 97 ASP B CA 1
ATOM 2925 C C . ASP B 1 97 ? -3.639 -15.461 12.641 1 88.31 97 ASP B C 1
ATOM 2927 O O . ASP B 1 97 ? -3.672 -15.047 11.477 1 88.31 97 ASP B O 1
ATOM 2931 N N . PRO B 1 98 ? -2.881 -16.5 12.992 1 84 98 PRO B N 1
ATOM 2932 C CA . PRO B 1 98 ? -1.971 -17.125 12.023 1 84 98 PRO B CA 1
ATOM 2933 C C . PRO B 1 98 ? -2.697 -17.672 10.805 1 84 98 PRO B C 1
ATOM 2935 O O . PRO B 1 98 ? -2.096 -17.828 9.734 1 84 98 PRO B O 1
ATOM 2938 N N . ASN B 1 99 ? -3.922 -17.922 10.984 1 89.06 99 ASN B N 1
ATOM 2939 C CA . ASN B 1 99 ? -4.703 -18.438 9.867 1 89.06 99 ASN B CA 1
ATOM 2940 C C . ASN B 1 99 ? -5.562 -17.359 9.234 1 89.06 99 ASN B C 1
ATOM 2942 O O . ASN B 1 99 ? -6.336 -17.625 8.312 1 89.06 99 ASN B O 1
ATOM 2946 N N . GLY B 1 100 ? -5.406 -16.203 9.688 1 89.38 100 GLY B N 1
ATOM 2947 C CA . GLY B 1 100 ? -6.211 -15.086 9.195 1 89.38 100 GLY B CA 1
ATOM 2948 C C . GLY B 1 100 ? -7.613 -15.07 9.773 1 89.38 100 GLY B C 1
ATOM 2949 O O . GLY B 1 100 ? -8.273 -16.109 9.844 1 89.38 100 GLY B O 1
ATOM 2950 N N . ASN B 1 101 ? -7.988 -13.992 10.25 1 93.19 101 ASN B N 1
ATOM 2951 C CA . ASN B 1 101 ? -9.359 -13.781 10.703 1 93.19 101 ASN B CA 1
ATOM 2952 C C . ASN B 1 101 ? -10.281 -13.398 9.547 1 93.19 101 ASN B C 1
ATOM 2954 O O . ASN B 1 101 ? -10.359 -12.227 9.172 1 93.19 101 ASN B O 1
ATOM 2958 N N . GLU B 1 102 ? -10.977 -14.391 9.078 1 96.12 102 GLU B N 1
ATOM 2959 C CA . GLU B 1 102 ? -11.781 -14.203 7.875 1 96.12 102 GLU B CA 1
ATOM 2960 C C . GLU B 1 102 ? -12.883 -13.164 8.109 1 96.12 102 GLU B C 1
ATOM 2962 O O . GLU B 1 102 ? -13.172 -12.352 7.227 1 96.12 102 GLU B O 1
ATOM 2967 N N . GLN B 1 103 ? -13.461 -13.211 9.273 1 96.38 103 GLN B N 1
ATOM 2968 C CA . GLN B 1 103 ? -14.516 -12.25 9.57 1 96.38 103 GLN B CA 1
ATOM 2969 C C . GLN B 1 103 ? -13.984 -10.82 9.555 1 96.38 103 GLN B C 1
ATOM 2971 O O . GLN B 1 103 ? -14.633 -9.914 9.031 1 96.38 103 GLN B O 1
ATOM 2976 N N . ALA B 1 104 ? -12.852 -10.648 10.086 1 96.12 104 ALA B N 1
ATOM 2977 C CA . ALA B 1 104 ? -12.234 -9.328 10.109 1 96.12 104 ALA B CA 1
ATOM 2978 C C . ALA B 1 104 ? -11.867 -8.867 8.703 1 96.12 104 ALA B C 1
ATOM 2980 O O . ALA B 1 104 ? -12.062 -7.695 8.359 1 96.12 104 ALA B O 1
ATOM 2981 N N . MET B 1 105 ? -11.344 -9.789 7.922 1 96.69 105 MET B N 1
ATOM 2982 C CA . MET B 1 105 ? -11.016 -9.469 6.535 1 96.69 105 MET B CA 1
ATOM 2983 C C . MET B 1 105 ? -12.266 -9.086 5.75 1 96.69 105 MET B C 1
ATOM 2985 O O . MET B 1 105 ? -12.25 -8.117 4.992 1 96.69 105 MET B O 1
ATOM 2989 N N . MET B 1 106 ? -13.305 -9.789 6.008 1 98.06 106 MET B N 1
ATOM 2990 C CA . MET B 1 106 ? -14.57 -9.5 5.332 1 98.06 106 MET B CA 1
ATOM 2991 C C . MET B 1 106 ? -15.148 -8.172 5.805 1 98.06 106 MET B C 1
ATOM 2993 O O . MET B 1 106 ? -15.727 -7.426 5.012 1 98.06 106 MET B O 1
ATOM 2997 N N . LEU B 1 107 ? -15.008 -7.883 7.047 1 98.19 107 LEU B N 1
ATOM 2998 C CA . LEU B 1 107 ? -15.469 -6.594 7.547 1 98.19 107 LEU B CA 1
ATOM 2999 C C . LEU B 1 107 ? -14.75 -5.449 6.84 1 98.19 107 LEU B C 1
ATOM 3001 O O . LEU B 1 107 ? -15.375 -4.477 6.426 1 98.19 107 LEU B O 1
ATOM 3005 N N . THR B 1 108 ? -13.438 -5.59 6.723 1 98 108 THR B N 1
ATOM 3006 C CA . THR B 1 108 ? -12.656 -4.574 6.027 1 98 108 THR B CA 1
ATOM 3007 C C . THR B 1 108 ? -13.125 -4.426 4.586 1 98 108 THR B C 1
ATOM 3009 O O . THR B 1 108 ? -13.289 -3.307 4.094 1 98 108 THR B O 1
ATOM 3012 N N . LEU B 1 109 ? -13.367 -5.535 3.963 1 98.69 109 LEU B N 1
ATOM 3013 C CA . LEU B 1 109 ? -13.875 -5.516 2.594 1 98.69 109 LEU B CA 1
ATOM 3014 C C . LEU B 1 109 ? -15.219 -4.797 2.521 1 98.69 109 LEU B C 1
ATOM 3016 O O . LEU B 1 109 ? -15.438 -3.971 1.634 1 98.69 109 LEU B O 1
ATOM 3020 N N . ARG B 1 110 ? -16.094 -5.051 3.453 1 98.75 110 ARG B N 1
ATOM 3021 C CA . ARG B 1 110 ? -17.422 -4.441 3.457 1 98.75 110 ARG B CA 1
ATOM 3022 C C . ARG B 1 110 ? -17.328 -2.938 3.689 1 98.75 110 ARG B C 1
ATOM 3024 O O . ARG B 1 110 ? -18.109 -2.168 3.117 1 98.75 110 ARG B O 1
ATOM 3031 N N . ILE B 1 111 ? -16.438 -2.555 4.504 1 98.69 111 ILE B N 1
ATOM 3032 C CA . ILE B 1 111 ? -16.219 -1.128 4.719 1 98.69 111 ILE B CA 1
ATOM 3033 C C . ILE B 1 111 ? -15.758 -0.479 3.416 1 98.69 111 ILE B C 1
ATOM 3035 O O . ILE B 1 111 ? -16.281 0.558 3.008 1 98.69 111 ILE B O 1
ATOM 3039 N N . LEU B 1 112 ? -14.789 -1.093 2.771 1 98.75 112 LEU B N 1
ATOM 3040 C CA . LEU B 1 112 ? -14.281 -0.575 1.506 1 98.75 112 LEU B CA 1
ATOM 3041 C C . LEU B 1 112 ? -15.398 -0.481 0.469 1 98.75 112 LEU B C 1
ATOM 3043 O O . LEU B 1 112 ? -15.539 0.54 -0.207 1 98.75 112 LEU B O 1
ATOM 3047 N N . GLU B 1 113 ? -16.156 -1.487 0.389 1 98.5 113 GLU B N 1
ATOM 3048 C CA . GLU B 1 113 ? -17.281 -1.533 -0.54 1 98.5 113 GLU B CA 1
ATOM 3049 C C . GLU B 1 113 ? -18.312 -0.456 -0.213 1 98.5 113 GLU B C 1
ATOM 3051 O O . GLU B 1 113 ? -18.781 0.249 -1.106 1 98.5 113 GLU B O 1
ATOM 3056 N N . GLY B 1 114 ? -18.656 -0.367 1.036 1 98.31 114 GLY B N 1
ATOM 3057 C CA . GLY B 1 114 ? -19.609 0.651 1.463 1 98.31 114 GLY B CA 1
ATOM 3058 C C . GLY B 1 114 ? -19.141 2.062 1.17 1 98.31 114 GLY B C 1
ATOM 3059 O O . GLY B 1 114 ? -19.906 2.895 0.692 1 98.31 114 GLY B O 1
ATOM 3060 N N . MET B 1 115 ? -17.906 2.336 1.479 1 98.44 115 MET B N 1
ATOM 3061 C CA . MET B 1 115 ? -17.328 3.654 1.207 1 98.44 115 MET B CA 1
ATOM 3062 C C . MET B 1 115 ? -17.375 3.965 -0.286 1 98.44 115 MET B C 1
ATOM 3064 O O . MET B 1 115 ? -17.703 5.086 -0.684 1 98.44 115 MET B O 1
ATOM 3068 N N . HIS B 1 116 ? -17.047 2.965 -1.074 1 98.19 116 HIS B N 1
ATOM 3069 C CA . HIS B 1 116 ? -17.109 3.098 -2.525 1 98.19 116 HIS B CA 1
ATOM 3070 C C . HIS B 1 116 ? -18.516 3.508 -2.971 1 98.19 116 HIS B C 1
ATOM 3072 O O . HIS B 1 116 ? -18.656 4.395 -3.816 1 98.19 116 HIS B O 1
ATOM 3078 N N . SER B 1 117 ? -19.5 2.967 -2.373 1 96.94 117 SER B N 1
ATOM 3079 C CA . SER B 1 117 ? -20.891 3.244 -2.732 1 96.94 117 SER B CA 1
ATOM 3080 C C . SER B 1 117 ? -21.312 4.629 -2.258 1 96.94 117 SER B C 1
ATOM 3082 O O . SER B 1 117 ? -22.312 5.168 -2.727 1 96.94 117 SER B O 1
ATOM 3084 N N . LEU B 1 118 ? -20.562 5.172 -1.352 1 96.56 118 LEU B N 1
ATOM 3085 C CA . LEU B 1 118 ? -20.859 6.5 -0.819 1 96.56 118 LEU B CA 1
ATOM 3086 C C . LEU B 1 118 ? -20.047 7.566 -1.554 1 96.56 118 LEU B C 1
ATOM 3088 O O . LEU B 1 118 ? -20.094 8.742 -1.186 1 96.56 118 LEU B O 1
ATOM 3092 N N . GLY B 1 119 ? -19.281 7.152 -2.473 1 96.38 119 GLY B N 1
ATOM 3093 C CA . GLY B 1 119 ? -18.484 8.094 -3.242 1 96.38 119 GLY B CA 1
ATOM 3094 C C . GLY B 1 119 ? -17.125 8.359 -2.627 1 96.38 119 GLY B C 1
ATOM 3095 O O . GLY B 1 119 ? -16.438 9.312 -3.002 1 96.38 119 GLY B O 1
ATOM 3096 N N . TRP B 1 120 ? -16.781 7.613 -1.626 1 97.69 120 TRP B N 1
ATOM 3097 C CA . TRP B 1 120 ? -15.422 7.637 -1.076 1 97.69 120 TRP B CA 1
ATOM 3098 C C . TRP B 1 120 ? -14.57 6.523 -1.675 1 97.69 120 TRP B C 1
ATOM 3100 O O . TRP B 1 120 ? -14.742 5.352 -1.332 1 97.69 120 TRP B O 1
ATOM 3110 N N . VAL B 1 121 ? -13.648 6.895 -2.527 1 97.38 121 VAL B N 1
ATOM 3111 C CA . VAL B 1 121 ? -12.805 5.906 -3.184 1 97.38 121 VAL B CA 1
ATOM 3112 C C . VAL B 1 121 ? -11.469 5.793 -2.449 1 97.38 121 VAL B C 1
ATOM 3114 O O . VAL B 1 121 ? -10.922 6.801 -1.996 1 97.38 121 VAL B O 1
ATOM 3117 N N . ILE B 1 122 ? -11 4.586 -2.338 1 98.12 122 ILE B N 1
ATOM 3118 C CA . ILE B 1 122 ? -9.727 4.375 -1.654 1 98.12 122 ILE B CA 1
ATOM 3119 C C . ILE B 1 122 ? -8.617 5.125 -2.381 1 98.12 122 ILE B C 1
ATOM 3121 O O . ILE B 1 122 ? -8.5 5.043 -3.607 1 98.12 122 ILE B O 1
ATOM 3125 N N . TYR B 1 123 ? -8.016 5.969 -1.681 1 97.31 123 TYR B N 1
ATOM 3126 C CA . TYR B 1 123 ? -6.789 6.594 -2.168 1 97.31 123 TYR B CA 1
ATOM 3127 C C . TYR B 1 123 ? -5.59 5.68 -1.953 1 97.31 123 TYR B C 1
ATOM 3129 O O . TYR B 1 123 ? -4.906 5.309 -2.91 1 97.31 123 TYR B O 1
ATOM 3137 N N . SER B 1 124 ? -5.379 5.219 -0.726 1 97.19 124 SER B N 1
ATOM 3138 C CA . SER B 1 124 ? -4.379 4.219 -0.359 1 97.19 124 SER B CA 1
ATOM 3139 C C . SER B 1 124 ? -4.418 3.922 1.136 1 97.19 124 SER B C 1
ATOM 3141 O O . SER B 1 124 ? -4.672 4.816 1.946 1 97.19 124 SER B O 1
ATOM 3143 N N . PRO B 1 125 ? -4.148 2.699 1.514 1 96.5 125 PRO B N 1
ATOM 3144 C CA . PRO B 1 125 ? -3.732 2.496 2.904 1 96.5 125 PRO B CA 1
ATOM 3145 C C . PRO B 1 125 ? -2.342 3.061 3.189 1 96.5 125 PRO B C 1
ATOM 3147 O O . PRO B 1 125 ? -1.405 2.82 2.424 1 96.5 125 PRO B O 1
ATOM 3150 N N . ILE B 1 126 ? -2.199 3.816 4.199 1 95.44 126 ILE B N 1
ATOM 3151 C CA . ILE B 1 126 ? -0.92 4.449 4.496 1 95.44 126 ILE B CA 1
ATOM 3152 C C . ILE B 1 126 ? -0.616 4.32 5.988 1 95.44 126 ILE B C 1
ATOM 3154 O O . ILE B 1 126 ? -1.496 4.523 6.828 1 95.44 126 ILE B O 1
ATOM 3158 N N . GLU B 1 127 ? 0.544 3.941 6.281 1 90 127 GLU B N 1
ATOM 3159 C CA . GLU B 1 127 ? 1.021 3.908 7.66 1 90 127 GLU B CA 1
ATOM 3160 C C . GLU B 1 127 ? 2.148 4.914 7.879 1 90 127 GLU B C 1
ATOM 3162 O O . GLU B 1 127 ? 3.238 4.762 7.324 1 90 127 GLU B O 1
ATOM 3167 N N . VAL B 1 128 ? 1.873 5.883 8.711 1 88.12 128 VAL B N 1
ATOM 3168 C CA . VAL B 1 128 ? 2.91 6.879 8.961 1 88.12 128 VAL B CA 1
ATOM 3169 C C . VAL B 1 128 ? 3.389 6.77 10.406 1 88.12 128 VAL B C 1
ATOM 3171 O O . VAL B 1 128 ? 4.324 7.465 10.812 1 88.12 128 VAL B O 1
ATOM 3174 N N . THR B 1 129 ? 2.725 5.93 11.164 1 83.56 129 THR B N 1
ATOM 3175 C CA . THR B 1 129 ? 3.059 5.84 12.578 1 83.56 129 THR B CA 1
ATOM 3176 C C . THR B 1 129 ? 4.164 4.812 12.812 1 83.56 129 THR B C 1
ATOM 3178 O O . THR B 1 129 ? 4.305 3.859 12.047 1 83.56 129 THR B O 1
ATOM 3181 N N . LYS B 1 130 ? 4.922 4.977 13.828 1 74.25 130 LYS B N 1
ATOM 3182 C CA . LYS B 1 130 ? 6.055 4.117 14.156 1 74.25 130 LYS B CA 1
ATOM 3183 C C . LYS B 1 130 ? 5.754 3.266 15.391 1 74.25 130 LYS B C 1
ATOM 3185 O O . LYS B 1 130 ? 6.672 2.801 16.062 1 74.25 130 LYS B O 1
ATOM 3190 N N . ARG B 1 131 ? 4.633 2.828 15.508 1 72.12 131 ARG B N 1
ATOM 3191 C CA . ARG B 1 131 ? 4.301 1.943 16.625 1 72.12 131 ARG B CA 1
ATOM 3192 C C . ARG B 1 131 ? 4.566 0.486 16.266 1 72.12 131 ARG B C 1
ATOM 3194 O O . ARG B 1 131 ? 4.602 0.131 15.078 1 72.12 131 ARG B O 1
ATOM 3201 N N . VAL B 1 132 ? 4.82 -0.287 17.312 1 66.69 132 VAL B N 1
ATOM 3202 C CA . VAL B 1 132 ? 5.109 -1.708 17.141 1 66.69 132 VAL B CA 1
ATOM 3203 C C . VAL B 1 132 ? 3.91 -2.408 16.516 1 66.69 132 VAL B C 1
ATOM 3205 O O . VAL B 1 132 ? 4.066 -3.199 15.578 1 66.69 132 VAL B O 1
ATOM 3208 N N . SER B 1 133 ? 2.793 -2.133 17.094 1 71 133 SER B N 1
ATOM 3209 C CA . SER B 1 133 ? 1.558 -2.684 16.547 1 71 133 SER B CA 1
ATOM 3210 C C . SER B 1 133 ? 0.735 -1.606 15.852 1 71 133 SER B C 1
ATOM 3212 O O . SER B 1 133 ? 0.331 -0.623 16.469 1 71 133 SER B O 1
ATOM 3214 N N . THR B 1 134 ? 0.795 -1.721 14.516 1 73.5 134 THR B N 1
ATOM 3215 C CA . THR B 1 134 ? 0.046 -0.711 13.773 1 73.5 134 THR B CA 1
ATOM 3216 C C . THR B 1 134 ? -0.618 -1.325 12.547 1 73.5 134 THR B C 1
ATOM 3218 O O . THR B 1 134 ? -0.191 -2.375 12.062 1 73.5 134 THR B O 1
ATOM 3221 N N . LYS B 1 135 ? -1.708 -0.702 12.273 1 81.69 135 LYS B N 1
ATOM 3222 C CA . LYS B 1 135 ? -2.398 -0.981 11.016 1 81.69 135 LYS B CA 1
ATOM 3223 C C . LYS B 1 135 ? -2.459 0.262 10.133 1 81.69 135 LYS B C 1
ATOM 3225 O O . LYS B 1 135 ? -2.443 1.388 10.633 1 81.69 135 LYS B O 1
ATOM 3230 N N . ASP B 1 136 ? -2.398 -0.017 8.883 1 87.12 136 ASP B N 1
ATOM 3231 C CA . ASP B 1 136 ? -2.447 1.129 7.98 1 87.12 136 ASP B CA 1
ATOM 3232 C C . ASP B 1 136 ? -3.803 1.829 8.055 1 87.12 136 ASP B C 1
ATOM 3234 O O . ASP B 1 136 ? -4.805 1.216 8.43 1 87.12 136 ASP B O 1
ATOM 3238 N N . ALA B 1 137 ? -3.75 3.08 7.875 1 93.38 137 ALA B N 1
ATOM 3239 C CA . ALA B 1 137 ? -4.961 3.881 7.734 1 93.38 137 ALA B CA 1
ATOM 3240 C C . ALA B 1 137 ? -5.496 3.82 6.305 1 93.38 137 ALA B C 1
ATOM 3242 O O . ALA B 1 137 ? -4.754 4.047 5.348 1 93.38 137 ALA B O 1
ATOM 3243 N N . LEU B 1 138 ? -6.75 3.488 6.227 1 97.38 138 LEU B N 1
ATOM 3244 C CA . LEU B 1 138 ? -7.402 3.566 4.926 1 97.38 138 LEU B CA 1
ATOM 3245 C C . LEU B 1 138 ? -7.73 5.012 4.566 1 97.38 138 LEU B C 1
ATOM 3247 O O . LEU B 1 138 ? -8.648 5.605 5.141 1 97.38 138 LEU B O 1
ATOM 3251 N N . ILE B 1 139 ? -7.012 5.539 3.631 1 98.19 139 ILE B N 1
ATOM 3252 C CA . ILE B 1 139 ? -7.242 6.914 3.199 1 98.19 139 ILE B CA 1
ATOM 3253 C C . ILE B 1 139 ? -8.203 6.93 2.01 1 98.19 139 ILE B C 1
ATOM 3255 O O . ILE B 1 139 ? -7.973 6.234 1.016 1 98.19 139 ILE B O 1
ATOM 3259 N N . PHE B 1 140 ? -9.211 7.742 2.154 1 98.06 140 PHE B N 1
ATOM 3260 C CA . PHE B 1 140 ? -10.219 7.852 1.103 1 98.06 140 PHE B CA 1
ATOM 3261 C C . PHE B 1 140 ? -10.242 9.258 0.525 1 98.06 140 PHE B C 1
ATOM 3263 O O . PHE B 1 140 ? -9.938 10.227 1.225 1 98.06 140 PHE B O 1
ATOM 3270 N N . ARG B 1 141 ? -10.633 9.258 -0.677 1 96.88 141 ARG B N 1
ATOM 3271 C CA . ARG B 1 141 ? -10.898 10.516 -1.37 1 96.88 141 ARG B CA 1
ATOM 3272 C C . ARG B 1 141 ? -12.344 10.578 -1.851 1 96.88 141 ARG B C 1
ATOM 3274 O O . ARG B 1 141 ? -12.852 9.625 -2.441 1 96.88 141 ARG B O 1
ATOM 3281 N N . LYS B 1 142 ? -12.938 11.719 -1.623 1 95.38 142 LYS B N 1
ATOM 3282 C CA . LYS B 1 142 ? -14.305 11.906 -2.078 1 95.38 142 LYS B CA 1
ATOM 3283 C C . LYS B 1 142 ? -14.352 12.273 -3.559 1 95.38 142 LYS B C 1
ATOM 3285 O O . LYS B 1 142 ? -13.648 13.18 -4 1 95.38 142 LYS B O 1
ATOM 3290 N N . VAL B 1 143 ? -15.156 11.523 -4.289 1 93.56 143 VAL B N 1
ATOM 3291 C CA . VAL B 1 143 ? -15.297 11.805 -5.715 1 93.56 143 VAL B CA 1
ATOM 3292 C C . VAL B 1 143 ? -16.625 12.508 -5.98 1 93.56 143 VAL B C 1
ATOM 3294 O O . VAL B 1 143 ? -17.531 12.461 -5.148 1 93.56 143 VAL B O 1
ATOM 3297 N N . ASN B 1 144 ? -16.672 13.109 -7.125 1 87.69 144 ASN B N 1
ATOM 3298 C CA . ASN B 1 144 ? -17.844 13.898 -7.469 1 87.69 144 ASN B CA 1
ATOM 3299 C C . ASN B 1 144 ? -19 13.016 -7.918 1 87.69 144 ASN B C 1
ATOM 3301 O O . ASN B 1 144 ? -20.172 13.375 -7.758 1 87.69 144 ASN B O 1
ATOM 3305 N N . HIS B 1 145 ? -18.625 11.859 -8.508 1 90.69 145 HIS B N 1
ATOM 3306 C CA . HIS B 1 145 ? -19.641 10.922 -8.961 1 90.69 145 HIS B CA 1
ATOM 3307 C C . HIS B 1 145 ? -19.422 9.539 -8.352 1 90.69 145 HIS B C 1
ATOM 3309 O O . HIS B 1 145 ? -18.281 9.086 -8.219 1 90.69 145 HIS B O 1
ATOM 3315 N N . ILE B 1 146 ? -20.516 9 -8.031 1 92.44 146 ILE B N 1
ATOM 3316 C CA . ILE B 1 146 ? -20.438 7.66 -7.457 1 92.44 146 ILE B CA 1
ATOM 3317 C C . ILE B 1 146 ? -19.969 6.668 -8.523 1 92.44 146 ILE B C 1
ATOM 3319 O O . ILE B 1 146 ? -20.578 6.582 -9.602 1 92.44 146 ILE B O 1
ATOM 3323 N N . PRO B 1 147 ? -18.953 5.949 -8.258 1 93.62 147 PRO B N 1
ATOM 3324 C CA . PRO B 1 147 ? -18.469 4.977 -9.234 1 93.62 147 PRO B CA 1
ATOM 3325 C C . PRO B 1 147 ? -19.453 3.832 -9.469 1 93.62 147 PRO B C 1
ATOM 3327 O O . PRO B 1 147 ? -20.312 3.572 -8.633 1 93.62 147 PRO B O 1
ATOM 3330 N N . PRO B 1 148 ? -19.266 3.195 -10.602 1 93.56 148 PRO B N 1
ATOM 3331 C CA . PRO B 1 148 ? -20.141 2.049 -10.883 1 93.56 148 PRO B CA 1
ATOM 3332 C C . PRO B 1 148 ? -19.953 0.914 -9.875 1 93.56 148 PRO B C 1
ATOM 3334 O O . PRO B 1 148 ? -18.875 0.773 -9.289 1 93.56 148 PRO B O 1
ATOM 3337 N N . PRO B 1 149 ? -20.984 0.137 -9.711 1 95.25 149 PRO B N 1
ATOM 3338 C CA . PRO B 1 149 ? -20.906 -0.972 -8.758 1 95.25 149 PRO B CA 1
ATOM 3339 C C . PRO B 1 149 ? -19.891 -2.035 -9.172 1 95.25 149 PRO B C 1
ATOM 3341 O O . PRO B 1 149 ? -19.703 -2.285 -10.367 1 95.25 149 PRO B O 1
ATOM 3344 N N . CYS B 1 150 ? -19.312 -2.662 -8.18 1 97.5 150 CYS B N 1
ATOM 3345 C CA . CYS B 1 150 ? -18.281 -3.666 -8.406 1 97.5 150 CYS B CA 1
ATOM 3346 C C . CYS B 1 150 ? -18.562 -4.926 -7.594 1 97.5 150 CYS B C 1
ATOM 3348 O O . CYS B 1 150 ? -19.359 -4.898 -6.645 1 97.5 150 CYS B O 1
ATOM 3350 N N . GLU B 1 151 ? -17.984 -5.977 -8.109 1 97.62 151 GLU B N 1
ATOM 3351 C CA . GLU B 1 151 ? -17.797 -7.191 -7.324 1 97.62 151 GLU B CA 1
ATOM 3352 C C . GLU B 1 151 ? -16.453 -7.184 -6.621 1 97.62 151 GLU B C 1
ATOM 3354 O O . GLU B 1 151 ? -15.469 -6.645 -7.145 1 97.62 151 GLU B O 1
ATOM 3359 N N . TRP B 1 152 ? -16.469 -7.781 -5.434 1 98.62 152 TRP B N 1
ATOM 3360 C CA . TRP B 1 152 ? -15.266 -7.684 -4.602 1 98.62 152 TRP B CA 1
ATOM 3361 C C . TRP B 1 152 ? -14.812 -9.07 -4.145 1 98.62 152 TRP B C 1
ATOM 3363 O O . TRP B 1 152 ? -15.633 -9.922 -3.807 1 98.62 152 TRP B O 1
ATOM 3373 N N . ILE B 1 153 ? -13.523 -9.273 -4.121 1 98.81 153 ILE B N 1
ATOM 3374 C CA . ILE B 1 153 ? -12.984 -10.477 -3.496 1 98.81 153 ILE B CA 1
ATOM 3375 C C . ILE B 1 153 ? -11.773 -10.117 -2.641 1 98.81 153 ILE B C 1
ATOM 3377 O O . ILE B 1 153 ? -11.133 -9.078 -2.859 1 98.81 153 ILE B O 1
ATOM 3381 N N . ASN B 1 154 ? -11.602 -10.938 -1.66 1 98.56 154 ASN B N 1
ATOM 3382 C CA . ASN B 1 154 ? -10.445 -10.844 -0.769 1 98.56 154 ASN B CA 1
ATOM 3383 C C . ASN B 1 154 ? -9.438 -11.953 -1.042 1 98.56 154 ASN B C 1
ATOM 3385 O O . ASN B 1 154 ? -9.812 -13.125 -1.148 1 98.56 154 ASN B O 1
ATOM 3389 N N . VAL B 1 155 ? -8.172 -11.594 -1.221 1 98.56 155 VAL B N 1
ATOM 3390 C CA . VAL B 1 155 ? -7.082 -12.547 -1.426 1 98.56 155 VAL B CA 1
ATOM 3391 C C . VAL B 1 155 ? -6.02 -12.359 -0.345 1 98.56 155 VAL B C 1
ATOM 3393 O O . VAL B 1 155 ? -5.512 -11.25 -0.151 1 98.56 155 VAL B O 1
ATOM 3396 N N . SER B 1 156 ? -5.688 -13.461 0.339 1 97.06 156 SER B N 1
ATOM 3397 C CA . SER B 1 156 ? -4.746 -13.328 1.445 1 97.06 156 SER B CA 1
ATOM 3398 C C . SER B 1 156 ? -3.846 -14.555 1.558 1 97.06 156 SER B C 1
ATOM 3400 O O . SER B 1 156 ? -4.16 -15.609 1.013 1 97.06 156 SER B O 1
ATOM 3402 N N . PHE B 1 157 ? -2.734 -14.383 2.23 1 95.31 157 PHE B N 1
ATOM 3403 C CA . PHE B 1 157 ? -1.671 -15.375 2.348 1 95.31 157 PHE B CA 1
ATOM 3404 C C . PHE B 1 157 ? -1.37 -15.672 3.812 1 95.31 157 PHE B C 1
ATOM 3406 O O . PHE B 1 157 ? -1.095 -14.758 4.594 1 95.31 157 PHE B O 1
ATOM 3413 N N . HIS B 1 158 ? -1.418 -16.953 4.184 1 91.94 158 HIS B N 1
ATOM 3414 C CA . HIS B 1 158 ? -1.319 -17.25 5.609 1 91.94 158 HIS B CA 1
ATOM 3415 C C . HIS B 1 158 ? -0.411 -18.453 5.859 1 91.94 158 HIS B C 1
ATOM 3417 O O . HIS B 1 158 ? -0.219 -19.281 4.973 1 91.94 158 HIS B O 1
ATOM 3423 N N . GLY B 1 159 ? 0.207 -18.5 7.043 1 88.06 159 GLY B N 1
ATOM 3424 C CA . GLY B 1 159 ? 0.913 -19.672 7.543 1 88.06 159 GLY B CA 1
ATOM 3425 C C . GLY B 1 159 ? 2.156 -20.016 6.738 1 88.06 159 GLY B C 1
ATOM 3426 O O . GLY B 1 159 ? 2.867 -20.969 7.055 1 88.06 159 GLY B O 1
ATOM 3427 N N . GLY B 1 160 ? 2.369 -19.375 5.738 1 90.25 160 GLY B N 1
ATOM 3428 C CA . GLY B 1 160 ? 3.514 -19.625 4.875 1 90.25 160 GLY B CA 1
ATOM 3429 C C . GLY B 1 160 ? 3.174 -20.453 3.65 1 90.25 160 GLY B C 1
ATOM 3430 O O . GLY B 1 160 ? 3.971 -20.531 2.713 1 90.25 160 GLY B O 1
ATOM 3431 N N . ASP B 1 161 ? 1.934 -21.016 3.65 1 94.38 161 ASP B N 1
ATOM 3432 C CA . ASP B 1 161 ? 1.652 -21.922 2.537 1 94.38 161 ASP B CA 1
ATOM 3433 C C . ASP B 1 161 ? 0.175 -21.875 2.152 1 94.38 161 ASP B C 1
ATOM 3435 O O . ASP B 1 161 ? -0.284 -22.672 1.335 1 94.38 161 ASP B O 1
ATOM 3439 N N . LYS B 1 162 ? -0.57 -20.969 2.705 1 96.19 162 LYS B N 1
ATOM 3440 C CA . LYS B 1 162 ? -2.008 -20.969 2.449 1 96.19 162 LYS B CA 1
ATOM 3441 C C . LYS B 1 162 ? -2.416 -19.719 1.664 1 96.19 162 LYS B C 1
ATOM 3443 O O . LYS B 1 162 ? -1.943 -18.625 1.946 1 96.19 162 LYS B O 1
ATOM 3448 N N . LEU B 1 163 ? -3.248 -19.953 0.72 1 97.69 163 LEU B N 1
ATOM 3449 C CA . LEU B 1 163 ? -3.916 -18.906 -0.048 1 97.69 163 LEU B CA 1
ATOM 3450 C C . LEU B 1 163 ? -5.426 -18.953 0.168 1 97.69 163 LEU B C 1
ATOM 3452 O O . LEU B 1 163 ? -6.039 -20.016 0.05 1 97.69 163 LEU B O 1
ATOM 3456 N N . LYS B 1 164 ? -5.977 -17.844 0.517 1 98.06 164 LYS B N 1
ATOM 3457 C CA . LYS B 1 164 ? -7.422 -17.766 0.693 1 98.06 164 LYS B CA 1
ATOM 3458 C C . LYS B 1 164 ? -8.039 -16.734 -0.243 1 98.06 164 LYS B C 1
ATOM 3460 O O . LYS B 1 164 ? -7.496 -15.633 -0.403 1 98.06 164 LYS B O 1
ATOM 3465 N N . ILE B 1 165 ? -9.07 -17.062 -0.864 1 98.75 165 ILE B N 1
ATOM 3466 C CA . ILE B 1 165 ? -9.914 -16.172 -1.652 1 98.75 165 ILE B CA 1
ATOM 3467 C C . ILE B 1 165 ? -11.336 -16.188 -1.103 1 98.75 165 ILE B C 1
ATOM 3469 O O . ILE B 1 165 ? -11.984 -17.234 -1.061 1 98.75 165 ILE B O 1
ATOM 3473 N N . LEU B 1 166 ? -11.789 -15.016 -0.697 1 98.69 166 LEU B N 1
ATOM 3474 C CA . LEU B 1 166 ? -13.07 -14.938 -0.007 1 98.69 166 LEU B CA 1
ATOM 3475 C C . LEU B 1 166 ? -14.062 -14.094 -0.802 1 98.69 166 LEU B C 1
ATOM 3477 O O . LEU B 1 166 ? -13.672 -13.359 -1.706 1 98.69 166 LEU B O 1
ATOM 3481 N N . ASN B 1 167 ? -15.375 -14.219 -0.425 1 98.56 167 ASN B N 1
ATOM 3482 C CA . ASN B 1 167 ? -16.5 -13.398 -0.885 1 98.56 167 ASN B CA 1
ATOM 3483 C C . ASN B 1 167 ? -17 -13.852 -2.252 1 98.56 167 ASN B C 1
ATOM 3485 O O . ASN B 1 167 ? -17.109 -13.039 -3.178 1 98.56 167 ASN B O 1
ATOM 3489 N N . PHE B 1 168 ? -17.281 -15.109 -2.381 1 98.25 168 PHE B N 1
ATOM 3490 C CA . PHE B 1 168 ? -17.938 -15.75 -3.514 1 98.25 168 PHE B CA 1
ATOM 3491 C C . PHE B 1 168 ? -17.141 -15.539 -4.793 1 98.25 168 PHE B C 1
ATOM 3493 O O . PHE B 1 168 ? -17.656 -15.016 -5.777 1 98.25 168 PHE B O 1
ATOM 3500 N N . PRO B 1 169 ? -15.844 -15.969 -4.773 1 98.5 169 PRO B N 1
ATOM 3501 C CA . PRO B 1 169 ? -15.086 -15.867 -6.023 1 98.5 169 PRO B CA 1
ATOM 3502 C C . PRO B 1 169 ? -15.711 -16.672 -7.16 1 98.5 169 PRO B C 1
ATOM 3504 O O . PRO B 1 169 ? -16.203 -17.781 -6.941 1 98.5 169 PRO B O 1
ATOM 3507 N N . PRO B 1 170 ? -15.664 -16.109 -8.352 1 97.5 170 PRO B N 1
ATOM 3508 C CA . PRO B 1 170 ? -16.188 -16.875 -9.484 1 97.5 170 PRO B CA 1
ATOM 3509 C C . PRO B 1 170 ? -15.516 -18.234 -9.648 1 97.5 170 PRO B C 1
ATOM 3511 O O . PRO B 1 170 ? -14.297 -18.344 -9.492 1 97.5 170 PRO B O 1
ATOM 3514 N N . SER B 1 171 ? -16.312 -19.188 -10.047 1 97.56 171 SER B N 1
ATOM 3515 C CA . SER B 1 171 ? -15.789 -20.547 -10.148 1 97.56 171 SER B CA 1
ATOM 3516 C C . SER B 1 171 ? -14.727 -20.641 -11.242 1 97.56 171 SER B C 1
ATOM 3518 O O . SER B 1 171 ? -13.766 -21.406 -11.109 1 97.56 171 SER B O 1
ATOM 3520 N N . ASP B 1 172 ? -14.914 -19.938 -12.305 1 96.5 172 ASP B N 1
ATOM 3521 C CA . ASP B 1 172 ? -13.945 -19.984 -13.391 1 96.5 172 ASP B CA 1
ATOM 3522 C C . ASP B 1 172 ? -12.602 -19.422 -12.953 1 96.5 172 ASP B C 1
ATOM 3524 O O . ASP B 1 172 ? -11.547 -19.922 -13.359 1 96.5 172 ASP B O 1
ATOM 3528 N N . LEU B 1 173 ? -12.625 -18.422 -12.141 1 97.5 173 LEU B N 1
ATOM 3529 C CA . LEU B 1 173 ? -11.398 -17.875 -11.578 1 97.5 173 LEU B CA 1
ATOM 3530 C C . LEU B 1 173 ? -10.688 -18.906 -10.711 1 97.5 173 LEU B C 1
ATOM 3532 O O . LEU B 1 173 ? -9.492 -19.156 -10.883 1 97.5 173 LEU B O 1
ATOM 3536 N N . VAL B 1 174 ? -11.422 -19.5 -9.828 1 98.5 174 VAL B N 1
ATOM 3537 C CA . VAL B 1 174 ? -10.859 -20.5 -8.906 1 98.5 174 VAL B CA 1
ATOM 3538 C C . VAL B 1 174 ? -10.297 -21.672 -9.695 1 98.5 174 VAL B C 1
ATOM 3540 O O . VAL B 1 174 ? -9.203 -22.156 -9.406 1 98.5 174 VAL B O 1
ATOM 3543 N N . ASN B 1 175 ? -11.008 -22.078 -10.695 1 98.06 175 ASN B N 1
ATOM 3544 C CA . ASN B 1 175 ? -10.555 -23.172 -11.531 1 98.06 175 ASN B CA 1
ATOM 3545 C C . ASN B 1 175 ? -9.242 -22.859 -12.234 1 98.06 175 ASN B C 1
ATOM 3547 O O . ASN B 1 175 ? -8.352 -23.703 -12.312 1 98.06 175 ASN B O 1
ATOM 3551 N N . ASP B 1 176 ? -9.164 -21.672 -12.758 1 97.75 176 ASP B N 1
ATOM 3552 C CA . ASP B 1 176 ? -7.938 -21.266 -13.445 1 97.75 176 ASP B CA 1
ATOM 3553 C C . ASP B 1 176 ? -6.758 -21.203 -12.484 1 97.75 176 ASP B C 1
ATOM 3555 O O . ASP B 1 176 ? -5.633 -21.562 -12.852 1 97.75 176 ASP B O 1
ATOM 3559 N N . ILE B 1 177 ? -7.012 -20.75 -11.297 1 98.38 177 ILE B N 1
ATOM 3560 C CA . ILE B 1 177 ? -5.961 -20.719 -10.281 1 98.38 177 ILE B CA 1
ATOM 3561 C C . ILE B 1 177 ? -5.512 -22.141 -9.953 1 98.38 177 ILE B C 1
ATOM 3563 O O . ILE B 1 177 ? -4.316 -22.422 -9.906 1 98.38 177 ILE B O 1
ATOM 3567 N N . MET B 1 178 ? -6.449 -23.016 -9.797 1 97.81 178 MET B N 1
ATOM 3568 C CA . MET B 1 178 ? -6.148 -24.422 -9.5 1 97.81 178 MET B CA 1
ATOM 3569 C C . MET B 1 178 ? -5.34 -25.047 -10.633 1 97.81 178 MET B C 1
ATOM 3571 O O . MET B 1 178 ? -4.375 -25.766 -10.375 1 97.81 178 MET B O 1
ATOM 3575 N N . ALA B 1 179 ? -5.715 -24.75 -11.797 1 97.88 179 ALA B N 1
ATOM 3576 C CA . ALA B 1 179 ? -5.031 -25.297 -12.961 1 97.88 179 ALA B CA 1
ATOM 3577 C C . ALA B 1 179 ? -3.602 -24.781 -13.062 1 97.88 179 ALA B C 1
ATOM 3579 O O . ALA B 1 179 ? -2.676 -25.547 -13.352 1 97.88 179 ALA B O 1
ATOM 3580 N N . THR B 1 180 ? -3.467 -23.547 -12.836 1 97.12 180 THR B N 1
ATOM 3581 C CA . THR B 1 180 ? -2.162 -22.891 -12.953 1 97.12 180 THR B CA 1
ATOM 3582 C C . THR B 1 180 ? -1.189 -23.453 -11.922 1 97.12 180 THR B C 1
ATOM 3584 O O . THR B 1 180 ? -0.01 -23.656 -12.219 1 97.12 180 THR B O 1
ATOM 3587 N N . PHE B 1 181 ? -1.717 -23.719 -10.727 1 97.88 181 PHE B N 1
ATOM 3588 C CA . PHE B 1 181 ? -0.828 -24.125 -9.641 1 97.88 181 PHE B CA 1
ATOM 3589 C C . PHE B 1 181 ? -0.983 -25.594 -9.32 1 97.88 181 PHE B C 1
ATOM 3591 O O . PHE B 1 181 ? -0.646 -26.047 -8.227 1 97.88 181 PHE B O 1
ATOM 3598 N N . MET B 1 182 ? -1.463 -26.359 -10.18 1 96.06 182 MET B N 1
ATOM 3599 C CA . MET B 1 182 ? -1.844 -27.75 -9.969 1 96.06 182 MET B CA 1
ATOM 3600 C C . MET B 1 182 ? -0.685 -28.547 -9.383 1 96.06 182 MET B C 1
ATOM 3602 O O . MET B 1 182 ? -0.871 -29.312 -8.43 1 96.06 182 MET B O 1
ATOM 3606 N N . ILE B 1 183 ? 0.497 -28.344 -9.867 1 96.5 183 ILE B N 1
ATOM 3607 C CA . ILE B 1 183 ? 1.651 -29.141 -9.445 1 96.5 183 ILE B CA 1
ATOM 3608 C C . ILE B 1 183 ? 2.121 -28.672 -8.07 1 96.5 183 ILE B C 1
ATOM 3610 O O . ILE B 1 183 ? 2.73 -29.438 -7.32 1 96.5 183 ILE B O 1
ATOM 3614 N N . ASP B 1 184 ? 1.789 -27.469 -7.719 1 97.12 184 ASP B N 1
ATOM 3615 C CA . ASP B 1 184 ? 2.283 -26.859 -6.484 1 97.12 184 ASP B CA 1
ATOM 3616 C C . ASP B 1 184 ? 1.301 -27.062 -5.336 1 97.12 184 ASP B C 1
ATOM 3618 O O . ASP B 1 184 ? 1.644 -26.844 -4.172 1 97.12 184 ASP B O 1
ATOM 3622 N N . ILE B 1 185 ? 0.101 -27.469 -5.621 1 97.94 185 ILE B N 1
ATOM 3623 C CA . ILE B 1 185 ? -0.958 -27.531 -4.621 1 97.94 185 ILE B CA 1
ATOM 3624 C C . ILE B 1 185 ? -0.88 -28.875 -3.873 1 97.94 185 ILE B C 1
ATOM 3626 O O . ILE B 1 185 ? -0.744 -29.922 -4.488 1 97.94 185 ILE B O 1
ATOM 3630 N N . GLN B 1 186 ? -0.908 -28.844 -2.578 1 98.06 186 GLN B N 1
ATOM 3631 C CA . GLN B 1 186 ? -0.964 -30.016 -1.713 1 98.06 186 GLN B CA 1
ATOM 3632 C C . GLN B 1 186 ? -2.406 -30.438 -1.454 1 98.06 186 GLN B C 1
ATOM 3634 O O . GLN B 1 186 ? -2.748 -31.609 -1.597 1 98.06 186 GLN B O 1
ATOM 3639 N N . ARG B 1 187 ? -3.26 -29.5 -1.083 1 97.56 187 ARG B N 1
ATOM 3640 C CA . ARG B 1 187 ? -4.684 -29.719 -0.851 1 97.56 187 ARG B CA 1
ATOM 3641 C C . ARG B 1 187 ? -5.469 -28.422 -1.004 1 97.56 187 ARG B C 1
ATOM 3643 O O . ARG B 1 187 ? -4.887 -27.328 -1.023 1 97.56 187 ARG B O 1
ATOM 3650 N N . HIS B 1 188 ? -6.777 -28.547 -1.168 1 97.62 188 HIS B N 1
ATOM 3651 C CA . HIS B 1 188 ? -7.613 -27.359 -1.312 1 97.62 188 HIS B CA 1
ATOM 3652 C C . HIS B 1 188 ? -9.031 -27.625 -0.819 1 97.62 188 HIS B C 1
ATOM 3654 O O . HIS B 1 188 ? -9.461 -28.781 -0.722 1 97.62 188 HIS B O 1
ATOM 3660 N N . GLU B 1 189 ? -9.672 -26.609 -0.383 1 97.69 189 GLU B N 1
ATOM 3661 C CA . GLU B 1 189 ? -11.086 -26.562 -0.035 1 97.69 189 GLU B CA 1
ATOM 3662 C C . GLU B 1 189 ? -11.797 -25.438 -0.782 1 97.69 189 GLU B C 1
ATOM 3664 O O . GLU B 1 189 ? -11.438 -24.266 -0.635 1 97.69 189 GLU B O 1
ATOM 3669 N N . VAL B 1 190 ? -12.797 -25.859 -1.562 1 97.38 190 VAL B N 1
ATOM 3670 C CA . VAL B 1 190 ? -13.523 -24.875 -2.352 1 97.38 190 VAL B CA 1
ATOM 3671 C C . VAL B 1 190 ? -15.023 -24.969 -2.053 1 97.38 190 VAL B C 1
ATOM 3673 O O . VAL B 1 190 ? -15.617 -26.047 -2.188 1 97.38 190 VAL B O 1
ATOM 3676 N N . THR B 1 191 ? -15.562 -23.906 -1.593 1 97.31 191 THR B N 1
ATOM 3677 C CA . THR B 1 191 ? -17 -23.688 -1.441 1 97.31 191 THR B CA 1
ATOM 3678 C C . THR B 1 191 ? -17.438 -22.469 -2.236 1 97.31 191 THR B C 1
ATOM 3680 O O . THR B 1 191 ? -16.609 -21.719 -2.76 1 97.31 191 THR B O 1
ATOM 3683 N N . PRO B 1 192 ? -18.703 -22.281 -2.436 1 96.25 192 PRO B N 1
ATOM 3684 C CA . PRO B 1 192 ? -19.156 -21.125 -3.217 1 96.25 192 PRO B CA 1
ATOM 3685 C C . PRO B 1 192 ? -18.625 -19.797 -2.67 1 96.25 192 PRO B C 1
ATOM 3687 O O . PRO B 1 192 ? -18.297 -18.891 -3.443 1 96.25 192 PRO B O 1
ATOM 3690 N N . ASP B 1 193 ? -18.5 -19.719 -1.409 1 96.5 193 ASP B N 1
ATOM 3691 C CA . ASP B 1 193 ? -18.219 -18.422 -0.823 1 96.5 193 ASP B 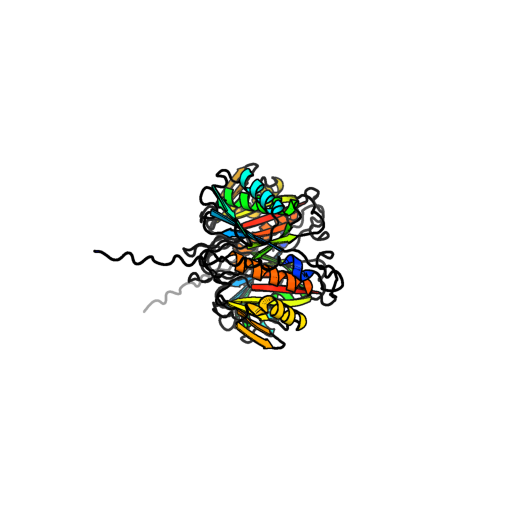CA 1
ATOM 3692 C C . ASP B 1 193 ? -16.703 -18.234 -0.618 1 96.5 193 ASP B C 1
ATOM 3694 O O . ASP B 1 193 ? -16.25 -17.125 -0.334 1 96.5 193 ASP B O 1
ATOM 3698 N N . ARG B 1 194 ? -15.898 -19.438 -0.751 1 97.69 194 ARG B N 1
ATOM 3699 C CA . ARG B 1 194 ? -14.469 -19.266 -0.495 1 97.69 194 ARG B CA 1
ATOM 3700 C C . ARG B 1 194 ? -13.656 -20.391 -1.135 1 97.69 194 ARG B C 1
ATOM 3702 O O . ARG B 1 194 ? -14.18 -21.469 -1.396 1 97.69 194 ARG B O 1
ATOM 3709 N N . ALA B 1 195 ? -12.406 -20.094 -1.429 1 98.56 195 ALA B N 1
ATOM 3710 C CA . ALA B 1 195 ? -11.383 -21.062 -1.821 1 98.56 195 ALA B CA 1
ATOM 3711 C C . ALA B 1 195 ? -10.18 -20.984 -0.889 1 98.56 195 ALA B C 1
ATOM 3713 O O . ALA B 1 195 ? -9.625 -19.906 -0.663 1 98.56 195 ALA B O 1
ATOM 3714 N N . LYS B 1 196 ? -9.844 -22.094 -0.337 1 98.06 196 LYS B N 1
ATOM 3715 C CA . LYS B 1 196 ? -8.648 -22.266 0.475 1 98.06 196 LYS B CA 1
ATOM 3716 C C . LYS B 1 196 ? -7.676 -23.25 -0.17 1 98.06 196 LYS B C 1
ATOM 3718 O O . LYS B 1 196 ? -8.016 -24.406 -0.385 1 98.06 196 LYS B O 1
ATOM 3723 N N . ILE B 1 197 ? -6.5 -22.766 -0.419 1 98.31 197 ILE B N 1
ATOM 3724 C CA . ILE B 1 197 ? -5.512 -23.562 -1.135 1 98.31 197 ILE B CA 1
ATOM 3725 C C . ILE B 1 197 ? -4.238 -23.672 -0.301 1 98.31 197 ILE B C 1
ATOM 3727 O O . ILE B 1 197 ? -3.688 -22.672 0.146 1 98.31 197 ILE B O 1
ATOM 3731 N N . LYS B 1 198 ? -3.812 -24.875 -0.077 1 98 198 LYS B N 1
ATOM 3732 C CA . LYS B 1 198 ? -2.553 -25.141 0.609 1 98 198 LYS B CA 1
ATOM 3733 C C . LYS B 1 198 ? -1.479 -25.609 -0.374 1 98 198 LYS B C 1
ATOM 3735 O O . LYS B 1 198 ? -1.665 -26.594 -1.084 1 98 198 LYS B O 1
ATOM 3740 N N . PHE B 1 199 ? -0.395 -24.938 -0.398 1 97.56 199 PHE B N 1
ATOM 3741 C CA . PHE B 1 199 ? 0.699 -25.219 -1.316 1 97.56 199 PHE B CA 1
ATOM 3742 C C . PHE B 1 199 ? 1.683 -26.203 -0.69 1 97.56 199 PHE B C 1
ATOM 3744 O O . PHE B 1 199 ? 1.795 -26.281 0.535 1 97.56 199 PHE B O 1
ATOM 3751 N N . LYS B 1 200 ? 2.316 -26.922 -1.646 1 96.81 200 LYS B N 1
ATOM 3752 C CA . LYS B 1 200 ? 3.492 -27.672 -1.225 1 96.81 200 LYS B CA 1
ATOM 3753 C C . LYS B 1 200 ? 4.633 -26.75 -0.831 1 96.81 200 LYS B C 1
ATOM 3755 O O . LYS B 1 200 ? 4.863 -25.734 -1.485 1 96.81 200 LYS B O 1
ATOM 3760 N N . GLY B 1 201 ? 5.285 -27.203 0.252 1 94.25 201 GLY B N 1
ATOM 3761 C CA . GLY B 1 201 ? 6.336 -26.328 0.747 1 94.25 201 GLY B CA 1
ATOM 3762 C C . GLY B 1 201 ? 5.805 -25.094 1.444 1 94.25 201 GLY B C 1
ATOM 3763 O O . GLY B 1 201 ? 4.773 -25.141 2.117 1 94.25 201 GLY B O 1
ATOM 3764 N N . TYR B 1 202 ? 6.691 -23.953 1.39 1 92.88 202 TYR B N 1
ATOM 3765 C CA . TYR B 1 202 ? 6.34 -22.703 2.064 1 92.88 202 TYR B CA 1
ATOM 3766 C C . TYR B 1 202 ? 6.637 -21.5 1.178 1 92.88 202 TYR B C 1
ATOM 3768 O O . TYR B 1 202 ? 7.5 -20.688 1.498 1 92.88 202 TYR B O 1
ATOM 3776 N N . PRO B 1 203 ? 5.77 -21.406 0.176 1 93.12 203 PRO B N 1
ATOM 3777 C CA . PRO B 1 203 ? 6.078 -20.344 -0.785 1 93.12 203 PRO B CA 1
ATOM 3778 C C . PRO B 1 203 ? 6.016 -18.953 -0.163 1 93.12 203 PRO B C 1
ATOM 3780 O O . PRO B 1 203 ? 6.664 -18.031 -0.654 1 93.12 203 PRO B O 1
ATOM 3783 N N . TRP B 1 204 ? 5.227 -18.812 0.941 1 92.56 204 TRP B N 1
ATOM 3784 C CA . TRP B 1 204 ? 5.098 -17.484 1.553 1 92.56 204 TRP B CA 1
ATOM 3785 C C . TRP B 1 204 ? 6.133 -17.297 2.658 1 92.56 204 TRP B C 1
ATOM 3787 O O . TRP B 1 204 ? 6.148 -16.266 3.328 1 92.56 204 TRP B O 1
ATOM 3797 N N . ARG B 1 205 ? 6.891 -18.281 2.9 1 88.19 205 ARG B N 1
ATOM 3798 C CA . ARG B 1 205 ? 8.039 -18.234 3.799 1 88.19 205 ARG B CA 1
ATOM 3799 C C . ARG B 1 205 ? 9.273 -18.844 3.145 1 88.19 205 ARG B C 1
ATOM 3801 O O . ARG B 1 205 ? 9.805 -19.844 3.623 1 88.19 205 ARG B O 1
ATOM 3808 N N . PRO B 1 206 ? 9.648 -18.141 2.139 1 81.81 206 PRO B N 1
ATOM 3809 C CA . PRO B 1 206 ? 10.742 -18.75 1.375 1 81.81 206 PRO B CA 1
ATOM 3810 C C . PRO B 1 206 ? 12.086 -18.656 2.1 1 81.81 206 PRO B C 1
ATOM 3812 O O . PRO B 1 206 ? 12.297 -17.75 2.908 1 81.81 206 PRO B O 1
ATOM 3815 N N . LEU B 1 207 ? 12.812 -19.688 1.745 1 77.19 207 LEU B N 1
ATOM 3816 C CA . LEU B 1 207 ? 14.227 -19.531 2.09 1 77.19 207 LEU B CA 1
ATOM 3817 C C . LEU B 1 207 ? 14.859 -18.406 1.284 1 77.19 207 LEU B C 1
ATOM 3819 O O . LEU B 1 207 ? 14.297 -17.953 0.285 1 77.19 207 LEU B O 1
ATOM 3823 N N . GLU B 1 208 ? 15.875 -17.859 1.787 1 66.94 208 GLU B N 1
ATOM 3824 C CA . GLU B 1 208 ? 16.531 -16.719 1.172 1 66.94 208 GLU B CA 1
ATOM 3825 C C . GLU B 1 208 ? 16.719 -16.922 -0.328 1 66.94 208 GLU B C 1
ATOM 3827 O O . GLU B 1 208 ? 16.516 -16 -1.12 1 66.94 208 GLU B O 1
ATOM 3832 N N . SER B 1 209 ? 16.969 -18.109 -0.684 1 64.56 209 SER B N 1
ATOM 3833 C CA . SER B 1 209 ? 17.266 -18.438 -2.076 1 64.56 209 SER B CA 1
ATOM 3834 C C . SER B 1 209 ? 15.992 -18.594 -2.895 1 64.56 209 SER B C 1
ATOM 3836 O O . SER B 1 209 ? 16.016 -18.5 -4.125 1 64.56 209 SER B O 1
ATOM 3838 N N . ASP B 1 210 ? 14.953 -18.641 -2.23 1 65.88 210 ASP B N 1
ATOM 3839 C CA . ASP B 1 210 ? 13.734 -19.047 -2.916 1 65.88 210 ASP B CA 1
ATOM 3840 C C . ASP B 1 210 ? 12.789 -17.875 -3.125 1 65.88 210 ASP B C 1
ATOM 3842 O O . ASP B 1 210 ? 11.625 -18.047 -3.496 1 65.88 210 ASP B O 1
ATOM 3846 N N . GLY B 1 211 ? 13.305 -16.719 -3.035 1 82.25 211 GLY B N 1
ATOM 3847 C CA . GLY B 1 211 ? 12.445 -15.547 -3.121 1 82.25 211 GLY B CA 1
ATOM 3848 C C . GLY B 1 211 ? 11.875 -15.328 -4.508 1 82.25 211 GLY B C 1
ATOM 3849 O O . GLY B 1 211 ? 10.758 -14.82 -4.656 1 82.25 211 GLY B O 1
ATOM 3850 N N . ALA B 1 212 ? 12.516 -15.844 -5.473 1 87.56 212 ALA B N 1
ATOM 3851 C CA . ALA B 1 212 ? 12.07 -15.672 -6.852 1 87.56 212 ALA B CA 1
ATOM 3852 C C . ALA B 1 212 ? 10.828 -16.5 -7.137 1 87.56 212 ALA B C 1
ATOM 3854 O O . ALA B 1 212 ? 9.914 -16.047 -7.832 1 87.56 212 ALA B O 1
ATOM 3855 N N . GLU B 1 213 ? 10.805 -17.656 -6.578 1 90.38 213 GLU B N 1
ATOM 3856 C CA . GLU B 1 213 ? 9.656 -18.531 -6.797 1 90.38 213 GLU B CA 1
ATOM 3857 C C . GLU B 1 213 ? 8.391 -17.938 -6.188 1 90.38 213 GLU B C 1
ATOM 3859 O O . GLU B 1 213 ? 7.309 -18.047 -6.773 1 90.38 213 GLU B O 1
ATOM 3864 N N . THR B 1 214 ? 8.492 -17.391 -5.062 1 92.38 214 THR B N 1
ATOM 3865 C CA . THR B 1 214 ? 7.371 -16.719 -4.418 1 92.38 214 THR B CA 1
ATOM 3866 C C . THR B 1 214 ? 6.82 -15.609 -5.309 1 92.38 214 THR B C 1
ATOM 3868 O O . THR B 1 214 ? 5.609 -15.516 -5.516 1 92.38 214 THR B O 1
ATOM 3871 N N . GLN B 1 215 ? 7.75 -14.891 -5.859 1 93.62 215 GLN B N 1
ATOM 3872 C CA . GLN B 1 215 ? 7.344 -13.781 -6.719 1 93.62 215 GLN B CA 1
ATOM 3873 C C . GLN B 1 215 ? 6.668 -14.289 -7.992 1 93.62 215 GLN B C 1
ATOM 3875 O O . GLN B 1 215 ? 5.676 -13.719 -8.445 1 93.62 215 GLN B O 1
ATOM 3880 N N . LEU B 1 216 ? 7.203 -15.328 -8.508 1 94.88 216 LEU B N 1
ATOM 3881 C CA . LEU B 1 216 ? 6.617 -15.898 -9.711 1 94.88 216 LEU B CA 1
ATOM 3882 C C . LEU B 1 216 ? 5.188 -16.375 -9.453 1 94.88 216 LEU B C 1
ATOM 3884 O O . LEU B 1 216 ? 4.301 -16.172 -10.289 1 94.88 216 LEU B O 1
ATOM 3888 N N . LYS B 1 217 ? 4.973 -16.969 -8.367 1 96.12 217 LYS B N 1
ATOM 3889 C CA . LYS B 1 217 ? 3.627 -17.406 -8.016 1 96.12 217 LYS B CA 1
ATOM 3890 C C . LYS B 1 217 ? 2.682 -16.219 -7.855 1 96.12 217 LYS B C 1
ATOM 3892 O O . LYS B 1 217 ? 1.538 -16.266 -8.312 1 96.12 217 LYS B O 1
ATOM 3897 N N . LEU B 1 218 ? 3.162 -15.195 -7.223 1 96.5 218 LEU B N 1
ATOM 3898 C CA . LEU B 1 218 ? 2.355 -13.992 -7.055 1 96.5 218 LEU B CA 1
ATOM 3899 C C . LEU B 1 218 ? 2.02 -13.367 -8.406 1 96.5 218 LEU B C 1
ATOM 3901 O O . LEU B 1 218 ? 0.868 -13.008 -8.656 1 96.5 218 LEU B O 1
ATOM 3905 N N . LEU B 1 219 ? 2.996 -13.258 -9.242 1 97.06 219 LEU B N 1
ATOM 3906 C CA . LEU B 1 219 ? 2.781 -12.672 -10.562 1 97.06 219 LEU B CA 1
ATOM 3907 C C . LEU B 1 219 ? 1.772 -13.484 -11.359 1 97.06 219 LEU B C 1
ATOM 3909 O O . LEU B 1 219 ? 0.896 -12.922 -12.023 1 97.06 219 LEU B O 1
ATOM 3913 N N . ALA B 1 220 ? 1.9 -14.773 -11.289 1 97.06 220 ALA B N 1
ATOM 3914 C CA . ALA B 1 220 ? 0.952 -15.648 -11.969 1 97.06 220 ALA B CA 1
ATOM 3915 C C . ALA B 1 220 ? -0.465 -15.445 -11.438 1 97.06 220 ALA B C 1
ATOM 3917 O O . ALA B 1 220 ? -1.42 -15.375 -12.219 1 97.06 220 ALA B O 1
ATOM 3918 N N . LEU B 1 221 ? -0.57 -15.359 -10.188 1 97.94 221 LEU B N 1
ATOM 3919 C CA . LEU B 1 221 ? -1.867 -15.133 -9.562 1 97.94 221 LEU B CA 1
ATOM 3920 C C . LEU B 1 221 ? -2.48 -13.82 -10.039 1 97.94 221 LEU B C 1
ATOM 3922 O O . LEU B 1 221 ? -3.664 -13.773 -10.383 1 97.94 221 LEU B O 1
ATOM 3926 N N . LEU B 1 222 ? -1.707 -12.781 -10.086 1 97.69 222 LEU B N 1
ATOM 3927 C CA . LEU B 1 222 ? -2.178 -11.469 -10.516 1 97.69 222 LEU B CA 1
ATOM 3928 C C . LEU B 1 222 ? -2.633 -11.508 -11.977 1 97.69 222 LEU B C 1
ATOM 3930 O O . LEU B 1 222 ? -3.635 -10.883 -12.328 1 97.69 222 LEU B O 1
ATOM 3934 N N . GLU B 1 223 ? -1.932 -12.211 -12.734 1 96.12 223 GLU B N 1
ATOM 3935 C CA . GLU B 1 223 ? -2.309 -12.344 -14.141 1 96.12 223 GLU B CA 1
ATOM 3936 C C . GLU B 1 223 ? -3.658 -13.039 -14.289 1 96.12 223 GLU B C 1
ATOM 3938 O O . GLU B 1 223 ? -4.488 -12.641 -15.109 1 96.12 223 GLU B O 1
ATOM 3943 N N . ILE B 1 224 ? -3.865 -14.07 -13.531 1 96.75 224 ILE B N 1
ATOM 3944 C CA . ILE B 1 224 ? -5.129 -14.797 -13.586 1 96.75 224 ILE B CA 1
ATOM 3945 C C . ILE B 1 224 ? -6.273 -13.891 -13.148 1 96.75 224 ILE B C 1
ATOM 3947 O O . ILE B 1 224 ? -7.32 -13.844 -13.797 1 96.75 224 ILE B O 1
ATOM 3951 N N . LEU B 1 225 ? -6.059 -13.156 -12.07 1 97.56 225 LEU B N 1
ATOM 3952 C CA . LEU B 1 225 ? -7.078 -12.234 -11.578 1 97.56 225 LEU B CA 1
ATOM 3953 C C . LEU B 1 225 ? -7.43 -11.195 -12.641 1 97.56 225 LEU B C 1
ATOM 3955 O O . LEU B 1 225 ? -8.609 -10.914 -12.875 1 97.56 225 LEU B O 1
ATOM 3959 N N . GLU B 1 226 ? -6.434 -10.719 -13.266 1 95.81 226 GLU B N 1
ATOM 3960 C CA . GLU B 1 226 ? -6.656 -9.719 -14.305 1 95.81 226 GLU B CA 1
ATOM 3961 C C . GLU B 1 226 ? -7.441 -10.305 -15.477 1 95.81 226 GLU B C 1
ATOM 3963 O O . GLU B 1 226 ? -8.352 -9.664 -16 1 95.81 226 GLU B O 1
ATOM 3968 N N . ARG B 1 227 ? -7.117 -11.484 -15.836 1 93.75 227 ARG B N 1
ATOM 3969 C CA . ARG B 1 227 ? -7.805 -12.141 -16.938 1 93.75 227 ARG B CA 1
ATOM 3970 C C . ARG B 1 227 ? -9.289 -12.312 -16.641 1 93.75 227 ARG B C 1
ATOM 3972 O O . ARG B 1 227 ? -10.117 -12.359 -17.562 1 93.75 227 ARG B O 1
ATOM 3979 N N . HIS B 1 228 ? -9.555 -12.367 -15.422 1 95.81 228 HIS B N 1
ATOM 3980 C CA . HIS B 1 228 ? -10.945 -12.539 -15.016 1 95.81 228 HIS B CA 1
ATOM 3981 C C . HIS B 1 228 ? -11.578 -11.203 -14.641 1 95.81 228 HIS B C 1
ATOM 3983 O O . HIS B 1 228 ? -12.633 -11.172 -13.992 1 95.81 228 HIS B O 1
ATOM 3989 N N . GLY B 1 229 ? -10.898 -10.109 -14.922 1 95.31 229 GLY B N 1
ATOM 3990 C CA . GLY B 1 229 ? -11.492 -8.789 -14.812 1 95.31 229 GLY B CA 1
ATOM 3991 C C . GLY B 1 229 ? -11.219 -8.117 -13.484 1 95.31 229 GLY B C 1
ATOM 3992 O O . GLY B 1 229 ? -11.703 -7.004 -13.234 1 95.31 229 GLY B O 1
ATOM 3993 N N . PHE B 1 230 ? -10.477 -8.75 -12.648 1 97.06 230 PHE B N 1
ATOM 3994 C CA . PHE B 1 230 ? -10.234 -8.18 -11.328 1 97.06 230 PHE B CA 1
ATOM 3995 C C . PHE B 1 230 ? -8.984 -7.309 -11.336 1 97.06 230 PHE B C 1
ATOM 3997 O O . PHE B 1 230 ? -7.98 -7.656 -11.969 1 97.06 230 PHE B O 1
ATOM 4004 N N . THR B 1 231 ? -9.07 -6.184 -10.664 1 96.25 231 THR B N 1
ATOM 4005 C CA . THR B 1 231 ? -7.926 -5.316 -10.422 1 96.25 231 THR B CA 1
ATOM 4006 C C . THR B 1 231 ? -7.758 -5.047 -8.93 1 96.25 231 THR B C 1
ATOM 4008 O O . THR B 1 231 ? -8.734 -5.074 -8.18 1 96.25 231 THR B O 1
ATOM 4011 N N . LEU B 1 232 ? -6.594 -4.824 -8.547 1 97.81 232 LEU B N 1
ATOM 4012 C CA . LEU B 1 232 ? -6.324 -4.523 -7.145 1 97.81 232 LEU B CA 1
ATOM 4013 C C . LEU B 1 232 ? -6.934 -3.184 -6.746 1 97.81 232 LEU B C 1
ATOM 4015 O O . LEU B 1 232 ? -6.688 -2.168 -7.402 1 97.81 232 LEU B O 1
ATOM 4019 N N . TYR B 1 233 ? -7.754 -3.217 -5.766 1 98.06 233 TYR B N 1
ATOM 4020 C CA . TYR B 1 233 ? -8.383 -2.004 -5.254 1 98.06 233 TYR B CA 1
ATOM 4021 C C . TYR B 1 233 ? -7.633 -1.464 -4.047 1 98.06 233 TYR B C 1
ATOM 4023 O O . TYR B 1 233 ? -7.43 -0.253 -3.922 1 98.06 233 TYR B O 1
ATOM 4031 N N . ALA B 1 234 ? -7.199 -2.41 -3.164 1 97.75 234 ALA B N 1
ATOM 4032 C CA . ALA B 1 234 ? -6.465 -2.016 -1.966 1 97.75 234 ALA B CA 1
ATOM 4033 C C . ALA B 1 234 ? -5.605 -3.166 -1.446 1 97.75 234 ALA B C 1
ATOM 4035 O O . ALA B 1 234 ? -5.945 -4.336 -1.631 1 97.75 234 ALA B O 1
ATOM 4036 N N . ARG B 1 235 ? -4.566 -2.805 -0.847 1 96.31 235 ARG B N 1
ATOM 4037 C CA . ARG B 1 235 ? -3.748 -3.729 -0.068 1 96.31 235 ARG B CA 1
ATOM 4038 C C . ARG B 1 235 ? -3.584 -3.238 1.367 1 96.31 235 ARG B C 1
ATOM 4040 O O . ARG B 1 235 ? -3.107 -2.125 1.599 1 96.31 235 ARG B O 1
ATOM 4047 N N . THR B 1 236 ? -3.932 -4.023 2.273 1 93.88 236 THR B N 1
ATOM 4048 C CA . THR B 1 236 ? -3.859 -3.605 3.668 1 93.88 236 THR B CA 1
ATOM 4049 C C . THR B 1 236 ? -2.744 -4.352 4.398 1 93.88 236 THR B C 1
ATOM 4051 O O . THR B 1 236 ? -2.352 -5.445 3.988 1 93.88 236 THR B O 1
ATOM 4054 N N . SER B 1 237 ? -2.264 -3.738 5.375 1 88.44 237 SER B N 1
ATOM 4055 C CA . SER B 1 237 ? -1.196 -4.324 6.18 1 88.44 237 SER B CA 1
ATOM 4056 C C . SER B 1 237 ? -1.471 -4.152 7.668 1 88.44 237 SER B C 1
ATOM 4058 O O . SER B 1 237 ? -2.199 -3.244 8.07 1 88.44 237 SER B O 1
ATOM 4060 N N . ALA B 1 238 ? -0.95 -5.078 8.422 1 85.06 238 ALA B N 1
ATOM 4061 C CA . ALA B 1 238 ? -0.992 -5.027 9.883 1 85.06 238 ALA B CA 1
ATOM 4062 C C . ALA B 1 238 ? 0.289 -5.59 10.484 1 85.06 238 ALA B C 1
ATOM 4064 O O . ALA B 1 238 ? 0.822 -6.594 10.008 1 85.06 238 ALA B O 1
ATOM 4065 N N . ARG B 1 239 ? 0.712 -4.887 11.445 1 80.75 239 ARG B N 1
ATOM 4066 C CA . ARG B 1 239 ? 1.862 -5.34 12.219 1 80.75 239 ARG B CA 1
ATOM 4067 C C . ARG B 1 239 ? 1.468 -5.641 13.664 1 80.75 239 ARG B C 1
ATOM 4069 O O . ARG B 1 239 ? 0.688 -4.898 14.266 1 80.75 239 ARG B O 1
ATOM 4076 N N . PHE B 1 240 ? 2.174 -6.711 14.117 1 78.25 240 PHE B N 1
ATOM 4077 C CA . PHE B 1 240 ? 1.863 -7.137 15.477 1 78.25 240 PHE B CA 1
ATOM 4078 C C . PHE B 1 240 ? 3.129 -7.211 16.312 1 78.25 240 PHE B C 1
ATOM 4080 O O . PHE B 1 240 ? 4.234 -7.016 15.812 1 78.25 240 PHE B O 1
ATOM 4087 N N . SER B 1 241 ? 3.121 -7.23 17.688 1 66.12 241 SER B N 1
ATOM 4088 C CA . SER B 1 241 ? 4.223 -7.105 18.625 1 66.12 241 SER B CA 1
ATOM 4089 C C . SER B 1 241 ? 5.207 -8.266 18.484 1 66.12 241 SER B C 1
ATOM 4091 O O . SER B 1 241 ? 6.395 -8.109 18.781 1 66.12 241 SER B O 1
ATOM 4093 N N . ASP B 1 242 ? 4.898 -9.398 18.219 1 60.12 242 ASP B N 1
ATOM 4094 C CA . ASP B 1 242 ? 5.82 -10.523 18.266 1 60.12 242 ASP B CA 1
ATOM 4095 C C . ASP B 1 242 ? 6.484 -10.742 16.906 1 60.12 242 ASP B C 1
ATOM 4097 O O . ASP B 1 242 ? 6.762 -11.883 16.531 1 60.12 242 ASP B O 1
ATOM 4101 N N . GLU B 1 243 ? 6.996 -9.617 16.344 1 57.84 243 GLU B N 1
ATOM 4102 C CA . GLU B 1 243 ? 7.715 -9.703 15.07 1 57.84 243 GLU B CA 1
ATOM 4103 C C . GLU B 1 243 ? 6.852 -10.352 13.992 1 57.84 243 GLU B C 1
ATOM 4105 O O . GLU B 1 243 ? 7.348 -10.688 12.914 1 57.84 243 GLU B O 1
ATOM 4110 N N . THR B 1 244 ? 5.699 -10.5 14.539 1 62.09 244 THR B N 1
ATOM 4111 C CA . THR B 1 244 ? 4.828 -11.141 13.562 1 62.09 244 THR B CA 1
ATOM 4112 C C . THR B 1 244 ? 4.105 -10.102 12.711 1 62.09 244 THR B C 1
ATOM 4114 O O . THR B 1 244 ? 3.742 -9.031 13.203 1 62.09 244 THR B O 1
ATOM 4117 N N . SER B 1 245 ? 4.418 -10.188 11.445 1 63.09 245 SER B N 1
ATOM 4118 C CA . SER B 1 245 ? 3.666 -9.352 10.516 1 63.09 245 SER B CA 1
ATOM 4119 C C . SER B 1 245 ? 2.773 -10.195 9.617 1 63.09 245 SER B C 1
ATOM 4121 O O . SER B 1 245 ? 3.012 -11.398 9.445 1 63.09 245 SER B O 1
ATOM 4123 N N . GLU B 1 246 ? 1.631 -9.539 9.453 1 66.38 246 GLU B N 1
ATOM 4124 C CA . GLU B 1 246 ? 0.751 -10.148 8.461 1 66.38 246 GLU B CA 1
ATOM 4125 C C . GLU B 1 246 ? 1.142 -9.742 7.047 1 66.38 246 GLU B C 1
ATOM 4127 O O . GLU B 1 246 ? 1.591 -8.617 6.82 1 66.38 246 GLU B O 1
ATOM 4132 N N . SER B 1 247 ? 1.129 -10.766 6.227 1 76.94 247 SER B N 1
ATOM 4133 C CA . SER B 1 247 ? 1.177 -10.445 4.805 1 76.94 247 SER B CA 1
ATOM 4134 C C . SER B 1 247 ? 0.031 -9.523 4.406 1 76.94 247 SER B C 1
ATOM 4136 O O . SER B 1 247 ? -0.957 -9.398 5.137 1 76.94 247 SER B O 1
ATOM 4138 N N . ASN B 1 248 ? 0.298 -8.852 3.324 1 88.44 248 ASN B N 1
ATOM 4139 C CA . ASN B 1 248 ? -0.758 -7.969 2.838 1 88.44 248 ASN B CA 1
ATOM 4140 C C . ASN B 1 248 ? -2.047 -8.734 2.559 1 88.44 248 ASN B C 1
ATOM 4142 O O . ASN B 1 248 ? -2.004 -9.883 2.104 1 88.44 248 ASN B O 1
ATOM 4146 N N . VAL B 1 249 ? -3.092 -8.148 2.943 1 95.19 249 VAL B N 1
ATOM 4147 C CA . VAL B 1 249 ? -4.406 -8.594 2.49 1 95.19 249 VAL B CA 1
ATOM 4148 C C . VAL B 1 249 ? -4.836 -7.773 1.276 1 95.19 249 VAL B C 1
ATOM 4150 O O . VAL B 1 249 ? -4.848 -6.543 1.323 1 95.19 249 VAL B O 1
ATOM 4153 N N . LEU B 1 250 ? -5.168 -8.492 0.208 1 98.31 250 LEU B N 1
ATOM 4154 C CA . LEU B 1 250 ? -5.48 -7.832 -1.055 1 98.31 250 LEU B CA 1
ATOM 4155 C C . LEU B 1 250 ? -6.98 -7.848 -1.321 1 98.31 250 LEU B C 1
ATOM 4157 O O . LEU B 1 250 ? -7.621 -8.898 -1.226 1 98.31 250 LEU B O 1
ATOM 4161 N N . VAL B 1 251 ? -7.508 -6.691 -1.623 1 98.75 251 VAL B N 1
ATOM 4162 C CA . VAL B 1 251 ? -8.898 -6.566 -2.033 1 98.75 251 VAL B CA 1
ATOM 4163 C C . VAL B 1 251 ? -8.977 -6.207 -3.516 1 98.75 251 VAL B C 1
ATOM 4165 O O . VAL B 1 251 ? -8.391 -5.207 -3.949 1 98.75 251 VAL B O 1
ATOM 4168 N N . PHE B 1 252 ? -9.688 -7.086 -4.207 1 98.69 252 PHE B N 1
ATOM 4169 C CA . PHE B 1 252 ? -9.828 -6.887 -5.645 1 98.69 252 PHE B CA 1
ATOM 4170 C C . PHE B 1 252 ? -11.266 -6.504 -5.996 1 98.69 252 PHE B C 1
ATOM 4172 O O . PHE B 1 252 ? -12.203 -6.871 -5.285 1 98.69 252 PHE B O 1
ATOM 4179 N N . GLN B 1 253 ? -11.344 -5.75 -7.109 1 98.25 253 GLN B N 1
ATOM 4180 C CA . GLN B 1 253 ? -12.664 -5.367 -7.605 1 98.25 253 GLN B CA 1
ATOM 4181 C C . GLN B 1 253 ? -12.812 -5.691 -9.086 1 98.25 253 GLN B C 1
ATOM 4183 O O . GLN B 1 253 ? -11.82 -5.734 -9.82 1 98.25 253 GLN B O 1
ATOM 4188 N N . ARG B 1 254 ? -13.977 -5.93 -9.461 1 97.06 254 ARG B N 1
ATOM 4189 C CA . ARG B 1 254 ? -14.391 -6.082 -10.852 1 97.06 254 ARG B CA 1
ATOM 4190 C C . ARG B 1 254 ? -15.734 -5.402 -11.102 1 97.06 254 ARG B C 1
ATOM 4192 O O . ARG B 1 254 ? -16.672 -5.59 -10.336 1 97.06 254 ARG B O 1
ATOM 4199 N N . ARG B 1 255 ? -15.742 -4.629 -12.148 1 95.19 255 ARG B N 1
ATOM 4200 C CA . ARG B 1 255 ? -17.031 -4.035 -12.484 1 95.19 255 ARG B CA 1
ATOM 4201 C C . ARG B 1 255 ? -18.078 -5.109 -12.75 1 95.19 255 ARG B C 1
ATOM 4203 O O . ARG B 1 255 ? -17.781 -6.125 -13.383 1 95.19 255 ARG B O 1
ATOM 4210 N N . ARG B 1 256 ? -19.219 -4.785 -12.344 1 94.12 256 ARG B N 1
ATOM 4211 C CA . ARG B 1 256 ? -20.281 -5.77 -12.516 1 94.12 256 ARG B CA 1
ATOM 4212 C C . ARG B 1 256 ? -20.625 -5.953 -13.992 1 94.12 256 ARG B C 1
ATOM 4214 O O . ARG B 1 256 ? -21.094 -7.02 -14.398 1 94.12 256 ARG B O 1
ATOM 4221 N N . ASP B 1 257 ? -20.344 -4.941 -14.758 1 91.44 257 ASP B N 1
ATOM 4222 C CA . ASP B 1 257 ? -20.688 -5.008 -16.172 1 91.44 257 ASP B CA 1
ATOM 4223 C C . ASP B 1 257 ? -19.484 -5.449 -17.016 1 91.44 257 ASP B C 1
ATOM 4225 O O . ASP B 1 257 ? -19.5 -5.355 -18.234 1 91.44 257 ASP B O 1
ATOM 4229 N N . TRP B 1 258 ? -18.484 -5.922 -16.312 1 91.62 258 TRP B N 1
ATOM 4230 C CA . TRP B 1 258 ? -17.312 -6.391 -17.031 1 91.62 258 TRP B CA 1
ATOM 4231 C C . TRP B 1 258 ? -17.609 -7.672 -17.797 1 91.62 258 TRP B C 1
ATOM 4233 O O . TRP B 1 258 ? -18.297 -8.562 -17.297 1 91.62 258 TRP B O 1
ATOM 4243 N N . VAL B 1 259 ? -17.062 -7.648 -19.016 1 89.38 259 VAL B N 1
ATOM 4244 C CA . VAL B 1 259 ? -17.156 -8.859 -19.828 1 89.38 259 VAL B CA 1
ATOM 4245 C C . VAL B 1 259 ? -15.75 -9.297 -20.266 1 89.38 259 VAL B C 1
ATOM 4247 O O . VAL B 1 259 ? -14.883 -8.453 -20.516 1 89.38 259 VAL B O 1
ATOM 4250 N N . ALA B 1 260 ? -15.703 -10.539 -20.391 1 84.12 260 ALA B N 1
ATOM 4251 C CA . ALA B 1 260 ? -14.414 -11.094 -20.781 1 84.12 260 ALA B CA 1
ATOM 4252 C C . ALA B 1 260 ? -13.891 -10.43 -22.062 1 84.12 260 ALA B C 1
ATOM 4254 O O . ALA B 1 260 ? -14.641 -10.242 -23.016 1 84.12 260 ALA B O 1
ATOM 4255 N N . GLY B 1 261 ? -12.641 -9.977 -22.016 1 78 261 GLY B N 1
ATOM 4256 C CA . GLY B 1 261 ? -12.023 -9.367 -23.188 1 78 261 GLY B CA 1
ATOM 4257 C C . GLY B 1 261 ? -12 -7.852 -23.125 1 78 261 GLY B C 1
ATOM 4258 O O . GLY B 1 261 ? -11.266 -7.211 -23.891 1 78 261 GLY B O 1
ATOM 4259 N N . LYS B 1 262 ? -12.773 -7.289 -22.25 1 79.56 262 LYS B N 1
ATOM 4260 C CA . LYS B 1 262 ? -12.766 -5.832 -22.109 1 79.56 262 LYS B CA 1
ATOM 4261 C C . LYS B 1 262 ? -11.523 -5.355 -21.359 1 79.56 262 LYS B C 1
ATOM 4263 O O . LYS B 1 262 ? -11.094 -5.984 -20.391 1 79.56 262 LYS B O 1
ATOM 4268 N N . SER B 1 263 ? -11.062 -4.273 -21.875 1 78.69 263 SER B N 1
ATOM 4269 C CA . SER B 1 263 ? -9.883 -3.695 -21.234 1 78.69 263 SER B CA 1
ATOM 4270 C C . SER B 1 263 ? -10.203 -3.232 -19.828 1 78.69 263 SER B C 1
ATOM 4272 O O . SER B 1 263 ? -11.273 -2.674 -19.562 1 78.69 263 SER B O 1
ATOM 4274 N N . LEU B 1 264 ? -9.289 -3.518 -18.969 1 84.69 264 LEU B N 1
ATOM 4275 C CA . LEU B 1 264 ? -9.5 -3.174 -17.562 1 84.69 264 LEU B CA 1
ATOM 4276 C C . LEU B 1 264 ? -8.977 -1.771 -17.266 1 84.69 264 LEU B C 1
ATOM 4278 O O . LEU B 1 264 ? -9.422 -1.133 -16.297 1 84.69 264 LEU B O 1
ATOM 4282 N N . TYR B 1 265 ? -8.062 -1.292 -18.016 1 77.88 265 TYR B N 1
ATOM 4283 C CA . TYR B 1 265 ? -7.344 -0.085 -17.625 1 77.88 265 TYR B CA 1
ATOM 4284 C C . TYR B 1 265 ? -7.684 1.076 -18.562 1 77.88 265 TYR B C 1
ATOM 4286 O O . TYR B 1 265 ? -7.207 2.197 -18.359 1 77.88 265 TYR B O 1
ATOM 4294 N N . ASP B 1 266 ? -8.352 0.9 -19.625 1 61.88 266 ASP B N 1
ATOM 4295 C CA . ASP B 1 266 ? -8.734 1.988 -20.516 1 61.88 266 ASP B CA 1
ATOM 4296 C C . ASP B 1 266 ? -9.766 2.906 -19.859 1 61.88 266 ASP B C 1
ATOM 4298 O O . ASP B 1 266 ? -9.867 4.082 -20.219 1 61.88 266 ASP B O 1
ATOM 4302 N N . GLN B 1 267 ? -10.438 2.354 -18.906 1 49.75 267 GLN B N 1
ATOM 4303 C CA . GLN B 1 267 ? -11.477 3.189 -18.312 1 49.75 267 GLN B CA 1
ATOM 4304 C C . GLN B 1 267 ? -10.969 3.896 -17.062 1 49.75 267 GLN B C 1
ATOM 4306 O O . GLN B 1 267 ? -11.719 4.613 -16.391 1 49.75 267 GLN B O 1
ATOM 4311 N N . LEU B 1 268 ? -9.773 3.652 -16.766 1 44.78 268 LEU B N 1
ATOM 4312 C CA . LEU B 1 268 ? -9.297 4.359 -15.586 1 44.78 268 LEU B CA 1
ATOM 4313 C C . LEU B 1 268 ? -8.805 5.758 -15.945 1 44.78 268 LEU B C 1
ATOM 4315 O O . LEU B 1 268 ? -8.234 5.961 -17.016 1 44.78 268 LEU B O 1
#

Sequence (536 aa):
MSEKTKSAFFDYTEASSAAPPPFSQAVSNAGPSTFQSRFASITRHGLDRIRLVNFSEAEIAAVHEIVRTYWDRGIDKVYPQEASREFKLGGYAWGYDPNGNEQAMMLTLRILEGMHSLGWVIYSPIEVTKRVSTKDALIFRKVNHIPPPCEWINVSFHGGDKLKILNFPPSDLVNDIMATFMIDIQRHEVTPDRAKIKFKGYPWRPLESDGAETQLKLLALLEILERHGFTLYARTSARFSDETSESNVLVFQRRRDWVAGKSLYDQLMSEKTKSAFFDYTEASSAAPPPFSQAVSNAGPSTFQSRFASITRHGLDRIRLVNFSEAEIAAVHEIVRTYWDRGIDKVYPQEASREFKLGGYAWGYDPNGNEQAMMLTLRILEGMHSLGWVIYSPIEVTKRVSTKDALIFRKVNHIPPPCEWINVSFHGGDKLKILNFPPSDLVNDIMATFMIDIQRHEVTPDRAKIKFKGYPWRPLESDGAETQLKLLALLEILERHGFTLYARTSARFSDETSESNVLVFQRRRDWVAGKSLYDQL

Foldseek 3Di:
DPDDPPPPPPPPPPPPPPDPPDPVPVPPPDPDPPDDWDKWKWFDDDFFKIKTFRDDPVVVVLLQVLCQVQPPQHFDDWDDDDGMIMTGGGDGLRDDDQADDPSSLVSVLSSQQSCLQVQWAFPAFADDDDDQWGKTMGMTTGDPDRDAHKDKWKWFDGPQFKIKIFAQDDPVLVVVLCVVCVVFWPDWDDDRGMIMTGGPDGLNDDDPVNVVVVVVSVVVSQVSCVQVAKDWRYWIWIGDNVRDTGDIMTMIIGHPPDDGPDDNPPVD/DPDPPPPPPPPPPPPPPPLPPDPVPVPPPDPDPPDDWDKWKWFDDDFFKIKTFDDDPVVVVLLQVLCQVQPPQHFDDWDDDSGMIMTGGGDGLRDDDQADDVSSLVSVLSSQQSCLQVQWAFPAFADPDDDQWGKTIGMTTGDPDRDAHKDKWKWFDGPQFKIKIFAQDDPVLVVVLCVVCVVFWPDWDDDRGMIMTGGPDGLSDDDPVNVVVVVVSVVVSQVSCVQVAKDWRYWIWIGDNVRDTGDIMTMIIGHPPDDGPDDNPVVD

Solvent-accessible surface area (backbone atoms only — not comparable to full-atom values): 29477 Å² total; per-residue (Å²): 137,84,81,76,81,75,75,76,77,75,76,74,74,76,73,79,71,74,69,75,75,60,79,75,63,74,67,62,78,66,71,81,81,55,63,68,64,53,52,30,36,43,28,58,38,79,40,30,31,40,37,37,32,66,65,53,71,69,55,48,52,51,52,50,51,51,46,51,72,60,33,93,66,33,70,72,48,76,46,84,47,95,67,32,40,33,40,33,39,40,65,59,59,58,50,92,45,70,77,55,52,61,66,40,53,49,40,53,50,50,51,52,52,51,35,32,71,70,15,31,39,73,69,44,58,48,36,58,53,60,55,52,60,40,42,33,28,40,28,28,31,49,49,95,58,64,61,80,65,63,42,58,35,40,40,38,51,30,84,24,28,34,40,39,37,34,61,48,53,56,64,69,56,54,50,50,52,48,63,73,39,50,89,45,47,68,49,70,48,78,53,72,51,30,37,38,38,33,39,55,75,36,54,26,50,49,55,87,86,39,51,54,59,35,50,50,52,50,42,51,49,52,42,53,40,41,56,70,53,33,42,83,66,46,59,41,49,42,36,39,76,82,59,43,52,54,27,35,38,34,33,31,34,24,54,67,83,64,51,89,63,57,74,82,66,77,80,56,135,83,80,78,78,76,75,77,75,74,75,75,74,74,72,78,71,76,69,76,74,60,79,74,62,75,68,63,78,66,69,80,81,55,64,70,64,53,52,32,37,43,28,57,38,81,40,30,32,40,36,37,31,67,66,54,72,69,56,47,50,52,52,49,50,52,47,50,72,60,35,92,64,32,68,72,44,75,46,85,46,96,68,31,39,33,38,33,38,40,65,60,59,59,51,92,46,71,77,54,53,63,66,40,53,48,39,53,50,50,49,52,51,51,35,33,72,70,17,30,38,72,69,46,56,48,37,58,54,59,57,53,59,41,43,33,27,39,28,27,32,49,50,96,59,64,62,80,66,62,42,56,34,38,41,38,52,29,83,23,28,33,40,39,37,34,62,48,54,56,66,67,57,52,48,50,52,46,61,74,40,50,89,45,48,67,51,71,48,78,54,73,51,31,39,40,36,31,40,56,76,36,56,25,50,49,54,87,84,38,52,55,57,35,50,50,53,50,41,52,50,52,42,53,40,40,55,69,54,34,42,84,67,46,58,42,49,41,37,40,76,82,57,41,49,54,28,34,38,34,33,31,35,24,53,67,84,63,53,87,65,59,74,80,66,79,79,56

Nearest PDB structures (foldseek):
  3mml-assembly1_B  TM=3.265E-01  e=1.104E-01  Mycolicibacterium smegmatis MC2 155
  1ge9-assembly1_A  TM=3.456E-01  e=6.098E-01  Aquifex aeolicus
  3v4g-assembly1_A  TM=3.696E-01  e=3.006E+00  Vibrio vulnificus YJ016
  4yzc-assembly2_B  TM=2.961E-01  e=2.136E+00  Homo sapiens
  4yzc-assembly1_A  TM=3.077E-01  e=3.567E+00  Homo sapiens

Radius of gyration: 25.85 Å; Cα contacts (8 Å, |Δi|>4): 968; chains: 2; bounding box: 75×88×96 Å

Organism: Fusarium oxysporum (strain Fo5176) (NCBI:txid660025)

pLDDT: mean 84.26, std 22.1, range [23.58, 98.81]